Protein AF-0000000080180997 (afdb_homodimer)

Structure (mmCIF, N/CA/C/O backbone):
data_AF-0000000080180997-model_v1
#
loop_
_entity.id
_entity.type
_entity.pdbx_description
1 polymer 'Putative tRNA/rRNA methyltransferase'
#
loop_
_atom_site.group_PDB
_atom_site.id
_atom_site.type_symbol
_atom_site.label_atom_id
_atom_site.label_alt_id
_atom_site.label_comp_id
_atom_site.label_asym_id
_atom_site.label_entity_id
_atom_site.label_seq_id
_atom_site.pdbx_PDB_ins_code
_atom_site.Cartn_x
_atom_site.Cartn_y
_atom_site.Cartn_z
_atom_site.occupancy
_atom_site.B_iso_or_equiv
_atom_site.auth_seq_id
_atom_site.auth_comp_id
_atom_site.auth_asym_id
_atom_site.auth_atom_id
_atom_site.pdbx_PDB_model_num
ATOM 1 N N . MET A 1 1 ? -6.379 30.875 32.312 1 40.41 1 MET A N 1
ATOM 2 C CA . MET A 1 1 ? -7.312 30.453 31.266 1 40.41 1 MET A CA 1
ATOM 3 C C . MET A 1 1 ? -7.824 29.047 31.531 1 40.41 1 MET A C 1
ATOM 5 O O . MET A 1 1 ? -7.047 28.141 31.875 1 40.41 1 MET A O 1
ATOM 9 N N . SER A 1 2 ? -8.992 28.672 31.891 1 47.66 2 SER A N 1
ATOM 10 C CA . SER A 1 2 ? -9.461 27.469 32.562 1 47.66 2 SER A CA 1
ATOM 11 C C . SER A 1 2 ? -9.102 26.219 31.766 1 47.66 2 SER A C 1
ATOM 13 O O . SER A 1 2 ? -9.383 26.141 30.562 1 47.66 2 SER A O 1
ATOM 15 N N . ASP A 1 3 ? -8.078 25.422 32.094 1 59.69 3 ASP A N 1
ATOM 16 C CA . ASP A 1 3 ? -7.418 24.188 31.641 1 59.69 3 ASP A CA 1
ATOM 17 C C . ASP A 1 3 ? -8.438 23.078 31.375 1 59.69 3 ASP A C 1
ATOM 19 O O . ASP A 1 3 ? -8.062 21.953 31.047 1 59.69 3 ASP A O 1
ATOM 23 N N . ALA A 1 4 ? -9.797 23.438 31.531 1 75.19 4 ALA A N 1
ATOM 24 C CA . ALA A 1 4 ? -10.812 22.375 31.531 1 75.19 4 ALA A CA 1
ATOM 25 C C . ALA A 1 4 ? -11.305 22.078 30.125 1 75.19 4 ALA A C 1
ATOM 27 O O . ALA A 1 4 ? -11.586 23 29.359 1 75.19 4 ALA A O 1
ATOM 28 N N . LEU A 1 5 ? -11.352 20.922 29.703 1 88.81 5 LEU A N 1
ATOM 29 C CA . LEU A 1 5 ? -11.883 20.406 28.453 1 88.81 5 LEU A CA 1
ATOM 30 C C . LEU A 1 5 ? -13.367 20.703 28.328 1 88.81 5 LEU A C 1
ATOM 32 O O . LEU A 1 5 ? -14.109 20.594 29.297 1 88.81 5 LEU A O 1
ATOM 36 N N . ASP A 1 6 ? -13.875 21.312 27.234 1 95.5 6 ASP A N 1
ATOM 37 C CA . ASP A 1 6 ? -15.289 21.484 26.953 1 95.5 6 ASP A CA 1
ATOM 38 C C . ASP A 1 6 ? -15.922 20.172 26.469 1 95.5 6 ASP A C 1
ATOM 40 O O . ASP A 1 6 ? -15.945 19.906 25.266 1 95.5 6 ASP A O 1
ATOM 44 N N . ILE A 1 7 ? -16.422 19.484 27.453 1 97.12 7 ILE A N 1
ATOM 45 C CA . ILE A 1 7 ? -17.047 18.203 27.156 1 97.12 7 ILE A CA 1
ATOM 46 C C . ILE A 1 7 ? -18.562 18.359 27.172 1 97.12 7 ILE A C 1
ATOM 48 O O . ILE A 1 7 ? -19.141 18.828 28.156 1 97.12 7 ILE A O 1
ATOM 52 N N . GLN A 1 8 ? -19.203 17.984 26.062 1 98.19 8 GLN A N 1
ATOM 53 C CA . GLN A 1 8 ? -20.656 18.047 25.938 1 98.19 8 GLN A CA 1
ATOM 54 C C . GLN A 1 8 ? -21.25 16.688 25.578 1 98.19 8 GLN A C 1
ATOM 56 O O . GLN A 1 8 ? -20.953 16.141 24.5 1 98.19 8 GLN A O 1
ATOM 61 N N . ASP A 1 9 ? -22.125 16.219 26.406 1 98.19 9 ASP A N 1
ATOM 62 C CA . ASP A 1 9 ? -22.766 14.945 26.141 1 98.19 9 ASP A CA 1
ATOM 63 C C . ASP A 1 9 ? -23.875 15.109 25.094 1 98.19 9 ASP A C 1
ATOM 65 O O . ASP A 1 9 ? -24.703 16.016 25.188 1 98.19 9 ASP A O 1
ATOM 69 N N . VAL A 1 10 ? -23.797 14.281 24.125 1 98.06 10 VAL A N 1
ATOM 70 C CA . VAL A 1 10 ? -24.828 14.305 23.094 1 98.06 10 VAL A CA 1
ATOM 71 C C . VAL A 1 10 ? -25.391 12.898 22.906 1 98.06 10 VAL A C 1
ATOM 73 O O . VAL A 1 10 ? -24.656 11.945 22.672 1 98.06 10 VAL A O 1
ATOM 76 N N . THR A 1 11 ? -26.75 12.727 22.953 1 97.31 11 THR A N 1
ATOM 77 C CA . THR A 1 11 ? -27.359 11.414 22.828 1 97.31 11 THR A CA 1
ATOM 78 C C . THR A 1 11 ? -28.312 11.367 21.641 1 97.31 11 THR A C 1
ATOM 80 O O . THR A 1 11 ? -28.734 10.297 21.219 1 97.31 11 THR A O 1
ATOM 83 N N . ASP A 1 12 ? -28.625 12.539 21.062 1 97.44 12 ASP A N 1
ATOM 84 C CA . ASP A 1 12 ? -29.516 12.641 19.906 1 97.44 12 ASP A CA 1
ATOM 85 C C . ASP A 1 12 ? -28.719 12.688 18.609 1 97.44 12 ASP A C 1
ATOM 87 O O . ASP A 1 12 ? -27.984 13.648 18.359 1 97.44 12 ASP A O 1
ATOM 91 N N . PRO A 1 13 ? -28.922 11.688 17.766 1 96.69 13 PRO A N 1
ATOM 92 C CA . PRO A 1 13 ? -28.172 11.68 16.516 1 96.69 13 PRO A CA 1
ATOM 93 C C . PRO A 1 13 ? -28.547 12.844 15.594 1 96.69 13 PRO A C 1
ATOM 95 O O . PRO A 1 13 ? -27.797 13.188 14.68 1 96.69 13 PRO A O 1
ATOM 98 N N . ASP A 1 14 ? -29.641 13.438 15.844 1 96.38 14 ASP A N 1
ATOM 99 C CA . ASP A 1 14 ? -30.109 14.523 14.984 1 96.38 14 ASP A CA 1
ATOM 100 C C . ASP A 1 14 ? -29.656 15.875 15.523 1 96.38 14 ASP A C 1
ATOM 102 O O . ASP A 1 14 ? -29.984 16.922 14.961 1 96.38 14 ASP A O 1
ATOM 106 N N . ASP A 1 15 ? -28.953 15.844 16.625 1 97.38 15 ASP A N 1
ATOM 107 C CA . ASP A 1 15 ? -28.453 17.078 17.219 1 97.38 15 ASP A CA 1
ATOM 108 C C . ASP A 1 15 ? -27.641 17.891 16.188 1 97.38 15 ASP A C 1
ATOM 110 O O . ASP A 1 15 ? -26.688 17.375 15.617 1 97.38 15 ASP A O 1
ATOM 114 N N . PRO A 1 16 ? -27.969 19.156 15.984 1 95.62 16 PRO A N 1
ATOM 115 C CA . PRO A 1 16 ? -27.297 19.969 14.961 1 95.62 16 PRO A CA 1
ATOM 116 C C . PRO A 1 16 ? -25.828 20.203 15.258 1 95.62 16 PRO A C 1
ATOM 118 O O . PRO A 1 16 ? -25.047 20.516 14.344 1 95.62 16 PRO A O 1
ATOM 121 N N . ARG A 1 17 ? -25.375 20.047 16.484 1 95.69 17 ARG A N 1
ATOM 122 C CA . ARG A 1 17 ? -23.969 20.203 16.844 1 95.69 17 ARG A CA 1
ATOM 123 C C . ARG A 1 17 ? -23.109 19.156 16.141 1 95.69 17 ARG A C 1
ATOM 125 O O . ARG A 1 17 ? -21.906 19.328 16 1 95.69 17 ARG A O 1
ATOM 132 N N . LEU A 1 18 ? -23.781 18.062 15.688 1 96.38 18 LEU A N 1
ATOM 133 C CA . LEU A 1 18 ? -23.062 16.953 15.102 1 96.38 18 LEU A CA 1
ATOM 134 C C . LEU A 1 18 ? -23.047 17.031 13.578 1 96.38 18 LEU A C 1
ATOM 136 O O . LEU A 1 18 ? -22.594 16.109 12.898 1 96.38 18 LEU A O 1
ATOM 140 N N . ASP A 1 19 ? -23.438 18.156 13 1 93.12 19 ASP A N 1
ATOM 141 C CA . ASP A 1 19 ? -23.656 18.281 11.562 1 93.12 19 ASP A CA 1
ATOM 142 C C . ASP A 1 19 ? -22.344 18.094 10.797 1 93.12 19 ASP A C 1
ATOM 144 O O . ASP A 1 19 ? -22.344 17.547 9.695 1 93.12 19 ASP A O 1
ATOM 148 N N . ASP A 1 20 ? -21.266 18.5 11.32 1 92.25 20 ASP A N 1
ATOM 149 C CA . ASP A 1 20 ? -19.969 18.375 10.664 1 92.25 20 ASP A CA 1
ATOM 150 C C . ASP A 1 20 ? -19.578 16.922 10.484 1 92.25 20 ASP A C 1
ATOM 152 O O . ASP A 1 20 ? -18.734 16.594 9.641 1 92.25 20 ASP A O 1
ATOM 156 N N . PHE A 1 21 ? -20.188 16.047 11.242 1 93.88 21 PHE A N 1
ATOM 157 C CA . PHE A 1 21 ? -19.797 14.641 11.258 1 93.88 21 PHE A CA 1
ATOM 158 C C . PHE A 1 21 ? -20.828 13.773 10.57 1 93.88 21 PHE A C 1
ATOM 160 O O . PHE A 1 21 ? -20.688 12.547 10.523 1 93.88 21 PHE A O 1
ATOM 167 N N . ARG A 1 22 ? -21.812 14.375 9.992 1 91.94 22 ARG A N 1
ATOM 168 C CA . ARG A 1 22 ? -22.969 13.617 9.484 1 91.94 22 ARG A CA 1
ATOM 169 C C . ARG A 1 22 ? -22.672 13.078 8.086 1 91.94 22 ARG A C 1
ATOM 171 O O . ARG A 1 22 ? -22.125 13.781 7.238 1 91.94 22 ARG A O 1
ATOM 178 N N . ASP A 1 23 ? -22.984 11.867 7.859 1 87.94 23 ASP A N 1
ATOM 179 C CA . ASP A 1 23 ? -23 11.195 6.566 1 87.94 23 ASP A CA 1
ATOM 180 C C . ASP A 1 23 ? -21.641 11.266 5.891 1 87.94 23 ASP A C 1
ATOM 182 O O . ASP A 1 23 ? -21.531 11.68 4.734 1 87.94 23 ASP A O 1
ATOM 186 N N . LEU A 1 24 ? -20.688 10.852 6.551 1 86.06 24 LEU A N 1
ATOM 187 C CA . LEU A 1 24 ? -19.312 10.914 6.055 1 86.06 24 LEU A CA 1
ATOM 188 C C . LEU A 1 24 ? -19.078 9.859 4.973 1 86.06 24 LEU A C 1
ATOM 190 O O . LEU A 1 24 ? -18.047 9.883 4.293 1 86.06 24 LEU A O 1
ATOM 194 N N . ASN A 1 25 ? -19.953 8.922 4.805 1 75.06 25 ASN A N 1
ATOM 195 C CA . ASN A 1 25 ? -19.891 7.93 3.736 1 75.06 25 ASN A CA 1
ATOM 196 C C . ASN A 1 25 ? -20.281 8.523 2.391 1 75.06 25 ASN A C 1
ATOM 198 O O . ASN A 1 25 ? -20.062 7.914 1.344 1 75.06 25 ASN A O 1
ATOM 202 N N . SER A 1 26 ? -20.953 9.641 2.51 1 64.19 26 SER A N 1
ATOM 203 C CA . SER A 1 26 ? -21.453 10.242 1.279 1 64.19 26 SER A CA 1
ATOM 204 C C . SER A 1 26 ? -20.359 10.977 0.53 1 64.19 26 SER A C 1
ATOM 206 O O . SER A 1 26 ? -19.562 11.695 1.138 1 64.19 26 SER A O 1
ATOM 208 N N . ILE A 1 27 ? -20.188 10.594 -0.831 1 54.75 27 ILE A N 1
ATOM 209 C CA . ILE A 1 27 ? -19.219 11.18 -1.759 1 54.75 27 ILE A CA 1
ATOM 210 C C . ILE A 1 27 ? -19.312 12.703 -1.723 1 54.75 27 ILE A C 1
ATOM 212 O O . ILE A 1 27 ? -18.312 13.398 -1.906 1 54.75 27 ILE A O 1
ATOM 216 N N . ASP A 1 28 ? -20.547 13.078 -1.582 1 50.41 28 ASP A N 1
ATOM 217 C CA . ASP A 1 28 ? -20.828 14.508 -1.659 1 50.41 28 ASP A CA 1
ATOM 218 C C . ASP A 1 28 ? -20.062 15.273 -0.584 1 50.41 28 ASP A C 1
ATOM 220 O O . ASP A 1 28 ? -20.016 16.5 -0.608 1 50.41 28 ASP A O 1
ATOM 224 N N . ARG A 1 29 ? -19.562 14.531 0.385 1 50.72 29 ARG A N 1
ATOM 225 C CA . ARG A 1 29 ? -18.922 15.273 1.458 1 50.72 29 ARG A CA 1
ATOM 226 C C . ARG A 1 29 ? -17.422 15.469 1.17 1 50.72 29 ARG A C 1
ATOM 228 O O . ARG A 1 29 ? -16.656 15.844 2.059 1 50.72 29 ARG A O 1
ATOM 235 N N . ARG A 1 30 ? -17.156 15.289 -0.128 1 49.84 30 ARG A N 1
ATOM 236 C CA . ARG A 1 30 ? -15.781 15.547 -0.543 1 49.84 30 ARG A CA 1
ATOM 237 C C . ARG A 1 30 ? -15.414 17.016 -0.338 1 49.84 30 ARG A C 1
ATOM 239 O O . ARG A 1 30 ? -16.125 17.906 -0.811 1 49.84 30 ARG A O 1
ATOM 246 N N . PRO A 1 31 ? -14.406 17.281 0.541 1 44.47 31 PRO A N 1
ATOM 247 C CA . PRO A 1 31 ? -14.109 18.672 0.918 1 44.47 31 PRO A CA 1
ATOM 248 C C . PRO A 1 31 ? -13.867 19.578 -0.29 1 44.47 31 PRO A C 1
ATOM 250 O O . PRO A 1 31 ? -13.992 20.797 -0.188 1 44.47 31 PRO A O 1
ATOM 253 N N . ASP A 1 32 ? -13.289 18.938 -1.448 1 42.09 32 ASP A N 1
ATOM 254 C CA . ASP A 1 32 ? -12.859 19.766 -2.57 1 42.09 32 ASP A CA 1
ATOM 255 C C . ASP A 1 32 ? -14.047 20.188 -3.43 1 42.09 32 ASP A C 1
ATOM 257 O O . ASP A 1 32 ? -13.898 20.984 -4.355 1 42.09 32 ASP A O 1
ATOM 261 N N . LEU A 1 33 ? -15.086 19.516 -3.197 1 47.81 33 LEU A N 1
ATOM 262 C CA . LEU A 1 33 ? -16.219 19.922 -4.035 1 47.81 33 LEU A CA 1
ATOM 263 C C . LEU A 1 33 ? -16.922 21.125 -3.445 1 47.81 33 LEU A C 1
ATOM 265 O O . LEU A 1 33 ? -16.969 21.297 -2.225 1 47.81 33 LEU A O 1
ATOM 269 N N . PRO A 1 34 ? -17.188 22.094 -4.352 1 48.16 34 PRO A N 1
ATOM 270 C CA . PRO A 1 34 ? -17.969 23.25 -3.887 1 48.16 34 PRO A CA 1
ATOM 271 C C . PRO A 1 34 ? -19.062 22.844 -2.889 1 48.16 34 PRO A C 1
ATOM 273 O O . PRO A 1 34 ? -19.359 23.609 -1.973 1 48.16 34 PRO A O 1
ATOM 276 N N . THR A 1 35 ? -19.609 21.719 -3.205 1 46.66 35 THR A N 1
ATOM 277 C CA . THR A 1 35 ? -20.703 21.297 -2.338 1 46.66 35 THR A CA 1
ATOM 278 C C . THR A 1 35 ? -20.156 20.641 -1.069 1 46.66 35 THR A C 1
ATOM 280 O O . THR A 1 35 ? -20.922 20.359 -0.141 1 46.66 35 THR A O 1
ATOM 283 N N . GLY A 1 36 ? -18.891 20.344 -1.113 1 54 36 GLY A N 1
ATOM 284 C CA . GLY A 1 36 ? -18.297 19.797 0.095 1 54 36 GLY A CA 1
ATOM 285 C C . GLY A 1 36 ? -18.094 20.828 1.189 1 54 36 GLY A C 1
ATOM 286 O O . GLY A 1 36 ? -18.156 22.031 0.933 1 54 36 GLY A O 1
ATOM 287 N N . LYS A 1 37 ? -18.359 20.5 2.381 1 60.34 37 LYS A N 1
ATOM 288 C CA . LYS A 1 37 ? -18.281 21.391 3.527 1 60.34 37 LYS A CA 1
ATOM 289 C C . LYS A 1 37 ? -16.859 21.906 3.748 1 60.34 37 LYS A C 1
ATOM 291 O O . LYS A 1 37 ? -16.625 22.703 4.652 1 60.34 37 LYS A O 1
ATOM 296 N N . GLY A 1 38 ? -15.938 21.516 2.84 1 76.81 38 GLY A N 1
ATOM 297 C CA . GLY A 1 38 ? -14.578 22 2.992 1 76.81 38 GLY A CA 1
ATOM 298 C C . GLY A 1 38 ? -13.906 21.531 4.273 1 76.81 38 GLY A C 1
ATOM 299 O O . GLY A 1 38 ? -13.078 22.25 4.84 1 76.81 38 GLY A O 1
ATOM 300 N N . LEU A 1 39 ? -14.398 20.359 4.766 1 90 39 LEU A N 1
ATOM 301 C CA . LEU A 1 39 ? -13.883 19.953 6.066 1 90 39 LEU A CA 1
ATOM 302 C C . LEU A 1 39 ? -12.82 18.875 5.906 1 90 39 LEU A C 1
ATOM 304 O O . LEU A 1 39 ? -12.875 18.062 4.977 1 90 39 LEU A O 1
ATOM 308 N N . VAL A 1 40 ? -11.883 19 6.785 1 94.88 40 VAL A N 1
ATOM 309 C CA . VAL A 1 40 ? -10.875 17.969 6.984 1 94.88 40 VAL A CA 1
ATOM 310 C C . VAL A 1 40 ? -11.25 17.109 8.188 1 94.88 40 VAL A C 1
ATOM 312 O O . VAL A 1 40 ? -11.43 17.625 9.297 1 94.88 40 VAL A O 1
ATOM 315 N N . ILE A 1 41 ? -11.367 15.797 7.973 1 95.88 41 ILE A N 1
ATOM 316 C CA . ILE A 1 41 ? -11.805 14.898 9.031 1 95.88 41 ILE A CA 1
ATOM 317 C C . ILE A 1 41 ? -10.664 13.977 9.445 1 95.88 41 ILE A C 1
ATOM 319 O O . ILE A 1 41 ? -10.023 13.352 8.594 1 95.88 41 ILE A O 1
ATOM 323 N N . ALA A 1 42 ? -10.352 13.945 10.719 1 97.06 42 ALA A N 1
ATOM 324 C CA . ALA A 1 42 ? -9.414 12.992 11.305 1 97.06 42 ALA A CA 1
ATOM 325 C C . ALA A 1 42 ? -10.156 11.883 12.047 1 97.06 42 ALA A C 1
ATOM 327 O O . ALA A 1 42 ? -11.078 12.141 12.812 1 97.06 42 ALA A O 1
ATOM 328 N N . GLU A 1 43 ? -9.766 10.703 11.773 1 96.56 43 GLU A N 1
ATOM 329 C CA . GLU A 1 43 ? -10.406 9.531 12.352 1 96.56 43 GLU A CA 1
ATOM 330 C C . GLU A 1 43 ? -9.414 8.711 13.18 1 96.56 43 GLU A C 1
ATOM 332 O O . GLU A 1 43 ? -8.383 8.273 12.672 1 96.56 43 GLU A O 1
ATOM 337 N N . GLY A 1 44 ? -9.758 8.492 14.461 1 96.75 44 GLY A N 1
ATOM 338 C CA . GLY A 1 44 ? -8.914 7.711 15.352 1 96.75 44 GLY A CA 1
ATOM 339 C C . GLY A 1 44 ? -7.977 8.562 16.188 1 96.75 44 GLY A C 1
ATOM 340 O O . GLY A 1 44 ? -7.625 9.68 15.789 1 96.75 44 GLY A O 1
ATOM 341 N N . VAL A 1 45 ? -7.559 8.031 17.281 1 96.94 45 VAL A N 1
ATOM 342 C CA . VAL A 1 45 ? -6.809 8.766 18.297 1 96.94 45 VAL A CA 1
ATOM 343 C C . VAL A 1 45 ? -5.512 9.297 17.688 1 96.94 45 VAL A C 1
ATOM 345 O O . VAL A 1 45 ? -5.211 10.492 17.797 1 96.94 45 VAL A O 1
ATOM 348 N N . LEU A 1 46 ? -4.816 8.484 17 1 94.5 46 LEU A N 1
ATOM 349 C CA . LEU A 1 46 ? -3.52 8.875 16.453 1 94.5 46 LEU A CA 1
ATOM 350 C C . LEU A 1 46 ? -3.68 9.977 15.414 1 94.5 46 LEU A C 1
ATOM 352 O O . LEU A 1 46 ? -2.912 10.945 15.398 1 94.5 46 LEU A O 1
ATOM 356 N N . VAL A 1 47 ? -4.652 9.852 14.594 1 96.81 47 VAL A N 1
ATOM 357 C CA . VAL A 1 47 ? -4.871 10.836 13.531 1 96.81 47 VAL A CA 1
ATOM 358 C C . VAL A 1 47 ? -5.336 12.156 14.141 1 96.81 47 VAL A C 1
ATOM 360 O O . VAL A 1 47 ? -4.922 13.227 13.695 1 96.81 47 VAL A O 1
ATOM 363 N N . VAL A 1 48 ? -6.133 12.102 15.156 1 97.94 48 VAL A N 1
ATOM 364 C CA . VAL A 1 48 ? -6.582 13.312 15.844 1 97.94 48 VAL A CA 1
ATOM 365 C C . VAL A 1 48 ? -5.391 14 16.5 1 97.94 48 VAL A C 1
ATOM 367 O O . VAL A 1 48 ? -5.254 15.219 16.438 1 97.94 48 VAL A O 1
ATOM 370 N N . GLN A 1 49 ? -4.527 13.219 17.109 1 97 49 GLN A N 1
ATOM 371 C CA . GLN A 1 49 ? -3.318 13.781 17.703 1 97 49 GLN A CA 1
ATOM 372 C C . GLN A 1 49 ? -2.48 14.516 16.672 1 97 49 GLN A C 1
ATOM 374 O O . GLN A 1 49 ? -1.996 15.617 16.922 1 97 49 GLN A O 1
ATOM 379 N N . ARG A 1 50 ? -2.381 13.922 15.523 1 96.38 50 ARG A N 1
ATOM 380 C CA . ARG A 1 50 ? -1.587 14.539 14.461 1 96.38 50 ARG A CA 1
ATOM 381 C C . ARG A 1 50 ? -2.277 15.781 13.914 1 96.38 50 ARG A C 1
ATOM 383 O O . ARG A 1 50 ? -1.614 16.75 13.539 1 96.38 50 ARG A O 1
ATOM 390 N N . MET A 1 51 ? -3.602 15.75 13.914 1 97.31 51 MET A N 1
ATOM 391 C CA . MET A 1 51 ? -4.328 16.953 13.523 1 97.31 51 MET A CA 1
ATOM 392 C C . MET A 1 51 ? -4.059 18.094 14.5 1 97.31 51 MET A C 1
ATOM 394 O O . MET A 1 51 ? -3.783 19.219 14.086 1 97.31 51 MET A O 1
ATOM 398 N N . LEU A 1 52 ? -4.062 17.781 15.773 1 96.88 52 LEU A N 1
ATOM 399 C CA . LEU A 1 52 ? -3.838 18.781 16.812 1 96.88 52 LEU A CA 1
ATOM 400 C C . LEU A 1 52 ? -2.438 19.375 16.703 1 96.88 52 LEU A C 1
ATOM 402 O O . LEU A 1 52 ? -2.213 20.531 17.094 1 96.88 52 LEU A O 1
ATOM 406 N N . ALA A 1 53 ? -1.545 18.625 16.109 1 94.81 53 ALA A N 1
ATOM 407 C CA . ALA A 1 53 ? -0.158 19.062 15.969 1 94.81 53 ALA A CA 1
ATOM 408 C C . ALA A 1 53 ? 0.065 19.734 14.617 1 94.81 53 ALA A C 1
ATOM 410 O O . ALA A 1 53 ? 1.167 20.203 14.328 1 94.81 53 ALA A O 1
ATOM 411 N N . SER A 1 54 ? -0.924 19.75 13.75 1 95.5 54 SER A N 1
ATOM 412 C CA . SER A 1 54 ? -0.806 20.25 12.391 1 95.5 54 SER A CA 1
ATOM 413 C C . SER A 1 54 ? -1.345 21.672 12.281 1 95.5 54 SER A C 1
ATOM 415 O O . SER A 1 54 ? -1.708 22.281 13.289 1 95.5 54 SER A O 1
ATOM 417 N N . ARG A 1 55 ? -1.382 22.219 11.055 1 94.31 55 ARG A N 1
ATOM 418 C CA . ARG A 1 55 ? -1.908 23.562 10.789 1 94.31 55 ARG A CA 1
ATOM 419 C C . ARG A 1 55 ? -3.432 23.547 10.742 1 94.31 55 ARG A C 1
ATOM 421 O O . ARG A 1 55 ? -4.062 24.594 10.641 1 94.31 55 ARG A O 1
ATOM 428 N N . PHE A 1 56 ? -4.004 22.344 10.812 1 95.38 56 PHE A N 1
ATOM 429 C CA . PHE A 1 56 ? -5.457 22.219 10.789 1 95.38 56 PHE A CA 1
ATOM 430 C C . PHE A 1 56 ? -6.012 22.141 12.211 1 95.38 56 PHE A C 1
ATOM 432 O O . PHE A 1 56 ? -6.066 21.078 12.805 1 95.38 56 PHE A O 1
ATOM 439 N N . SER A 1 57 ? -6.531 23.234 12.68 1 95.31 57 SER A N 1
ATOM 440 C CA . SER A 1 57 ? -7.074 23.281 14.039 1 95.31 57 SER A CA 1
ATOM 441 C C . SER A 1 57 ? -8.508 22.766 14.07 1 95.31 57 SER A C 1
ATOM 443 O O . SER A 1 57 ? -9.398 23.328 13.43 1 95.31 57 SER A O 1
ATOM 445 N N . PRO A 1 58 ? -8.695 21.75 14.852 1 97.12 58 PRO A N 1
ATOM 446 C CA . PRO A 1 58 ? -10.078 21.25 14.898 1 97.12 58 PRO A CA 1
ATOM 447 C C . PRO A 1 58 ? -11.023 22.219 15.609 1 97.12 58 PRO A C 1
ATOM 449 O O . PRO A 1 58 ? -10.633 22.859 16.594 1 97.12 58 PRO A O 1
ATOM 452 N N . HIS A 1 59 ? -12.258 22.344 15.094 1 96.5 59 HIS A N 1
ATOM 453 C CA . HIS A 1 59 ? -13.258 23.172 15.75 1 96.5 59 HIS A CA 1
ATOM 454 C C . HIS A 1 59 ? -14.312 22.328 16.453 1 96.5 59 HIS A C 1
ATOM 456 O O . HIS A 1 59 ? -15.141 22.859 17.203 1 96.5 59 HIS A O 1
ATOM 462 N N . ALA A 1 60 ? -14.234 21 16.266 1 97.44 60 ALA A N 1
ATOM 463 C CA . ALA A 1 60 ? -15.141 20.078 16.953 1 97.44 60 ALA A CA 1
ATOM 464 C C . ALA A 1 60 ? -14.578 18.656 16.969 1 97.44 60 ALA A C 1
ATOM 466 O O . ALA A 1 60 ? -13.898 18.25 16.016 1 97.44 60 ALA A O 1
ATOM 467 N N . LEU A 1 61 ? -14.828 17.953 18.047 1 98.25 61 LEU A N 1
ATOM 468 C CA . LEU A 1 61 ? -14.531 16.531 18.156 1 98.25 61 LEU A CA 1
ATOM 469 C C . LEU A 1 61 ? -15.773 15.734 18.531 1 98.25 61 LEU A C 1
ATOM 471 O O . LEU A 1 61 ? -16.672 16.266 19.188 1 98.25 61 LEU A O 1
ATOM 475 N N . LEU A 1 62 ? -15.844 14.547 18.031 1 98.19 62 LEU A N 1
ATOM 476 C CA . LEU A 1 62 ? -16.922 13.609 18.344 1 98.19 62 LEU A CA 1
ATOM 477 C C . LEU A 1 62 ? -16.359 12.234 18.688 1 98.19 62 LEU A C 1
ATOM 479 O O . LEU A 1 62 ? -15.586 11.664 17.906 1 98.19 62 LEU A O 1
ATOM 483 N N . GLY A 1 63 ? -16.688 11.734 19.891 1 98.19 63 GLY A N 1
ATOM 484 C CA . GLY A 1 63 ? -16.156 10.422 20.203 1 98.19 63 GLY A CA 1
ATOM 485 C C . GLY A 1 63 ? -16.719 9.836 21.484 1 98.19 63 GLY A C 1
ATOM 486 O O . GLY A 1 63 ? -17.594 10.438 22.109 1 98.19 63 GLY A O 1
ATOM 487 N N . THR A 1 64 ? -16.312 8.688 21.797 1 98.06 64 THR A N 1
ATOM 488 C CA . THR A 1 64 ? -16.75 7.961 22.984 1 98.06 64 THR A CA 1
ATOM 489 C C . THR A 1 64 ? -15.922 8.367 24.203 1 98.06 64 THR A C 1
ATOM 491 O O . THR A 1 64 ? -14.867 9 24.062 1 98.06 64 THR A O 1
ATOM 494 N N . GLU A 1 65 ? -16.438 7.906 25.328 1 97.62 65 GLU A N 1
ATOM 495 C CA . GLU A 1 65 ? -15.758 8.172 26.594 1 97.62 65 GLU A CA 1
ATOM 496 C C . GLU A 1 65 ? -14.344 7.594 26.594 1 97.62 65 GLU A C 1
ATOM 498 O O . GLU A 1 65 ? -13.398 8.25 27.031 1 97.62 65 GLU A O 1
ATOM 503 N N . ARG A 1 66 ? -14.242 6.453 26.141 1 97.12 66 ARG A N 1
ATOM 504 C CA . ARG A 1 66 ? -12.953 5.773 26.109 1 97.12 66 ARG A CA 1
ATOM 505 C C . ARG A 1 66 ? -11.93 6.574 25.312 1 97.12 66 ARG A C 1
ATOM 507 O O . ARG A 1 66 ? -10.789 6.738 25.75 1 97.12 66 ARG A O 1
ATOM 514 N N . ARG A 1 67 ? -12.344 7.082 24.25 1 97.81 67 ARG A N 1
ATOM 515 C CA . ARG A 1 67 ? -11.438 7.828 23.391 1 97.81 67 ARG A CA 1
ATOM 516 C C . ARG A 1 67 ? -11.117 9.195 23.969 1 97.81 67 ARG A C 1
ATOM 518 O O . ARG A 1 67 ? -10.008 9.711 23.812 1 97.81 67 ARG A O 1
ATOM 525 N N . LEU A 1 68 ? -12.125 9.766 24.562 1 97.62 68 LEU A N 1
ATOM 526 C CA . LEU A 1 68 ? -11.883 11.008 25.297 1 97.62 68 LEU A CA 1
ATOM 527 C C . LEU A 1 68 ? -10.781 10.828 26.328 1 97.62 68 LEU A C 1
ATOM 529 O O . LEU A 1 68 ? -9.875 11.656 26.438 1 97.62 68 LEU A O 1
ATOM 533 N N . ASP A 1 69 ? -10.859 9.75 26.984 1 97.31 69 ASP A N 1
ATOM 534 C CA . ASP A 1 69 ? -9.867 9.469 28.016 1 97.31 69 ASP A CA 1
ATOM 535 C C . ASP A 1 69 ? -8.469 9.344 27.406 1 97.31 69 ASP A C 1
ATOM 537 O O . ASP A 1 69 ? -7.496 9.836 27.984 1 97.31 69 ASP A O 1
ATOM 541 N N . GLU A 1 70 ? -8.391 8.734 26.297 1 97.25 70 GLU A N 1
ATOM 542 C CA . GLU A 1 70 ? -7.113 8.539 25.625 1 97.25 70 GLU A CA 1
ATOM 543 C C . GLU A 1 70 ? -6.547 9.859 25.125 1 97.25 70 GLU A C 1
ATOM 545 O O . GLU A 1 70 ? -5.328 10.023 25.031 1 97.25 70 GLU A O 1
ATOM 550 N N . LEU A 1 71 ? -7.422 10.836 24.859 1 97.62 71 LEU A N 1
ATOM 551 C CA . LEU A 1 71 ? -7.008 12.078 24.219 1 97.62 71 LEU A CA 1
ATOM 552 C C . LEU A 1 71 ? -6.934 13.211 25.234 1 97.62 71 LEU A C 1
ATOM 554 O O . LEU A 1 71 ? -6.609 14.344 24.891 1 97.62 71 LEU A O 1
ATOM 558 N N . ARG A 1 72 ? -7.219 12.969 26.469 1 96.31 72 ARG A N 1
ATOM 559 C CA . ARG A 1 72 ? -7.402 14 27.484 1 96.31 72 ARG A CA 1
ATOM 560 C C . ARG A 1 72 ? -6.195 14.93 27.547 1 96.31 72 ARG A C 1
ATOM 562 O O . ARG A 1 72 ? -6.34 16.156 27.531 1 96.31 72 ARG A O 1
ATOM 569 N N . ASN A 1 73 ? -5.016 14.344 27.578 1 95.88 73 ASN A N 1
ATOM 570 C CA . ASN A 1 73 ? -3.801 15.148 27.656 1 95.88 73 ASN A CA 1
ATOM 571 C C . ASN A 1 73 ? -3.566 15.945 26.391 1 95.88 73 ASN A C 1
ATOM 573 O O . ASN A 1 73 ? -3.111 17.094 26.438 1 95.88 73 ASN A O 1
ATOM 577 N N . ASP A 1 74 ? -3.879 15.375 25.25 1 96.38 74 ASP A N 1
ATOM 578 C CA . ASP A 1 74 ? -3.693 16.031 23.953 1 96.38 74 ASP A CA 1
ATOM 579 C C . ASP A 1 74 ? -4.648 17.219 23.797 1 96.38 74 ASP A C 1
ATOM 581 O O . ASP A 1 74 ? -4.34 18.188 23.094 1 96.38 74 ASP A O 1
ATOM 585 N N . LEU A 1 75 ? -5.789 17.109 24.469 1 96.12 75 LEU A N 1
ATOM 586 C CA . LEU A 1 75 ? -6.848 18.094 24.281 1 96.12 75 LEU A CA 1
ATOM 587 C C . LEU A 1 75 ? -6.711 19.234 25.297 1 96.12 75 LEU A C 1
ATOM 589 O O . LEU A 1 75 ? -7.418 20.234 25.188 1 96.12 75 LEU A O 1
ATOM 593 N N . ALA A 1 76 ? -5.797 19 26.125 1 91.25 76 ALA A N 1
ATOM 594 C CA . ALA A 1 76 ? -5.59 20.062 27.125 1 91.25 76 ALA A CA 1
ATOM 595 C C . ALA A 1 76 ? -5.219 21.375 26.453 1 91.25 76 ALA A C 1
ATOM 597 O O . ALA A 1 76 ? -4.309 21.422 25.625 1 91.25 76 ALA A O 1
ATOM 598 N N . GLY A 1 77 ? -5.922 22.406 26.672 1 87.62 77 GLY A N 1
ATOM 599 C CA . GLY A 1 77 ? -5.617 23.719 26.125 1 87.62 77 GLY A CA 1
ATOM 600 C C . GLY A 1 77 ? -6.359 24.016 24.828 1 87.62 77 GLY A C 1
ATOM 601 O O . GLY A 1 77 ? -6.273 25.109 24.297 1 87.62 77 GLY A O 1
ATOM 602 N N . HIS A 1 78 ? -6.973 22.984 24.312 1 90.69 78 HIS A N 1
ATOM 603 C CA . HIS A 1 78 ? -7.77 23.188 23.109 1 90.69 78 HIS A CA 1
ATOM 604 C C . HIS A 1 78 ? -9.203 23.578 23.453 1 90.69 78 HIS A C 1
ATOM 606 O O . HIS A 1 78 ? -9.773 23.062 24.422 1 90.69 78 HIS A O 1
ATOM 612 N N . GLN A 1 79 ? -9.719 24.453 22.656 1 91 79 GLN A N 1
ATOM 613 C CA . GLN A 1 79 ? -11.008 25.047 23 1 91 79 GLN A CA 1
ATOM 614 C C . GLN A 1 79 ? -12.148 24.344 22.266 1 91 79 GLN A C 1
ATOM 616 O O . GLN A 1 79 ? -13.32 24.516 22.625 1 91 79 GLN A O 1
ATOM 621 N N . ALA A 1 80 ? -11.852 23.578 21.312 1 95.81 80 ALA A N 1
ATOM 622 C CA . ALA A 1 80 ? -12.906 22.922 20.547 1 95.81 80 ALA A CA 1
ATOM 623 C C . ALA A 1 80 ? -13.719 21.969 21.438 1 95.81 80 ALA A C 1
ATOM 625 O O . ALA A 1 80 ? -13.164 21.281 22.281 1 95.81 80 ALA A O 1
ATOM 626 N N . PRO A 1 81 ? -15.039 22 21.312 1 97.69 81 PRO A N 1
ATOM 627 C CA . PRO A 1 81 ? -15.859 21.078 22.094 1 97.69 81 PRO A CA 1
ATOM 628 C C . PRO A 1 81 ? -15.625 19.625 21.719 1 97.69 81 PRO A C 1
ATOM 630 O O . PRO A 1 81 ? -15.391 19.312 20.547 1 97.69 81 PRO A O 1
ATOM 633 N N . PHE A 1 82 ? -15.664 18.828 22.734 1 98.38 82 PHE A N 1
ATOM 634 C CA . PHE A 1 82 ? -15.727 17.391 22.547 1 98.38 82 PHE A CA 1
ATOM 635 C C . PHE A 1 82 ? -17.141 16.875 22.781 1 98.38 82 PHE A C 1
ATOM 637 O O . PHE A 1 82 ? -17.625 16.844 23.922 1 98.38 82 PHE A O 1
ATOM 644 N N . TYR A 1 83 ? -17.797 16.516 21.719 1 98.56 83 TYR A N 1
ATOM 645 C CA . TYR A 1 83 ? -19.109 15.898 21.828 1 98.56 83 TYR A CA 1
ATOM 646 C C . TYR A 1 83 ? -19 14.422 22.188 1 98.56 83 TYR A C 1
ATOM 648 O O . TYR A 1 83 ? -18.656 13.602 21.328 1 98.56 83 TYR A O 1
ATOM 656 N N . ARG A 1 84 ? -19.266 14.141 23.438 1 98.44 84 ARG A N 1
ATOM 657 C CA . ARG A 1 84 ? -19.188 12.773 23.922 1 98.44 84 ARG A CA 1
ATOM 658 C C . ARG A 1 84 ? -20.484 12.023 23.688 1 98.44 84 ARG A C 1
ATOM 660 O O . ARG A 1 84 ? -21.562 12.516 24.031 1 98.44 84 ARG A O 1
ATOM 667 N N . THR A 1 85 ? -20.391 10.898 23.016 1 98 85 THR A N 1
ATOM 668 C CA . THR A 1 85 ? -21.578 10.141 22.672 1 98 85 THR A CA 1
ATOM 669 C C . THR A 1 85 ? -21.297 8.641 22.703 1 98 85 THR A C 1
ATOM 671 O O . THR A 1 85 ? -20.188 8.219 23.031 1 98 85 THR A O 1
ATOM 674 N N . SER A 1 86 ? -22.359 7.812 22.469 1 97 86 SER A N 1
ATOM 675 C CA . SER A 1 86 ? -22.203 6.363 22.391 1 97 86 SER A CA 1
ATOM 676 C C . SER A 1 86 ? -21.781 5.934 20.984 1 97 86 SER A C 1
ATOM 678 O O . SER A 1 86 ? -21.938 6.684 20.016 1 97 86 SER A O 1
ATOM 680 N N . ALA A 1 87 ? -21.234 4.742 20.922 1 95.75 87 ALA A N 1
ATOM 681 C CA . ALA A 1 87 ? -20.859 4.18 19.641 1 95.75 87 ALA A CA 1
ATOM 682 C C . ALA A 1 87 ? -22.062 4.098 18.688 1 95.75 87 ALA A C 1
ATOM 684 O O . ALA A 1 87 ? -21.922 4.316 17.484 1 95.75 87 ALA A O 1
ATOM 685 N N . ASP A 1 88 ? -23.156 3.82 19.266 1 95.44 88 ASP A N 1
ATOM 686 C CA . ASP A 1 88 ? -24.375 3.686 18.484 1 95.44 88 ASP A CA 1
ATOM 687 C C . ASP A 1 88 ? -24.797 5.027 17.875 1 95.44 88 ASP A C 1
ATOM 689 O O . ASP A 1 88 ? -25.109 5.113 16.688 1 95.44 88 ASP A O 1
ATOM 693 N N . VAL A 1 89 ? -24.844 6.004 18.688 1 95.94 89 VAL A N 1
ATOM 694 C CA . VAL A 1 89 ? -25.188 7.332 18.203 1 95.94 89 VAL A CA 1
ATOM 695 C C . VAL A 1 89 ? -24.172 7.793 17.156 1 95.94 89 VAL A C 1
ATOM 697 O O . VAL A 1 89 ? -24.547 8.344 16.125 1 95.94 89 VAL A O 1
ATOM 700 N N . MET A 1 90 ? -23 7.582 17.453 1 95.81 90 MET A N 1
ATOM 701 C CA . MET A 1 90 ? -21.938 7.965 16.531 1 95.81 90 MET A CA 1
ATOM 702 C C . MET A 1 90 ? -22.156 7.309 15.164 1 95.81 90 MET A C 1
ATOM 704 O O . MET A 1 90 ? -22.031 7.969 14.125 1 95.81 90 MET A O 1
ATOM 708 N N . ALA A 1 91 ? -22.438 6.02 15.156 1 94.62 91 ALA A N 1
ATOM 709 C CA . ALA A 1 91 ? -22.641 5.277 13.914 1 94.62 91 ALA A CA 1
ATOM 710 C C . ALA A 1 91 ? -23.812 5.852 13.125 1 94.62 91 ALA A C 1
ATOM 712 O O . ALA A 1 91 ? -23.75 5.957 11.898 1 94.62 91 ALA A O 1
ATOM 713 N N . ARG A 1 92 ? -24.797 6.223 13.797 1 94.31 92 ARG A N 1
ATOM 714 C CA . ARG A 1 92 ? -25.969 6.797 13.148 1 94.31 92 ARG A CA 1
ATOM 715 C C . ARG A 1 92 ? -25.656 8.156 12.531 1 94.31 92 ARG A C 1
ATOM 717 O O . ARG A 1 92 ? -26.109 8.461 11.422 1 94.31 92 ARG A O 1
ATOM 724 N N . VAL A 1 93 ? -24.906 8.914 13.219 1 94.06 93 VAL A N 1
ATOM 725 C CA . VAL A 1 93 ? -24.531 10.242 12.742 1 94.06 93 VAL A CA 1
ATOM 726 C C . VAL A 1 93 ? -23.625 10.117 11.516 1 94.06 93 VAL A C 1
ATOM 728 O O . VAL A 1 93 ? -23.875 10.734 10.477 1 94.06 93 VAL A O 1
ATOM 731 N N . VAL A 1 94 ? -22.641 9.344 11.625 1 92.44 94 VAL A N 1
ATOM 732 C CA . VAL A 1 94 ? -21.578 9.219 10.625 1 92.44 94 VAL A CA 1
ATOM 733 C C . VAL A 1 94 ? -22.109 8.477 9.398 1 92.44 94 VAL A C 1
ATOM 735 O O . VAL A 1 94 ? -21.719 8.781 8.266 1 92.44 94 VAL A O 1
ATOM 738 N N . GLY A 1 95 ? -22.953 7.496 9.633 1 89.31 95 GLY A N 1
ATOM 739 C CA . GLY A 1 95 ? -23.516 6.715 8.547 1 89.31 95 GLY A CA 1
ATOM 740 C C . GLY A 1 95 ? -22.891 5.34 8.406 1 89.31 95 GLY A C 1
ATOM 741 O O . GLY A 1 95 ? -23.219 4.59 7.488 1 89.31 95 GLY A O 1
ATOM 742 N N . PHE A 1 96 ? -21.922 5.023 9.18 1 86.25 96 PHE A N 1
ATOM 743 C CA . PHE A 1 96 ? -21.312 3.701 9.227 1 86.25 96 PHE A CA 1
ATOM 744 C C . PHE A 1 96 ? -20.656 3.461 10.578 1 86.25 96 PHE A C 1
ATOM 746 O O . PHE A 1 96 ? -20.438 4.398 11.352 1 86.25 96 PHE A O 1
ATOM 753 N N . HIS A 1 97 ? -20.406 2.244 10.766 1 84.75 97 HIS A N 1
ATOM 754 C CA . HIS A 1 97 ? -19.734 1.895 12.016 1 84.75 97 HIS A CA 1
ATOM 755 C C . HIS A 1 97 ? -18.281 2.332 12 1 84.75 97 HIS A C 1
ATOM 757 O O . HIS A 1 97 ? -17.516 1.931 11.117 1 84.75 97 HIS A O 1
ATOM 763 N N . LEU A 1 98 ? -18 3.143 12.922 1 82.25 98 LEU A N 1
ATOM 764 C CA . LEU A 1 98 ? -16.641 3.637 13.055 1 82.25 98 LEU A CA 1
ATOM 765 C C . LEU A 1 98 ? -15.898 2.904 14.172 1 82.25 98 LEU A C 1
ATOM 767 O O . LEU A 1 98 ? -16.141 3.15 15.352 1 82.25 98 LEU A O 1
ATOM 771 N N . ASN A 1 99 ? -14.969 2.137 13.883 1 78.5 99 ASN A N 1
ATOM 772 C CA . ASN A 1 99 ? -14.227 1.334 14.844 1 78.5 99 ASN A CA 1
ATOM 773 C C . ASN A 1 99 ? -13.234 2.186 15.641 1 78.5 99 ASN A C 1
ATOM 775 O O . ASN A 1 99 ? -12.906 1.857 16.781 1 78.5 99 ASN A O 1
ATOM 779 N N . ARG A 1 100 ? -12.938 3.27 15.148 1 84.19 100 ARG A N 1
ATOM 780 C CA . ARG A 1 100 ? -11.859 4.051 15.742 1 84.19 100 ARG A CA 1
ATOM 781 C C . ARG A 1 100 ? -12.383 4.918 16.891 1 84.19 100 ARG A C 1
ATOM 783 O O . ARG A 1 100 ? -11.602 5.367 17.734 1 84.19 100 ARG A O 1
ATOM 790 N N . GLY A 1 101 ? -13.633 5.34 16.906 1 93.62 101 GLY A N 1
ATOM 791 C CA . GLY A 1 101 ? -14.352 5.805 18.078 1 93.62 101 GLY A CA 1
ATOM 792 C C . GLY A 1 101 ? -14.188 7.293 18.328 1 93.62 101 GLY A C 1
ATOM 793 O O . GLY A 1 101 ? -14.688 7.816 19.328 1 93.62 101 GLY A O 1
ATOM 794 N N . VAL A 1 102 ? -13.398 7.969 17.5 1 97.81 102 VAL A N 1
ATOM 795 C CA . VAL A 1 102 ? -13.273 9.414 17.672 1 97.81 102 VAL A CA 1
ATOM 796 C C . VAL A 1 102 ? -13 10.07 16.312 1 97.81 102 VAL A C 1
ATOM 798 O O . VAL A 1 102 ? -12.289 9.508 15.477 1 97.81 102 VAL A O 1
ATOM 801 N N . LEU A 1 103 ? -13.594 11.273 16.156 1 97.44 103 LEU A N 1
ATOM 802 C CA . LEU A 1 103 ? -13.406 12.117 14.977 1 97.44 103 LEU A CA 1
ATOM 803 C C . LEU A 1 103 ? -13.062 13.547 15.383 1 97.44 103 LEU A C 1
ATOM 805 O O . LEU A 1 103 ? -13.484 14.008 16.453 1 97.44 103 LEU A O 1
ATOM 809 N N . ALA A 1 104 ? -12.336 14.164 14.562 1 97.69 104 ALA A N 1
ATOM 810 C CA . ALA A 1 104 ? -12.117 15.602 14.656 1 97.69 104 ALA A CA 1
ATOM 811 C C . ALA A 1 104 ? -12.367 16.297 13.32 1 97.69 104 ALA A C 1
ATOM 813 O O . ALA A 1 104 ? -12.023 15.75 12.266 1 97.69 104 ALA A O 1
ATOM 814 N N . ALA A 1 105 ? -12.984 17.438 13.375 1 96.44 105 ALA A N 1
ATOM 815 C CA . ALA A 1 105 ? -13.273 18.234 12.18 1 96.44 105 ALA A CA 1
ATOM 816 C C . ALA A 1 105 ? -12.547 19.578 12.219 1 96.44 105 ALA A C 1
ATOM 818 O O . ALA A 1 105 ? -12.602 20.281 13.219 1 96.44 105 ALA A O 1
ATOM 819 N N . ALA A 1 106 ? -11.891 19.844 11.117 1 96.19 106 ALA A N 1
ATOM 820 C CA . ALA A 1 106 ? -11.219 21.125 10.945 1 96.19 106 ALA A CA 1
ATOM 821 C C . ALA A 1 106 ? -11.539 21.734 9.578 1 96.19 106 ALA A C 1
ATOM 823 O O . ALA A 1 106 ? -11.992 21.031 8.672 1 96.19 106 ALA A O 1
ATOM 824 N N . ARG A 1 107 ? -11.336 23 9.469 1 92.62 107 ARG A N 1
ATOM 825 C CA . ARG A 1 107 ? -11.477 23.672 8.18 1 92.62 107 ARG A CA 1
ATOM 826 C C . ARG A 1 107 ? -10.188 23.594 7.375 1 92.62 107 ARG A C 1
ATOM 828 O O . ARG A 1 107 ? -9.094 23.578 7.945 1 92.62 107 ARG A O 1
ATOM 835 N N . ARG A 1 108 ? -10.398 23.5 6.102 1 92 108 ARG A N 1
ATOM 836 C CA . ARG A 1 108 ? -9.234 23.547 5.223 1 92 108 ARG A CA 1
ATOM 837 C C . ARG A 1 108 ? -8.516 24.891 5.34 1 92 108 ARG A C 1
ATOM 839 O O . ARG A 1 108 ? -9.141 25.922 5.602 1 92 108 ARG A O 1
ATOM 846 N N . VAL A 1 109 ? -7.219 24.828 5.164 1 89.56 109 VAL A N 1
ATOM 847 C CA . VAL A 1 109 ? -6.398 26.047 5.148 1 89.56 109 VAL A CA 1
ATOM 848 C C . VAL A 1 109 ? -5.773 26.219 3.77 1 89.56 109 VAL A C 1
ATOM 850 O O . VAL A 1 109 ? -5.52 25.25 3.061 1 89.56 109 VAL A O 1
ATOM 853 N N . PRO A 1 110 ? -5.566 27.438 3.383 1 84.12 110 PRO A N 1
ATOM 854 C CA . PRO A 1 110 ? -4.984 27.703 2.062 1 84.12 110 PRO A CA 1
ATOM 855 C C . PRO A 1 110 ? -3.607 27.062 1.889 1 84.12 110 PRO A C 1
ATOM 857 O O . PRO A 1 110 ? -2.857 26.938 2.859 1 84.12 110 PRO A O 1
ATOM 860 N N . ASP A 1 111 ? -3.402 26.703 0.653 1 80.56 111 ASP A N 1
ATOM 861 C CA . ASP A 1 111 ? -2.09 26.188 0.283 1 80.56 111 ASP A CA 1
ATOM 862 C C . ASP A 1 111 ? -1.032 27.281 0.319 1 80.56 111 ASP A C 1
ATOM 864 O O . ASP A 1 111 ? -1.326 28.453 0.024 1 80.56 111 ASP A O 1
ATOM 868 N N . THR A 1 112 ? 0.184 27.031 0.831 1 81.81 112 THR A N 1
ATOM 869 C CA . THR A 1 112 ? 1.24 28.031 0.929 1 81.81 112 THR A CA 1
ATOM 870 C C . THR A 1 112 ? 1.853 28.297 -0.441 1 81.81 112 THR A C 1
ATOM 872 O O . THR A 1 112 ? 2.516 29.328 -0.637 1 81.81 112 THR A O 1
ATOM 875 N N . GLY A 1 113 ? 1.686 27.422 -1.371 1 92.56 113 GLY A N 1
ATOM 876 C CA . GLY A 1 113 ? 2.262 27.562 -2.699 1 92.56 113 GLY A CA 1
ATOM 877 C C . GLY A 1 113 ? 3.535 26.75 -2.885 1 92.56 113 GLY A C 1
ATOM 878 O O . GLY A 1 113 ? 4.242 26.469 -1.917 1 92.56 113 GLY A O 1
ATOM 879 N N . VAL A 1 114 ? 3.861 26.5 -4.105 1 96.19 114 VAL A N 1
ATOM 880 C CA . VAL A 1 114 ? 5.004 25.656 -4.441 1 96.19 114 VAL A CA 1
ATOM 881 C C . VAL A 1 114 ? 6.301 26.359 -4.051 1 96.19 114 VAL A C 1
ATOM 883 O O . VAL A 1 114 ? 7.215 25.734 -3.508 1 96.19 114 VAL A O 1
ATOM 886 N N . ALA A 1 115 ? 6.379 27.641 -4.25 1 94.38 115 ALA A N 1
ATOM 887 C CA . ALA A 1 115 ? 7.594 28.391 -3.965 1 94.38 115 ALA A CA 1
ATOM 888 C C . ALA A 1 115 ? 7.977 28.281 -2.49 1 94.38 115 ALA A C 1
ATOM 890 O O . ALA A 1 115 ? 9.148 28.109 -2.158 1 94.38 115 ALA A O 1
ATOM 891 N N . ALA A 1 116 ? 7.027 28.375 -1.648 1 94.06 116 ALA A N 1
ATOM 892 C CA . ALA A 1 116 ? 7.273 28.281 -0.211 1 94.06 116 ALA A CA 1
ATOM 893 C C . ALA A 1 116 ? 7.777 26.891 0.171 1 94.06 116 ALA A C 1
ATOM 895 O O . ALA A 1 116 ? 8.586 26.75 1.09 1 94.06 116 ALA A O 1
ATOM 896 N N . LEU A 1 117 ? 7.348 25.922 -0.53 1 94.69 117 LEU A N 1
ATOM 897 C CA . LEU A 1 117 ? 7.715 24.531 -0.279 1 94.69 117 LEU A CA 1
ATOM 898 C C . LEU A 1 117 ? 9.18 24.297 -0.618 1 94.69 117 LEU A C 1
ATOM 900 O O . LEU A 1 117 ? 9.82 23.422 -0.028 1 94.69 117 LEU A O 1
ATOM 904 N N . LEU A 1 118 ? 9.664 25.078 -1.5 1 96.31 118 LEU A N 1
ATOM 905 C CA . LEU A 1 118 ? 11.008 24.844 -2.014 1 96.31 118 LEU A CA 1
ATOM 906 C C . LEU A 1 118 ? 12.062 25.328 -1.019 1 96.31 118 LEU A C 1
ATOM 908 O O . LEU A 1 118 ? 13.188 24.828 -1.004 1 96.31 118 LEU A O 1
ATOM 912 N N . ASP A 1 119 ? 11.617 26.266 -0.216 1 92.81 119 ASP A N 1
ATOM 913 C CA . ASP A 1 119 ? 12.57 26.844 0.72 1 92.81 119 ASP A CA 1
ATOM 914 C C . ASP A 1 119 ? 13.023 25.828 1.755 1 92.81 119 ASP A C 1
ATOM 916 O O . ASP A 1 119 ? 12.203 25.266 2.486 1 92.81 119 ASP A O 1
ATOM 920 N N . GLY A 1 120 ? 14.305 25.438 1.687 1 92.31 120 GLY A N 1
ATOM 921 C CA . GLY A 1 120 ? 14.914 24.547 2.656 1 92.31 120 GLY A CA 1
ATOM 922 C C . GLY A 1 120 ? 14.703 23.078 2.334 1 92.31 120 GLY A C 1
ATOM 923 O O . GLY A 1 120 ? 15.258 22.203 3 1 92.31 120 GLY A O 1
ATOM 924 N N . ALA A 1 121 ? 13.93 22.797 1.341 1 97.12 121 ALA A N 1
ATOM 925 C CA . ALA A 1 121 ? 13.641 21.406 0.989 1 97.12 121 ALA A CA 1
ATOM 926 C C . ALA A 1 121 ? 14.828 20.781 0.272 1 97.12 121 ALA A C 1
ATOM 928 O O . ALA A 1 121 ? 15.523 21.438 -0.498 1 97.12 121 ALA A O 1
ATOM 929 N N . ARG A 1 122 ? 15.031 19.547 0.559 1 97.5 122 ARG A N 1
ATOM 930 C CA . ARG A 1 122 ? 16.078 18.797 -0.12 1 97.5 122 ARG A CA 1
ATOM 931 C C . ARG A 1 122 ? 15.5 17.672 -0.953 1 97.5 122 ARG A C 1
ATOM 933 O O . ARG A 1 122 ? 16.062 17.297 -1.983 1 97.5 122 ARG A O 1
ATOM 940 N N . THR A 1 123 ? 14.43 17.109 -0.489 1 98.12 123 THR A N 1
ATOM 941 C CA . THR A 1 123 ? 13.758 16.016 -1.176 1 98.12 123 THR A CA 1
ATOM 942 C C . THR A 1 123 ? 12.258 16.297 -1.304 1 98.12 123 THR A C 1
ATOM 944 O O . THR A 1 123 ? 11.578 16.5 -0.302 1 98.12 123 THR A O 1
ATOM 947 N N . LEU A 1 124 ? 11.781 16.297 -2.514 1 98.69 124 LEU A N 1
ATOM 948 C CA . LEU A 1 124 ? 10.359 16.531 -2.779 1 98.69 124 LEU A CA 1
ATOM 949 C C . LEU A 1 124 ? 9.766 15.344 -3.541 1 98.69 124 LEU A C 1
ATOM 951 O O . LEU A 1 124 ? 10.461 14.68 -4.312 1 98.69 124 LEU A O 1
ATOM 955 N N . ALA A 1 125 ? 8.531 15.086 -3.303 1 98.88 125 ALA A N 1
ATOM 956 C CA . ALA A 1 125 ? 7.711 14.242 -4.168 1 98.88 125 ALA A CA 1
ATOM 957 C C . ALA A 1 125 ? 6.832 15.086 -5.086 1 98.88 125 ALA A C 1
ATOM 959 O O . ALA A 1 125 ? 6.238 16.078 -4.652 1 98.88 125 ALA A O 1
ATOM 960 N N . VAL A 1 126 ? 6.773 14.734 -6.328 1 98.94 126 VAL A N 1
ATOM 961 C CA . VAL A 1 126 ? 5.93 15.422 -7.301 1 98.94 126 VAL A CA 1
ATOM 962 C C . VAL A 1 126 ? 4.969 14.422 -7.941 1 98.94 126 VAL A C 1
ATOM 964 O O . VAL A 1 126 ? 5.398 13.406 -8.5 1 98.94 126 VAL A O 1
ATOM 967 N N . LEU A 1 127 ? 3.678 14.742 -7.863 1 98.81 127 LEU A N 1
ATOM 968 C CA . LEU A 1 127 ? 2.66 13.812 -8.336 1 98.81 127 LEU A CA 1
ATOM 969 C C . LEU A 1 127 ? 1.951 14.367 -9.57 1 98.81 127 LEU A C 1
ATOM 971 O O . LEU A 1 127 ? 1.602 15.547 -9.609 1 98.81 127 LEU A O 1
ATOM 975 N N . GLU A 1 128 ? 1.752 13.531 -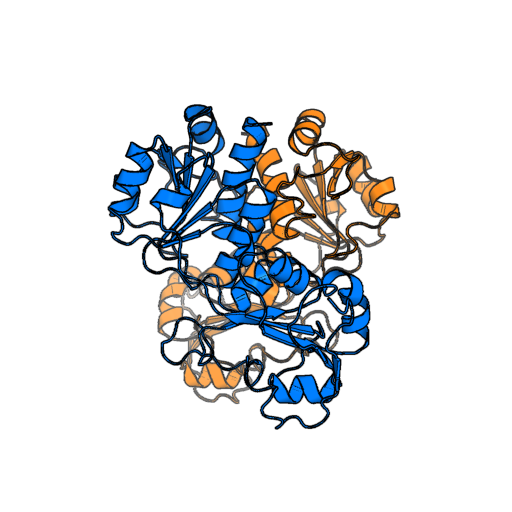10.531 1 98.69 128 GLU A N 1
ATOM 976 C CA . GLU A 1 128 ? 0.948 13.844 -11.711 1 98.69 128 GLU A CA 1
ATOM 977 C C . GLU A 1 128 ? -0.101 12.766 -11.961 1 98.69 128 GLU A C 1
ATOM 979 O O . GLU A 1 128 ? 0.24 11.609 -12.234 1 98.69 128 GLU A O 1
ATOM 984 N N . GLY A 1 129 ? -1.333 13.156 -11.836 1 97.94 129 GLY A N 1
ATOM 985 C CA . GLY A 1 129 ? -2.412 12.258 -12.211 1 97.94 129 GLY A CA 1
ATOM 986 C C . GLY A 1 129 ? -2.68 11.18 -11.18 1 97.94 129 GLY A C 1
ATOM 987 O O . GLY A 1 129 ? -3.404 10.219 -11.453 1 97.94 129 GLY A O 1
ATOM 988 N N . VAL A 1 130 ? -2.088 11.219 -9.977 1 97.88 130 VAL A N 1
ATOM 989 C CA . VAL A 1 130 ? -2.381 10.258 -8.922 1 97.88 130 VAL A CA 1
ATOM 990 C C . VAL A 1 130 ? -3.748 10.562 -8.312 1 97.88 130 VAL A C 1
ATOM 992 O O . VAL A 1 130 ? -3.865 11.414 -7.43 1 97.88 130 VAL A O 1
ATOM 995 N N . ASN A 1 131 ? -4.738 9.852 -8.742 1 95.75 131 ASN A N 1
ATOM 996 C CA . ASN A 1 131 ? -6.105 10.234 -8.414 1 95.75 131 ASN A CA 1
ATOM 997 C C . ASN A 1 131 ? -6.75 9.258 -7.441 1 95.75 131 ASN A C 1
ATOM 999 O O . ASN A 1 131 ? -7.906 9.43 -7.055 1 95.75 131 ASN A O 1
ATOM 1003 N N . ASP A 1 132 ? -6.047 8.258 -7.035 1 95 132 ASP A N 1
ATOM 1004 C CA . ASP A 1 132 ? -6.508 7.297 -6.035 1 95 132 ASP A CA 1
ATOM 1005 C C . ASP A 1 132 ? -6.121 7.746 -4.625 1 95 132 ASP A C 1
ATOM 1007 O O . ASP A 1 132 ? -4.938 7.926 -4.328 1 95 132 ASP A O 1
ATOM 1011 N N . HIS A 1 133 ? -7.055 7.812 -3.715 1 94.81 133 HIS A N 1
ATOM 1012 C CA . HIS A 1 133 ? -6.812 8.328 -2.373 1 94.81 133 HIS A CA 1
ATOM 1013 C C . HIS A 1 133 ? -5.992 7.348 -1.544 1 94.81 133 HIS A C 1
ATOM 1015 O O . HIS A 1 133 ? -5.262 7.754 -0.636 1 94.81 133 HIS A O 1
ATOM 1021 N N . GLU A 1 134 ? -6.121 6.082 -1.839 1 95.25 134 GLU A N 1
ATOM 1022 C CA . GLU A 1 134 ? -5.316 5.086 -1.135 1 95.25 134 GLU A CA 1
ATOM 1023 C C . GLU A 1 134 ? -3.832 5.254 -1.451 1 95.25 134 GLU A C 1
ATOM 1025 O O . GLU A 1 134 ? -2.996 5.262 -0.545 1 95.25 134 GLU A O 1
ATOM 1030 N N . ASN A 1 135 ? -3.615 5.473 -2.727 1 97.19 135 ASN A N 1
ATOM 1031 C CA . ASN A 1 135 ? -2.236 5.707 -3.139 1 97.19 135 ASN A CA 1
ATOM 1032 C C . ASN A 1 135 ? -1.699 7.02 -2.58 1 97.19 135 ASN A C 1
ATOM 1034 O O . ASN A 1 135 ? -0.568 7.078 -2.094 1 97.19 135 ASN A O 1
ATOM 1038 N N . LEU A 1 136 ? -2.52 7.984 -2.674 1 97.5 136 LEU A N 1
ATOM 1039 C CA . LEU A 1 136 ? -2.109 9.297 -2.186 1 97.5 136 LEU A CA 1
ATOM 1040 C C . LEU A 1 136 ? -1.786 9.242 -0.696 1 97.5 136 LEU A C 1
ATOM 1042 O O . LEU A 1 136 ? -0.733 9.719 -0.268 1 97.5 136 LEU A O 1
ATOM 1046 N N . GLY A 1 137 ? -2.688 8.672 0.109 1 97.62 137 GLY A N 1
ATOM 1047 C CA . GLY A 1 137 ? -2.426 8.516 1.531 1 97.62 137 GLY A CA 1
ATOM 1048 C C . GLY A 1 137 ? -1.148 7.754 1.823 1 97.62 137 GLY A C 1
ATOM 1049 O O . GLY A 1 137 ? -0.356 8.164 2.676 1 97.62 137 GLY A O 1
ATOM 1050 N N . SER A 1 138 ? -0.929 6.719 1.084 1 98.12 138 SER A N 1
ATOM 1051 C CA . SER A 1 138 ? 0.264 5.895 1.263 1 98.12 138 SER A CA 1
ATOM 1052 C C . SER A 1 138 ? 1.528 6.68 0.926 1 98.12 138 SER A C 1
ATOM 1054 O O . SER A 1 138 ? 2.543 6.555 1.616 1 98.12 138 SER A O 1
ATOM 1056 N N . ILE A 1 139 ? 1.458 7.469 -0.1 1 98.69 139 ILE A N 1
ATOM 1057 C CA . ILE A 1 139 ? 2.611 8.266 -0.495 1 98.69 139 ILE A CA 1
ATOM 1058 C C . ILE A 1 139 ? 2.965 9.25 0.621 1 98.69 139 ILE A C 1
ATOM 1060 O O . ILE A 1 139 ? 4.141 9.422 0.952 1 98.69 139 ILE A O 1
ATOM 1064 N N . PHE A 1 140 ? 1.969 9.844 1.225 1 98.25 140 PHE A N 1
ATOM 1065 C CA . PHE A 1 140 ? 2.213 10.773 2.32 1 98.25 140 PHE A CA 1
ATOM 1066 C C . PHE A 1 140 ? 2.816 10.047 3.52 1 98.25 140 PHE A C 1
ATOM 1068 O O . PHE A 1 140 ? 3.725 10.57 4.172 1 98.25 140 PHE A O 1
ATOM 1075 N N . ARG A 1 141 ? 2.27 8.891 3.809 1 97.69 141 ARG A N 1
ATOM 1076 C CA . ARG A 1 141 ? 2.812 8.109 4.914 1 97.69 141 ARG A CA 1
ATOM 1077 C C . ARG A 1 141 ? 4.27 7.738 4.656 1 97.69 141 ARG A C 1
ATOM 1079 O O . ARG A 1 141 ? 5.117 7.887 5.539 1 97.69 141 ARG A O 1
ATOM 1086 N N . ASN A 1 142 ? 4.562 7.312 3.461 1 98.44 142 ASN A N 1
ATOM 1087 C CA . ASN A 1 142 ? 5.926 6.98 3.068 1 98.44 142 ASN A CA 1
ATOM 1088 C C . ASN A 1 142 ? 6.832 8.211 3.111 1 98.44 142 ASN A C 1
ATOM 1090 O O . ASN A 1 142 ? 7.969 8.133 3.582 1 98.44 142 ASN A O 1
ATOM 1094 N N . ALA A 1 143 ? 6.285 9.328 2.631 1 98.31 143 ALA A N 1
ATOM 1095 C CA . ALA A 1 143 ? 7.047 10.57 2.609 1 98.31 143 ALA A CA 1
ATOM 1096 C C . ALA A 1 143 ? 7.457 10.992 4.02 1 98.31 143 ALA A C 1
ATOM 1098 O O . ALA A 1 143 ? 8.617 11.32 4.266 1 98.31 143 ALA A O 1
ATOM 1099 N N . ALA A 1 144 ? 6.527 10.93 4.906 1 97.38 144 ALA A N 1
ATOM 1100 C CA . ALA A 1 144 ? 6.797 11.289 6.297 1 97.38 144 ALA A CA 1
ATOM 1101 C C . ALA A 1 144 ? 7.863 10.375 6.898 1 97.38 144 ALA A C 1
ATOM 1103 O O . ALA A 1 144 ? 8.844 10.852 7.48 1 97.38 144 ALA A O 1
ATOM 1104 N N . GLY A 1 145 ? 7.703 9.094 6.688 1 97.06 145 GLY A N 1
ATOM 1105 C CA . GLY A 1 145 ? 8.594 8.109 7.293 1 97.06 145 GLY A CA 1
ATOM 1106 C C . GLY A 1 145 ? 9.984 8.109 6.688 1 97.06 145 GLY A C 1
ATOM 1107 O O . GLY A 1 145 ? 10.953 7.723 7.344 1 97.06 145 GLY A O 1
ATOM 1108 N N . LEU A 1 146 ? 10.086 8.57 5.434 1 97.81 146 LEU A N 1
ATOM 1109 C CA . LEU A 1 146 ? 11.359 8.43 4.73 1 97.81 146 LEU A CA 1
ATOM 1110 C C . LEU A 1 146 ? 11.969 9.789 4.426 1 97.81 146 LEU A C 1
ATOM 1112 O O . LEU A 1 146 ? 12.805 9.914 3.529 1 97.81 146 LEU A O 1
ATOM 1116 N N . GLY A 1 147 ? 11.508 10.828 5.047 1 96.06 147 GLY A N 1
ATOM 1117 C CA . GLY A 1 147 ? 12.219 12.094 5.125 1 96.06 147 GLY A CA 1
ATOM 1118 C C . GLY A 1 147 ? 11.969 12.992 3.932 1 96.06 147 GLY A C 1
ATOM 1119 O O . GLY A 1 147 ? 12.836 13.773 3.537 1 96.06 147 GLY A O 1
ATOM 1120 N N . VAL A 1 148 ? 10.836 12.898 3.303 1 97.94 148 VAL A N 1
ATOM 1121 C CA . VAL A 1 148 ? 10.438 13.805 2.229 1 97.94 148 VAL A CA 1
ATOM 1122 C C . VAL A 1 148 ? 9.961 15.133 2.82 1 97.94 148 VAL A C 1
ATOM 1124 O O . VAL A 1 148 ? 9.18 15.148 3.775 1 97.94 148 VAL A O 1
ATOM 1127 N N . ASP A 1 149 ? 10.398 16.219 2.238 1 97.5 149 ASP A N 1
ATOM 1128 C CA . ASP A 1 149 ? 10.188 17.516 2.846 1 97.5 149 ASP A CA 1
ATOM 1129 C C . ASP A 1 149 ? 8.852 18.109 2.424 1 97.5 149 ASP A C 1
ATOM 1131 O O . ASP A 1 149 ? 8.328 19.016 3.084 1 97.5 149 ASP A O 1
ATOM 1135 N N . GLY A 1 150 ? 8.336 17.641 1.329 1 97.38 150 GLY A N 1
ATOM 1136 C CA . GLY A 1 150 ? 7.066 18.156 0.84 1 97.38 150 GLY A CA 1
ATOM 1137 C C . GLY A 1 150 ? 6.57 17.453 -0.406 1 97.38 150 GLY A C 1
ATOM 1138 O O . GLY A 1 150 ? 7.309 16.672 -1.02 1 97.38 150 GLY A O 1
ATOM 1139 N N . VAL A 1 151 ? 5.309 17.734 -0.742 1 98.25 151 VAL A N 1
ATOM 1140 C CA . VAL A 1 151 ? 4.676 17.125 -1.902 1 98.25 151 VAL A CA 1
ATOM 1141 C C . VAL A 1 151 ? 4.102 18.203 -2.816 1 98.25 151 VAL A C 1
ATOM 1143 O O . VAL A 1 151 ? 3.365 19.078 -2.363 1 98.25 151 VAL A O 1
ATOM 1146 N N . VAL A 1 152 ? 4.469 18.141 -4.074 1 98.5 152 VAL A N 1
ATOM 1147 C CA . VAL A 1 152 ? 3.908 19.031 -5.082 1 98.5 152 VAL A CA 1
ATOM 1148 C C . VAL A 1 152 ? 2.891 18.266 -5.934 1 98.5 152 VAL A C 1
ATOM 1150 O O . VAL A 1 152 ? 3.186 17.188 -6.445 1 98.5 152 VAL A O 1
ATOM 1153 N N . PHE A 1 153 ? 1.724 18.891 -6.059 1 97.88 153 PHE A N 1
ATOM 1154 C CA . PHE A 1 153 ? 0.665 18.297 -6.863 1 97.88 153 PHE A CA 1
ATOM 1155 C C . PHE A 1 153 ? 0.6 18.953 -8.242 1 97.88 153 PHE A C 1
ATOM 1157 O O . PHE A 1 153 ? 0.326 20.141 -8.352 1 97.88 153 PHE A O 1
ATOM 1164 N N . GLY A 1 154 ? 0.839 18.078 -9.227 1 97.81 154 GLY A N 1
ATOM 1165 C CA . GLY A 1 154 ? 0.519 18.5 -10.586 1 97.81 154 GLY A CA 1
ATOM 1166 C C . GLY A 1 154 ? -0.94 18.297 -10.945 1 97.81 154 GLY A C 1
ATOM 1167 O O . GLY A 1 154 ? -1.806 18.281 -10.07 1 97.81 154 GLY A O 1
ATOM 1168 N N . SER A 1 155 ? -1.235 18.141 -12.188 1 96.44 155 SER A N 1
ATOM 1169 C CA . SER A 1 155 ? -2.613 18.031 -12.656 1 96.44 155 SER A CA 1
ATOM 1170 C C . SER A 1 155 ? -3.18 16.641 -12.398 1 96.44 155 SER A C 1
ATOM 1172 O O . SER A 1 155 ? -2.441 15.656 -12.398 1 96.44 155 SER A O 1
ATOM 1174 N N . GLY A 1 156 ? -4.449 16.641 -12.109 1 95.94 156 GLY A N 1
ATOM 1175 C CA . GLY A 1 156 ? -5.184 15.383 -12.133 1 95.94 156 GLY A CA 1
ATOM 1176 C C . GLY A 1 156 ? -5.016 14.57 -10.859 1 95.94 156 GLY A C 1
ATOM 1177 O O . GLY A 1 156 ? -5.262 13.367 -10.852 1 95.94 156 GLY A O 1
ATOM 1178 N N . CYS A 1 157 ? -4.562 15.172 -9.781 1 96.5 157 CYS A N 1
ATOM 1179 C CA . CYS A 1 157 ? -4.363 14.445 -8.531 1 96.5 157 CYS A CA 1
ATOM 1180 C C . CYS A 1 157 ? -5.578 14.586 -7.621 1 96.5 157 CYS A C 1
ATOM 1182 O O . CYS A 1 157 ? -6.301 15.578 -7.688 1 96.5 157 CYS A O 1
ATOM 1184 N N . ALA A 1 158 ? -5.812 13.625 -6.855 1 94.94 158 ALA A N 1
ATOM 1185 C CA . ALA A 1 158 ? -6.879 13.641 -5.855 1 94.94 158 ALA A CA 1
ATOM 1186 C C . ALA A 1 158 ? -6.555 14.617 -4.73 1 94.94 158 ALA A C 1
ATOM 1188 O O . ALA A 1 158 ? -5.457 15.18 -4.684 1 94.94 158 ALA A O 1
ATOM 1189 N N . ASP A 1 159 ? -7.562 14.828 -3.902 1 93.19 159 ASP A N 1
ATOM 1190 C CA . ASP A 1 159 ? -7.41 15.75 -2.775 1 93.19 159 ASP A CA 1
ATOM 1191 C C . ASP A 1 159 ? -6.758 15.047 -1.585 1 93.19 159 ASP A C 1
ATOM 1193 O O . ASP A 1 159 ? -7.309 14.086 -1.043 1 93.19 159 ASP A O 1
ATOM 1197 N N . PRO A 1 160 ? -5.633 15.555 -1.114 1 94.19 160 PRO A N 1
ATOM 1198 C CA . PRO A 1 160 ? -4.949 14.906 0.008 1 94.19 160 PRO A CA 1
ATOM 1199 C C . PRO A 1 160 ? -5.703 15.062 1.326 1 94.19 160 PRO A C 1
ATOM 1201 O O . PRO A 1 160 ? -5.402 14.367 2.301 1 94.19 160 PRO A O 1
ATOM 1204 N N . LEU A 1 161 ? -6.727 15.93 1.32 1 94.5 161 LEU A N 1
ATOM 1205 C CA . LEU A 1 161 ? -7.426 16.219 2.564 1 94.5 161 LEU A CA 1
ATOM 1206 C C . LEU A 1 161 ? -8.758 15.477 2.627 1 94.5 161 LEU A C 1
ATOM 1208 O O . LEU A 1 161 ? -9.516 15.633 3.584 1 94.5 161 LEU A O 1
ATOM 1212 N N . TYR A 1 162 ? -8.992 14.719 1.604 1 93.06 162 TYR A N 1
ATOM 1213 C CA . TYR A 1 162 ? -10.148 13.828 1.68 1 93.06 162 TYR A CA 1
ATOM 1214 C C . TYR A 1 162 ? -9.992 12.828 2.816 1 93.06 162 TYR A C 1
ATOM 1216 O O . TYR A 1 162 ? -8.891 12.328 3.066 1 93.06 162 TYR A O 1
ATOM 1224 N N . ARG A 1 163 ? -11.055 12.508 3.43 1 92.12 163 ARG A N 1
ATOM 1225 C CA . ARG A 1 163 ? -11.102 11.695 4.637 1 92.12 163 ARG A CA 1
ATOM 1226 C C . ARG A 1 163 ? -10.32 10.398 4.449 1 92.12 163 ARG A C 1
ATOM 1228 O O . ARG A 1 163 ? -9.539 10 5.32 1 92.12 163 ARG A O 1
ATOM 1235 N N . ARG A 1 164 ? -10.492 9.766 3.35 1 92.44 164 ARG A N 1
ATOM 1236 C CA . ARG A 1 164 ? -9.836 8.492 3.092 1 92.44 164 ARG A CA 1
ATOM 1237 C C . ARG A 1 164 ? -8.32 8.656 3.006 1 92.44 164 ARG A C 1
ATOM 1239 O O . ARG A 1 164 ? -7.566 7.828 3.52 1 92.44 164 ARG A O 1
ATOM 1246 N N . ALA A 1 165 ? -7.891 9.711 2.342 1 95.31 165 ALA A N 1
ATOM 1247 C CA . ALA A 1 165 ? -6.457 9.977 2.236 1 95.31 165 ALA A CA 1
ATOM 1248 C C . ALA A 1 165 ? -5.852 10.273 3.605 1 95.31 165 ALA A C 1
ATOM 1250 O O . ALA A 1 165 ? -4.766 9.781 3.928 1 95.31 165 ALA A O 1
ATOM 1251 N N . VAL A 1 166 ? -6.555 11.008 4.395 1 96.25 166 VAL A N 1
ATOM 1252 C CA . VAL A 1 166 ? -6.094 11.336 5.738 1 96.25 166 VAL A CA 1
ATOM 1253 C C . VAL A 1 166 ? -5.992 10.062 6.574 1 96.25 166 VAL A C 1
ATOM 1255 O O . VAL A 1 166 ? -5.004 9.852 7.281 1 96.25 166 VAL A O 1
ATOM 1258 N N . ARG A 1 167 ? -6.91 9.219 6.398 1 94.31 167 ARG A N 1
ATOM 1259 C CA . ARG A 1 167 ? -6.93 7.965 7.148 1 94.31 167 ARG A CA 1
ATOM 1260 C C . ARG A 1 167 ? -5.793 7.047 6.707 1 94.31 167 ARG A C 1
ATOM 1262 O O . ARG A 1 167 ? -5.027 6.559 7.543 1 94.31 167 ARG A O 1
ATOM 1269 N N . VAL A 1 168 ? -5.684 6.848 5.422 1 94.69 168 VAL A N 1
ATOM 1270 C CA . VAL A 1 168 ? -4.695 5.926 4.871 1 94.69 168 VAL A CA 1
ATOM 1271 C C . VAL A 1 168 ? -3.287 6.422 5.191 1 94.69 168 VAL A C 1
ATOM 1273 O O . VAL A 1 168 ? -2.385 5.621 5.449 1 94.69 168 VAL A O 1
ATOM 1276 N N . SER A 1 169 ? -3.121 7.695 5.254 1 96.75 169 SER A N 1
ATOM 1277 C CA . SER A 1 169 ? -1.814 8.258 5.578 1 96.75 169 SER A CA 1
ATOM 1278 C C . SER A 1 169 ? -1.543 8.195 7.078 1 96.75 169 SER A C 1
ATOM 1280 O O . SER A 1 169 ? -0.461 8.57 7.535 1 96.75 169 SER A O 1
ATOM 1282 N N . MET A 1 170 ? -2.547 7.793 7.832 1 95 170 MET A N 1
ATOM 1283 C CA . MET A 1 170 ? -2.488 7.816 9.289 1 95 170 MET A CA 1
ATOM 1284 C C . MET A 1 170 ? -2.27 9.234 9.805 1 95 170 MET A C 1
ATOM 1286 O O . MET A 1 170 ? -1.551 9.445 10.781 1 95 170 MET A O 1
ATOM 1290 N N . GLY A 1 171 ? -2.742 10.203 9.078 1 96.62 171 GLY A N 1
ATOM 1291 C CA . GLY A 1 171 ? -2.691 11.594 9.492 1 96.62 171 GLY A CA 1
ATOM 1292 C C . GLY A 1 171 ? -1.482 12.328 8.953 1 96.62 171 GLY A C 1
ATOM 1293 O O . GLY A 1 171 ? -1.377 13.555 9.094 1 96.62 171 GLY A O 1
ATOM 1294 N N . HIS A 1 172 ? -0.642 11.664 8.242 1 97.19 172 HIS A N 1
ATOM 1295 C CA . HIS A 1 172 ? 0.577 12.312 7.77 1 97.19 172 HIS A CA 1
ATOM 1296 C C . HIS A 1 172 ? 0.278 13.289 6.641 1 97.19 172 HIS A C 1
ATOM 1298 O O . HIS A 1 172 ? 1.079 14.188 6.359 1 97.19 172 HIS A O 1
ATOM 1304 N N . ALA A 1 173 ? -0.866 13.133 5.988 1 96.31 173 ALA A N 1
ATOM 1305 C CA . ALA A 1 173 ? -1.311 14.102 4.996 1 96.31 173 ALA A CA 1
ATOM 1306 C C . ALA A 1 173 ? -1.514 15.477 5.629 1 96.31 173 ALA A C 1
ATOM 1308 O O . ALA A 1 173 ? -1.495 16.5 4.934 1 96.31 173 ALA A O 1
ATOM 1309 N N . LEU A 1 174 ? -1.675 15.531 6.969 1 96.12 174 LEU A N 1
ATOM 1310 C CA . LEU A 1 174 ? -1.903 16.781 7.684 1 96.12 174 LEU A CA 1
ATOM 1311 C C . LEU A 1 174 ? -0.584 17.391 8.141 1 96.12 174 LEU A C 1
ATOM 1313 O O . LEU A 1 174 ? -0.542 18.562 8.531 1 96.12 174 LEU A O 1
ATOM 1317 N N . LEU A 1 175 ? 0.478 16.609 8.078 1 95.56 175 LEU A N 1
ATOM 1318 C CA . LEU A 1 175 ? 1.74 17.047 8.664 1 95.56 175 LEU A CA 1
ATOM 1319 C C . LEU A 1 175 ? 2.762 17.359 7.578 1 95.56 175 LEU A C 1
ATOM 1321 O O . LEU A 1 175 ? 3.506 18.344 7.688 1 95.56 175 LEU A O 1
ATOM 1325 N N . VAL A 1 176 ? 2.844 16.562 6.527 1 95.94 176 VAL A N 1
ATOM 1326 C CA . VAL A 1 176 ? 3.781 16.797 5.43 1 95.94 176 VAL A CA 1
ATOM 1327 C C . VAL A 1 176 ? 3.309 17.969 4.586 1 95.94 176 VAL A C 1
ATOM 1329 O O . VAL A 1 176 ? 2.188 17.969 4.07 1 95.94 176 VAL A O 1
ATOM 1332 N N . PRO A 1 177 ? 4.148 19 4.414 1 96.25 177 PRO A N 1
ATOM 1333 C CA . PRO A 1 177 ? 3.75 20.141 3.59 1 96.25 177 PRO A CA 1
ATOM 1334 C C . PRO A 1 177 ? 3.457 19.75 2.143 1 96.25 177 PRO A C 1
ATOM 1336 O O . PRO A 1 177 ? 4.121 18.875 1.591 1 96.25 177 PRO A O 1
ATOM 1339 N N . PHE A 1 178 ? 2.406 20.438 1.585 1 97.12 178 PHE A N 1
ATOM 1340 C CA . PHE A 1 178 ? 2.115 20.203 0.177 1 97.12 178 PHE A CA 1
ATOM 1341 C C . PHE A 1 178 ? 1.587 21.469 -0.49 1 97.12 178 PHE A C 1
ATOM 1343 O O . PHE A 1 178 ? 1.159 22.391 0.19 1 97.12 178 PHE A O 1
ATOM 1350 N N . ALA A 1 179 ? 1.671 21.469 -1.796 1 96.75 179 ALA A N 1
ATOM 1351 C CA . ALA A 1 179 ? 1.154 22.562 -2.602 1 96.75 179 ALA A CA 1
ATOM 1352 C C . ALA A 1 179 ? 0.739 22.078 -3.988 1 96.75 179 ALA A C 1
ATOM 1354 O O . ALA A 1 179 ? 1.337 21.156 -4.535 1 96.75 179 ALA A O 1
ATOM 1355 N N . ARG A 1 180 ? -0.221 22.766 -4.523 1 96.31 180 ARG A N 1
ATOM 1356 C CA . ARG A 1 180 ? -0.67 22.484 -5.879 1 96.31 180 ARG A CA 1
ATOM 1357 C C . ARG A 1 180 ? -0.01 23.406 -6.887 1 96.31 180 ARG A C 1
ATOM 1359 O O . ARG A 1 180 ? 0.039 24.625 -6.676 1 96.31 180 ARG A O 1
ATOM 1366 N N . ALA A 1 181 ? 0.403 22.766 -7.938 1 96.81 181 ALA A N 1
ATOM 1367 C CA . ALA A 1 181 ? 0.961 23.578 -9.023 1 96.81 181 ALA A CA 1
ATOM 1368 C C . ALA A 1 181 ? -0.118 24.422 -9.688 1 96.81 181 ALA A C 1
ATOM 1370 O O . ALA A 1 181 ? -1.244 23.953 -9.891 1 96.81 181 ALA A O 1
ATOM 1371 N N . ARG A 1 182 ? 0.235 25.609 -10.047 1 93.81 182 ARG A N 1
ATOM 1372 C CA . ARG A 1 182 ? -0.692 26.531 -10.711 1 93.81 182 ARG A CA 1
ATOM 1373 C C . ARG A 1 182 ? -0.54 26.453 -12.227 1 93.81 182 ARG A C 1
ATOM 1375 O O . ARG A 1 182 ? -1.499 26.688 -12.969 1 93.81 182 ARG A O 1
ATOM 1382 N N . ASP A 1 183 ? 0.655 26.203 -12.664 1 95.38 183 ASP A N 1
ATOM 1383 C CA . ASP A 1 183 ? 0.984 26.062 -14.086 1 95.38 183 ASP A CA 1
ATOM 1384 C C . ASP A 1 183 ? 1.719 24.75 -14.352 1 95.38 183 ASP A C 1
ATOM 1386 O O . ASP A 1 183 ? 2.951 24.719 -14.375 1 95.38 183 ASP A O 1
ATOM 1390 N N . TRP A 1 184 ? 0.975 23.688 -14.688 1 96.12 184 TRP A N 1
ATOM 1391 C CA . TRP A 1 184 ? 1.574 22.375 -14.883 1 96.12 184 TRP A CA 1
ATOM 1392 C C . TRP A 1 184 ? 1.706 22.047 -16.359 1 96.12 184 TRP A C 1
ATOM 1394 O O . TRP A 1 184 ? 0.774 22.266 -17.141 1 96.12 184 TRP A O 1
ATOM 1404 N N . PRO A 1 185 ? 2.76 21.578 -16.812 1 95.94 185 PRO A N 1
ATOM 1405 C CA . PRO A 1 185 ? 3.941 21.156 -16.047 1 95.94 185 PRO A CA 1
ATOM 1406 C C . PRO A 1 185 ? 4.992 22.266 -15.945 1 95.94 185 PRO A C 1
ATOM 1408 O O . PRO A 1 185 ? 6.145 22 -15.594 1 95.94 185 PRO A O 1
ATOM 1411 N N . GLY A 1 186 ? 4.656 23.516 -16.219 1 94.56 186 GLY A N 1
ATOM 1412 C CA . GLY A 1 186 ? 5.574 24.641 -16.203 1 94.56 186 GLY A CA 1
ATOM 1413 C C . GLY A 1 186 ? 6.258 24.844 -14.859 1 94.56 186 GLY A C 1
ATOM 1414 O O . GLY A 1 186 ? 7.41 25.266 -14.805 1 94.56 186 GLY A O 1
ATOM 1415 N N . ASP A 1 187 ? 5.684 24.484 -13.781 1 96.31 187 ASP A N 1
ATOM 1416 C CA . ASP A 1 187 ? 6.211 24.656 -12.438 1 96.31 187 ASP A CA 1
ATOM 1417 C C . ASP A 1 187 ? 7.43 23.766 -12.203 1 96.31 187 ASP A C 1
ATOM 1419 O O . ASP A 1 187 ? 8.18 23.969 -11.242 1 96.31 187 ASP A O 1
ATOM 1423 N N . LEU A 1 188 ? 7.59 22.781 -13.031 1 98.06 188 LEU A N 1
ATOM 1424 C CA . LEU A 1 188 ? 8.797 21.969 -12.922 1 98.06 188 LEU A CA 1
ATOM 1425 C C . LEU A 1 188 ? 10.047 22.812 -13.18 1 98.06 188 LEU A C 1
ATOM 1427 O O . LEU A 1 188 ? 11.094 22.547 -12.594 1 98.06 188 LEU A O 1
ATOM 1431 N N . GLU A 1 189 ? 9.898 23.75 -14.047 1 96.81 189 GLU A N 1
ATOM 1432 C CA . GLU A 1 189 ? 11.023 24.656 -14.305 1 96.81 189 GLU A CA 1
ATOM 1433 C C . GLU A 1 189 ? 11.391 25.453 -13.062 1 96.81 189 GLU A C 1
ATOM 1435 O O . GLU A 1 189 ? 12.57 25.703 -12.805 1 96.81 189 GLU A O 1
ATOM 1440 N N . MET A 1 190 ? 10.414 25.797 -12.359 1 96.38 190 MET A N 1
ATOM 1441 C CA . MET A 1 190 ? 10.648 26.5 -11.102 1 96.38 190 MET A CA 1
ATOM 1442 C C . MET A 1 190 ? 11.477 25.641 -10.156 1 96.38 190 MET A C 1
ATOM 1444 O O . MET A 1 190 ? 12.391 26.125 -9.484 1 96.38 190 MET A O 1
ATOM 1448 N N . LEU A 1 191 ? 11.172 24.344 -10.047 1 98.12 191 LEU A N 1
ATOM 1449 C CA . LEU A 1 191 ? 11.945 23.438 -9.203 1 98.12 191 LEU A CA 1
ATOM 1450 C C . LEU A 1 191 ? 13.398 23.375 -9.672 1 98.12 191 LEU A C 1
ATOM 1452 O O . LEU A 1 191 ? 14.32 23.453 -8.852 1 98.12 191 LEU A O 1
ATOM 1456 N N . ARG A 1 192 ? 13.562 23.312 -10.938 1 97.5 192 ARG A N 1
ATOM 1457 C CA . ARG A 1 192 ? 14.906 23.25 -11.508 1 97.5 192 ARG A CA 1
ATOM 1458 C C . ARG A 1 192 ? 15.695 24.516 -11.203 1 97.5 192 ARG A C 1
ATOM 1460 O O . ARG A 1 192 ? 16.859 24.453 -10.836 1 97.5 192 ARG A O 1
ATOM 1467 N N . GLU A 1 193 ? 15.023 25.594 -11.336 1 96.56 193 GLU A N 1
ATOM 1468 C CA . GLU A 1 193 ? 15.656 26.891 -11.07 1 96.56 193 GLU A CA 1
ATOM 1469 C C . GLU A 1 193 ? 16.062 27.016 -9.609 1 96.56 193 GLU A C 1
ATOM 1471 O O . GLU A 1 193 ? 16.984 27.781 -9.281 1 96.56 193 GLU A O 1
ATOM 1476 N N . HIS A 1 194 ? 15.445 26.281 -8.805 1 96.94 194 HIS A N 1
ATOM 1477 C CA . HIS A 1 194 ? 15.766 26.312 -7.383 1 96.94 194 HIS A CA 1
ATOM 1478 C C . HIS A 1 194 ? 16.719 25.188 -7.008 1 96.94 194 HIS A C 1
ATOM 1480 O O . HIS A 1 194 ? 16.844 24.828 -5.832 1 96.94 194 HIS A O 1
ATOM 1486 N N . GLY A 1 195 ? 17.25 24.484 -7.973 1 97.19 195 GLY A N 1
ATOM 1487 C CA . GLY A 1 195 ? 18.359 23.578 -7.738 1 97.19 195 GLY A CA 1
ATOM 1488 C C . GLY A 1 195 ? 17.938 22.125 -7.621 1 97.19 195 GLY A C 1
ATOM 1489 O O . GLY A 1 195 ? 18.75 21.266 -7.281 1 97.19 195 GLY A O 1
ATOM 1490 N N . PHE A 1 196 ? 16.734 21.812 -7.953 1 98.62 196 PHE A N 1
ATOM 1491 C CA . PHE A 1 196 ? 16.281 20.422 -7.855 1 98.62 196 PHE A CA 1
ATOM 1492 C C . PHE A 1 196 ? 16.625 19.656 -9.125 1 98.62 196 PHE A C 1
ATOM 1494 O O . PHE A 1 196 ? 16.438 20.172 -10.234 1 98.62 196 PHE A O 1
ATOM 1501 N N . ARG A 1 197 ? 17.125 18.5 -8.961 1 98.69 197 ARG A N 1
ATOM 1502 C CA . ARG A 1 197 ? 17.156 17.531 -10.047 1 98.69 197 ARG A CA 1
ATOM 1503 C C . ARG A 1 197 ? 15.859 16.734 -10.109 1 98.69 197 ARG A C 1
ATOM 1505 O O . ARG A 1 197 ? 15.414 16.188 -9.102 1 98.69 197 ARG A O 1
ATOM 1512 N N . LEU A 1 198 ? 15.273 16.734 -11.289 1 98.81 198 LEU A N 1
ATOM 1513 C CA . LEU A 1 198 ? 13.992 16.078 -11.484 1 98.81 198 LEU A CA 1
ATOM 1514 C C . LEU A 1 198 ? 14.188 14.617 -11.906 1 98.81 198 LEU A C 1
ATOM 1516 O O . LEU A 1 198 ? 14.711 14.352 -12.992 1 98.81 198 LEU A O 1
ATOM 1520 N N . LEU A 1 199 ? 13.766 13.672 -11.047 1 98.88 199 LEU A N 1
ATOM 1521 C CA . LEU A 1 199 ? 13.836 12.242 -11.297 1 98.88 199 LEU A CA 1
ATOM 1522 C C . LEU A 1 199 ? 12.461 11.68 -11.633 1 98.88 199 LEU A C 1
ATOM 1524 O O . LEU A 1 199 ? 11.602 11.555 -10.758 1 98.88 199 LEU A O 1
ATOM 1528 N N . ALA A 1 200 ? 12.273 11.328 -12.891 1 98.81 200 ALA A N 1
ATOM 1529 C CA . ALA A 1 200 ? 10.984 10.82 -13.344 1 98.81 200 ALA A CA 1
ATOM 1530 C C . ALA A 1 200 ? 10.945 9.297 -13.273 1 98.81 200 ALA A C 1
ATOM 1532 O O . ALA A 1 200 ? 11.633 8.609 -14.031 1 98.81 200 ALA A O 1
ATOM 1533 N N . MET A 1 201 ? 10.109 8.797 -12.43 1 98.56 201 MET A N 1
ATOM 1534 C CA . MET A 1 201 ? 9.938 7.348 -12.328 1 98.56 201 MET A CA 1
ATOM 1535 C C . MET A 1 201 ? 9.148 6.809 -13.516 1 98.56 201 MET A C 1
ATOM 1537 O O . MET A 1 201 ? 8.086 7.332 -13.844 1 98.56 201 MET A O 1
ATOM 1541 N N . THR A 1 202 ? 9.648 5.789 -14.156 1 97.5 202 THR A N 1
ATOM 1542 C CA . THR A 1 202 ? 9.008 5.184 -15.32 1 97.5 202 THR A CA 1
ATOM 1543 C C . THR A 1 202 ? 9.453 3.732 -15.484 1 97.5 202 THR A C 1
ATOM 1545 O O . THR A 1 202 ? 10.602 3.389 -15.18 1 97.5 202 THR A O 1
ATOM 1548 N N . PRO A 1 203 ? 8.547 2.887 -15.977 1 94 203 PRO A N 1
ATOM 1549 C CA . PRO A 1 203 ? 8.945 1.492 -16.188 1 94 203 PRO A CA 1
ATOM 1550 C C . PRO A 1 203 ? 9.719 1.293 -17.5 1 94 203 PRO A C 1
ATOM 1552 O O . PRO A 1 203 ? 10.141 0.176 -17.797 1 94 203 PRO A O 1
ATOM 1555 N N . ARG A 1 204 ? 9.977 2.316 -18.172 1 91.5 204 ARG A N 1
ATOM 1556 C CA . ARG A 1 204 ? 10.648 2.201 -19.469 1 91.5 204 ARG A CA 1
ATOM 1557 C C . ARG A 1 204 ? 12.016 1.549 -19.312 1 91.5 204 ARG A C 1
ATOM 1559 O O . ARG A 1 204 ? 12.766 1.881 -18.391 1 91.5 204 ARG A O 1
ATOM 1566 N N . GLY A 1 205 ? 12.336 0.717 -20.266 1 90.31 205 GLY A N 1
ATOM 1567 C CA . GLY A 1 205 ? 13.562 -0.071 -20.203 1 90.31 205 GLY A CA 1
ATOM 1568 C C . GLY A 1 205 ? 14.812 0.755 -20.422 1 90.31 205 GLY A C 1
ATOM 1569 O O . GLY A 1 205 ? 15.898 0.371 -19.969 1 90.31 205 GLY A O 1
ATOM 1570 N N . ASP A 1 206 ? 14.641 1.889 -21.016 1 93.12 206 ASP A N 1
ATOM 1571 C CA . ASP A 1 206 ? 15.82 2.691 -21.328 1 93.12 206 ASP A CA 1
ATOM 1572 C C . ASP A 1 206 ? 16.109 3.705 -20.234 1 93.12 206 ASP A C 1
ATOM 1574 O O . ASP A 1 206 ? 17.047 4.492 -20.328 1 93.12 206 ASP A O 1
ATOM 1578 N N . ALA A 1 207 ? 15.383 3.656 -19.172 1 96.75 207 ALA A N 1
ATOM 1579 C CA . ALA A 1 207 ? 15.602 4.547 -18.031 1 96.75 207 ALA A CA 1
ATOM 1580 C C . ALA A 1 207 ? 16.75 4.051 -17.172 1 96.75 207 ALA A C 1
ATOM 1582 O O . ALA A 1 207 ? 17.125 2.877 -17.234 1 96.75 207 ALA A O 1
ATOM 1583 N N . HIS A 1 208 ? 17.359 4.961 -16.359 1 97.5 208 HIS A N 1
ATOM 1584 C CA . HIS A 1 208 ? 18.422 4.605 -15.422 1 97.5 208 HIS A CA 1
ATOM 1585 C C . HIS A 1 208 ? 17.875 3.781 -14.266 1 97.5 208 HIS A C 1
ATOM 1587 O O . HIS A 1 208 ? 16.797 4.059 -13.758 1 97.5 208 HIS A O 1
ATOM 1593 N N . ALA A 1 209 ? 18.688 2.785 -13.914 1 97.06 209 ALA A N 1
ATOM 1594 C CA . ALA A 1 209 ? 18.328 2.082 -12.688 1 97.06 209 ALA A CA 1
ATOM 1595 C C . ALA A 1 209 ? 18.344 3.023 -11.484 1 97.06 209 ALA A C 1
ATOM 1597 O O . ALA A 1 209 ? 19.234 3.871 -11.375 1 97.06 209 ALA A O 1
ATOM 1598 N N . LEU A 1 210 ? 17.453 2.896 -10.602 1 97.75 210 LEU A N 1
ATOM 1599 C CA . LEU A 1 210 ? 17.234 3.785 -9.461 1 97.75 210 LEU A CA 1
ATOM 1600 C C . LEU A 1 210 ? 18.516 3.961 -8.664 1 97.75 210 LEU A C 1
ATOM 1602 O O . LEU A 1 210 ? 18.922 5.09 -8.367 1 97.75 210 LEU A O 1
ATOM 1606 N N . PRO A 1 211 ? 19.297 2.887 -8.336 1 95.94 211 PRO A N 1
ATOM 1607 C CA . PRO A 1 211 ? 20.516 3.105 -7.57 1 95.94 211 PRO A CA 1
ATOM 1608 C C . PRO A 1 211 ? 21.547 3.947 -8.336 1 95.94 211 PRO A C 1
ATOM 1610 O O . PRO A 1 211 ? 22.219 4.797 -7.742 1 95.94 211 PRO A O 1
ATOM 1613 N N . GLU A 1 212 ? 21.578 3.756 -9.586 1 96.06 212 GLU A N 1
ATOM 1614 C CA . GLU A 1 212 ? 22.5 4.5 -10.422 1 96.06 212 GLU A CA 1
ATOM 1615 C C . GLU A 1 212 ? 22.109 5.969 -10.523 1 96.06 212 GLU A C 1
ATOM 1617 O O . GLU A 1 212 ? 22.953 6.855 -10.43 1 96.06 212 GLU A O 1
ATOM 1622 N N . ALA A 1 213 ? 20.859 6.148 -10.695 1 97.38 213 ALA A N 1
ATOM 1623 C CA . ALA A 1 213 ? 20.359 7.512 -10.812 1 97.38 213 ALA A CA 1
ATOM 1624 C C . ALA A 1 213 ? 20.594 8.297 -9.523 1 97.38 213 ALA A C 1
ATOM 1626 O O . ALA A 1 213 ? 21.016 9.453 -9.562 1 97.38 213 ALA A O 1
ATOM 1627 N N . MET A 1 214 ? 20.391 7.668 -8.438 1 96.75 214 MET A N 1
ATOM 1628 C CA . MET A 1 214 ? 20.531 8.336 -7.148 1 96.75 214 MET A CA 1
ATOM 1629 C C . MET A 1 214 ? 22 8.625 -6.855 1 96.75 214 MET A C 1
ATOM 1631 O O . MET A 1 214 ? 22.344 9.688 -6.324 1 96.75 214 MET A O 1
ATOM 1635 N N . ALA A 1 215 ? 22.797 7.672 -7.211 1 94.38 215 ALA A N 1
ATOM 1636 C CA . ALA A 1 215 ? 24.219 7.914 -7.07 1 94.38 215 ALA A CA 1
ATOM 1637 C C . ALA A 1 215 ? 24.672 9.094 -7.93 1 94.38 215 ALA A C 1
ATOM 1639 O O . ALA A 1 215 ? 25.484 9.906 -7.5 1 94.38 215 ALA A O 1
ATOM 1640 N N . ALA A 1 216 ? 24.109 9.227 -9.055 1 95.44 216 ALA A N 1
ATOM 1641 C CA . ALA A 1 216 ? 24.484 10.258 -10.016 1 95.44 216 ALA A CA 1
ATOM 1642 C C . ALA A 1 216 ? 24.094 11.641 -9.516 1 95.44 216 ALA A C 1
ATOM 1644 O O . ALA A 1 216 ? 24.828 12.617 -9.742 1 95.44 216 ALA A O 1
ATOM 1645 N N . VAL A 1 217 ? 23 11.742 -8.805 1 95.44 217 VAL A N 1
ATOM 1646 C CA . VAL A 1 217 ? 22.547 13.062 -8.367 1 95.44 217 VAL A CA 1
ATOM 1647 C C . VAL A 1 217 ? 23.266 13.453 -7.086 1 95.44 217 VAL A C 1
ATOM 1649 O O . VAL A 1 217 ? 23.328 14.633 -6.73 1 95.44 217 VAL A O 1
ATOM 1652 N N . GLY A 1 218 ? 23.781 12.523 -6.387 1 92.44 218 GLY A N 1
ATOM 1653 C CA . GLY A 1 218 ? 24.594 12.812 -5.207 1 92.44 218 GLY A CA 1
ATOM 1654 C C . GLY A 1 218 ? 23.844 13.625 -4.16 1 92.44 218 GLY A C 1
ATOM 1655 O O . GLY A 1 218 ? 22.719 13.266 -3.777 1 92.44 218 GLY A O 1
ATOM 1656 N N . ASP A 1 219 ? 24.406 14.789 -3.807 1 92.88 219 ASP A N 1
ATOM 1657 C CA . ASP A 1 219 ? 23.859 15.57 -2.703 1 92.88 219 ASP A CA 1
ATOM 1658 C C . ASP A 1 219 ? 22.922 16.672 -3.217 1 92.88 219 ASP A C 1
ATOM 1660 O O . ASP A 1 219 ? 22.484 17.516 -2.447 1 92.88 219 ASP A O 1
ATOM 1664 N N . HIS A 1 220 ? 22.609 16.625 -4.473 1 96.31 220 HIS A N 1
ATOM 1665 C CA . HIS A 1 220 ? 21.688 17.609 -5.023 1 96.31 220 HIS A CA 1
ATOM 1666 C C . HIS A 1 220 ? 20.312 17.484 -4.41 1 96.31 220 HIS A C 1
ATOM 1668 O O . HIS A 1 220 ? 19.938 16.422 -3.926 1 96.31 220 HIS A O 1
ATOM 1674 N N . ARG A 1 221 ? 19.625 18.609 -4.395 1 98.06 221 ARG A N 1
ATOM 1675 C CA . ARG A 1 221 ? 18.203 18.531 -4.121 1 98.06 221 ARG A CA 1
ATOM 1676 C C . ARG A 1 221 ? 17.469 17.75 -5.207 1 98.06 221 ARG A C 1
ATOM 1678 O O . ARG A 1 221 ? 17.797 17.875 -6.391 1 98.06 221 ARG A O 1
ATOM 1685 N N . ILE A 1 222 ? 16.531 16.938 -4.77 1 98.62 222 ILE A N 1
ATOM 1686 C CA . ILE A 1 222 ? 15.875 16.125 -5.789 1 98.62 222 ILE A CA 1
ATOM 1687 C C . ILE A 1 222 ? 14.359 16.234 -5.645 1 98.62 222 ILE A C 1
ATOM 1689 O O . ILE A 1 222 ? 13.852 16.531 -4.562 1 98.62 222 ILE A O 1
ATOM 1693 N N . ALA A 1 223 ? 13.719 16.078 -6.738 1 98.88 223 ALA A N 1
ATOM 1694 C CA . ALA A 1 223 ? 12.273 15.859 -6.824 1 98.88 223 ALA A CA 1
ATOM 1695 C C . ALA A 1 223 ? 11.961 14.539 -7.523 1 98.88 223 ALA A C 1
ATOM 1697 O O . ALA A 1 223 ? 12.359 14.328 -8.672 1 98.88 223 ALA A O 1
ATOM 1698 N N . VAL A 1 224 ? 11.336 13.672 -6.801 1 98.88 224 VAL A N 1
ATOM 1699 C CA . VAL A 1 224 ? 10.922 12.391 -7.363 1 98.88 224 VAL A CA 1
ATOM 1700 C C . VAL A 1 224 ? 9.523 12.523 -7.965 1 98.88 224 VAL A C 1
ATOM 1702 O O . VAL A 1 224 ? 8.555 12.773 -7.25 1 98.88 224 VAL A O 1
ATOM 1705 N N . LEU A 1 225 ? 9.438 12.336 -9.258 1 98.94 225 LEU A N 1
ATOM 1706 C CA . LEU A 1 225 ? 8.164 12.469 -9.961 1 98.94 225 LEU A CA 1
ATOM 1707 C C . LEU A 1 225 ? 7.531 11.102 -10.188 1 98.94 225 LEU A C 1
ATOM 1709 O O . LEU A 1 225 ? 8.18 10.188 -10.719 1 98.94 225 LEU A O 1
ATOM 1713 N N . VAL A 1 226 ? 6.289 10.953 -9.766 1 98.69 226 VAL A N 1
ATOM 1714 C CA . VAL A 1 226 ? 5.543 9.727 -10.031 1 98.69 226 VAL A CA 1
ATOM 1715 C C . VAL A 1 226 ? 4.215 10.07 -10.703 1 98.69 226 VAL A C 1
ATOM 1717 O O . VAL A 1 226 ? 3.67 11.156 -10.508 1 98.69 226 VAL A O 1
ATOM 1720 N N . GLY A 1 227 ? 3.719 9.164 -11.523 1 97.88 227 GLY A N 1
ATOM 1721 C CA . GLY A 1 227 ? 2.559 9.445 -12.359 1 97.88 227 GLY A CA 1
ATOM 1722 C C . GLY A 1 227 ? 1.379 8.539 -12.062 1 97.88 227 GLY A C 1
ATOM 1723 O O . GLY A 1 227 ? 1.393 7.797 -11.07 1 97.88 227 GLY A O 1
ATOM 1724 N N . ALA A 1 228 ? 0.363 8.656 -12.891 1 96.31 228 ALA A N 1
ATOM 1725 C CA . ALA A 1 228 ? -0.908 7.949 -12.766 1 96.31 228 ALA A CA 1
ATOM 1726 C C . ALA A 1 228 ? -0.713 6.445 -12.914 1 96.31 228 ALA A C 1
ATOM 1728 O O . ALA A 1 228 ? 0.191 5.992 -13.617 1 96.31 228 ALA A O 1
ATOM 1729 N N . GLU A 1 229 ? -1.625 5.715 -12.234 1 90.81 229 GLU A N 1
ATOM 1730 C CA . GLU A 1 229 ? -1.667 4.273 -12.461 1 90.81 229 GLU A CA 1
ATOM 1731 C C . GLU A 1 229 ? -2.016 3.951 -13.914 1 90.81 229 GLU A C 1
ATOM 1733 O O . GLU A 1 229 ? -2.984 4.484 -14.461 1 90.81 229 GLU A O 1
ATOM 1738 N N . GLY A 1 230 ? -1.279 3.154 -14.531 1 89.31 230 GLY A N 1
ATOM 1739 C CA . GLY A 1 230 ? -1.482 2.834 -15.93 1 89.31 230 GLY A CA 1
ATOM 1740 C C . GLY A 1 230 ? -0.624 3.668 -16.859 1 89.31 230 GLY A C 1
ATOM 1741 O O . GLY A 1 230 ? 0.506 3.291 -17.172 1 89.31 230 GLY A O 1
ATOM 1742 N N . PRO A 1 231 ? -1.051 4.895 -17.094 1 91.31 231 PRO A N 1
ATOM 1743 C CA . PRO A 1 231 ? -0.344 5.707 -18.094 1 91.31 231 PRO A CA 1
ATOM 1744 C C . PRO A 1 231 ? 0.99 6.242 -17.578 1 91.31 231 PRO A C 1
ATOM 1746 O O . PRO A 1 231 ? 1.876 6.566 -18.359 1 91.31 231 PRO A O 1
ATOM 1749 N N . GLY A 1 232 ? 1.128 6.344 -16.312 1 96.25 232 GLY A N 1
ATOM 1750 C CA . GLY A 1 232 ? 2.338 6.934 -15.766 1 96.25 232 GLY A CA 1
ATOM 1751 C C . GLY A 1 232 ? 2.43 8.43 -16 1 96.25 232 GLY A C 1
ATOM 1752 O O . GLY A 1 232 ? 1.415 9.133 -15.984 1 96.25 232 GLY A O 1
ATOM 1753 N N . LEU A 1 233 ? 3.633 8.914 -16.078 1 98.12 233 LEU A N 1
ATOM 1754 C CA . LEU A 1 233 ? 3.893 10.328 -16.328 1 98.12 233 LEU A CA 1
ATOM 1755 C C . LEU A 1 233 ? 3.66 10.672 -17.797 1 98.12 233 LEU A C 1
ATOM 1757 O O . LEU A 1 233 ? 3.912 9.844 -18.672 1 98.12 233 LEU A O 1
ATOM 1761 N N . THR A 1 234 ? 3.225 11.852 -18.031 1 97.69 234 THR A N 1
ATOM 1762 C CA . THR A 1 234 ? 3.004 12.289 -19.406 1 97.69 234 THR A CA 1
ATOM 1763 C C . THR A 1 234 ? 4.332 12.492 -20.141 1 97.69 234 THR A C 1
ATOM 1765 O O . THR A 1 234 ? 5.371 12.664 -19.5 1 97.69 234 THR A O 1
ATOM 1768 N N . ALA A 1 235 ? 4.227 12.539 -21.438 1 97.06 235 ALA A N 1
ATOM 1769 C CA . ALA A 1 235 ? 5.41 12.773 -22.25 1 97.06 235 ALA A CA 1
ATOM 1770 C C . ALA A 1 235 ? 6.027 14.133 -21.953 1 97.06 235 ALA A C 1
ATOM 1772 O O . ALA A 1 235 ? 7.25 14.281 -21.953 1 97.06 235 ALA A O 1
ATOM 1773 N N . ALA A 1 236 ? 5.234 15.117 -21.734 1 97.56 236 ALA A N 1
ATOM 1774 C CA . ALA A 1 236 ? 5.711 16.469 -21.422 1 97.56 236 ALA A CA 1
ATOM 1775 C C . ALA A 1 236 ? 6.52 16.484 -20.141 1 97.56 236 ALA A C 1
ATOM 1777 O O . ALA A 1 236 ? 7.605 17.078 -20.078 1 97.56 236 ALA A O 1
ATOM 1778 N N . THR A 1 237 ? 6.047 15.797 -19.125 1 98.19 237 THR A N 1
ATOM 1779 C CA . THR A 1 237 ? 6.73 15.719 -17.828 1 98.19 237 THR A CA 1
ATOM 1780 C C . THR A 1 237 ? 8.047 14.961 -17.969 1 98.19 237 THR A C 1
ATOM 1782 O O . THR A 1 237 ? 9.062 15.375 -17.406 1 98.19 237 THR A O 1
ATOM 1785 N N . LEU A 1 238 ? 7.98 13.898 -18.75 1 97.75 238 LEU A N 1
ATOM 1786 C CA . LEU A 1 238 ? 9.188 13.109 -18.969 1 97.75 238 LEU A CA 1
ATOM 1787 C C . LEU A 1 238 ? 10.25 13.938 -19.688 1 97.75 238 LEU A C 1
ATOM 1789 O O . LEU A 1 238 ? 11.43 13.867 -19.344 1 97.75 238 LEU A O 1
ATOM 1793 N N . ARG A 1 239 ? 9.836 14.758 -20.562 1 96.88 239 ARG A N 1
ATOM 1794 C CA . ARG A 1 239 ? 10.758 15.586 -21.344 1 96.88 239 ARG A CA 1
ATOM 1795 C C . ARG A 1 239 ? 11.398 16.656 -20.469 1 96.88 239 ARG A C 1
ATOM 1797 O O . ARG A 1 239 ? 12.562 17.016 -20.672 1 96.88 239 ARG A O 1
ATOM 1804 N N . LEU A 1 240 ? 10.719 17.125 -19.516 1 97.75 240 LEU A N 1
ATOM 1805 C CA . LEU A 1 240 ? 11.195 18.219 -18.672 1 97.75 240 LEU A CA 1
ATOM 1806 C C . LEU A 1 240 ? 12.07 17.703 -17.547 1 97.75 240 LEU A C 1
ATOM 1808 O O . LEU A 1 240 ? 12.75 18.469 -16.875 1 97.75 240 LEU A O 1
ATOM 1812 N N . SER A 1 241 ? 12.102 16.391 -17.375 1 98.06 241 SER A N 1
ATOM 1813 C CA . SER A 1 241 ? 12.852 15.805 -16.266 1 98.06 241 SER A CA 1
ATOM 1814 C C . SER A 1 241 ? 14.32 15.633 -16.609 1 98.06 241 SER A C 1
ATOM 1816 O O . SER A 1 241 ? 14.672 15.492 -17.781 1 98.06 241 SER A O 1
ATOM 1818 N N . ASP A 1 242 ? 15.141 15.633 -15.594 1 98.12 242 ASP A N 1
ATOM 1819 C CA . ASP A 1 242 ? 16.578 15.5 -15.797 1 98.12 242 ASP A CA 1
ATOM 1820 C C . ASP A 1 242 ? 16.969 14.047 -16.031 1 98.12 242 ASP A C 1
ATOM 1822 O O . ASP A 1 242 ? 17.844 13.758 -16.844 1 98.12 242 ASP A O 1
ATOM 1826 N N . LEU A 1 243 ? 16.328 13.117 -15.305 1 98.25 243 LEU A N 1
ATOM 1827 C CA . LEU A 1 243 ? 16.609 11.688 -15.422 1 98.25 243 LEU A CA 1
ATOM 1828 C C . LEU A 1 243 ? 15.305 10.883 -15.422 1 98.25 243 LEU A C 1
ATOM 1830 O O . LEU A 1 243 ? 14.391 11.18 -14.656 1 98.25 243 LEU A O 1
ATOM 1834 N N . ARG A 1 244 ? 15.266 9.984 -16.344 1 98.38 244 ARG A N 1
ATOM 1835 C CA . ARG A 1 244 ? 14.281 8.906 -16.234 1 98.38 244 ARG A CA 1
ATOM 1836 C C . ARG A 1 244 ? 14.836 7.75 -15.406 1 98.38 244 ARG A C 1
ATOM 1838 O O . ARG A 1 244 ? 15.977 7.336 -15.594 1 98.38 244 ARG A O 1
ATOM 1845 N N . VAL A 1 245 ? 14.039 7.309 -14.453 1 98.5 245 VAL A N 1
ATOM 1846 C CA . VAL A 1 245 ? 14.539 6.359 -13.461 1 98.5 245 VAL A CA 1
ATOM 1847 C C . VAL A 1 245 ? 13.609 5.152 -13.391 1 98.5 245 VAL A C 1
ATOM 1849 O O . VAL A 1 245 ? 12.391 5.301 -13.336 1 98.5 245 VAL A O 1
ATOM 1852 N N . ARG A 1 246 ? 14.141 3.957 -13.391 1 97.44 246 ARG A N 1
ATOM 1853 C CA . ARG A 1 246 ? 13.352 2.738 -13.273 1 97.44 246 ARG A CA 1
ATOM 1854 C C . ARG A 1 246 ? 13.789 1.913 -12.07 1 97.44 246 ARG A C 1
ATOM 1856 O O . ARG A 1 246 ? 14.938 2.016 -11.625 1 97.44 246 ARG A O 1
ATOM 1863 N N . ILE A 1 247 ? 12.867 1.211 -11.516 1 97.12 247 ILE A N 1
ATOM 1864 C CA . ILE A 1 247 ? 13.18 0.155 -10.562 1 97.12 247 ILE A CA 1
ATOM 1865 C C . ILE A 1 247 ? 13.359 -1.171 -11.297 1 97.12 247 ILE A C 1
ATOM 1867 O O . ILE A 1 247 ? 12.445 -1.648 -11.961 1 97.12 247 ILE A O 1
ATOM 1871 N N . PRO A 1 248 ? 14.469 -1.7 -11.258 1 93.12 248 PRO A N 1
ATOM 1872 C CA . PRO A 1 248 ? 14.617 -2.998 -11.922 1 93.12 248 PRO A CA 1
ATOM 1873 C C . PRO A 1 248 ? 13.617 -4.035 -11.414 1 93.12 248 PRO A C 1
ATOM 1875 O O . PRO A 1 248 ? 13.469 -4.215 -10.203 1 93.12 248 PRO A O 1
ATOM 1878 N N . MET A 1 249 ? 12.953 -4.676 -12.312 1 93.5 249 MET A N 1
ATOM 1879 C CA . MET A 1 249 ? 11.898 -5.629 -11.977 1 93.5 249 MET A CA 1
ATOM 1880 C C . MET A 1 249 ? 12.352 -7.059 -12.258 1 93.5 249 MET A C 1
ATOM 1882 O O . MET A 1 249 ? 13.289 -7.281 -13.023 1 93.5 249 MET A O 1
ATOM 1886 N N . SER A 1 250 ? 11.688 -7.906 -11.609 1 89.38 250 SER A N 1
ATOM 1887 C CA . SER A 1 250 ? 11.891 -9.336 -11.828 1 89.38 250 SER A CA 1
ATOM 1888 C C . SER A 1 250 ? 10.617 -10.008 -12.32 1 89.38 250 SER A C 1
ATOM 1890 O O . SER A 1 250 ? 9.562 -9.375 -12.383 1 89.38 250 SER A O 1
ATOM 1892 N N . ARG A 1 251 ? 10.711 -11.234 -12.836 1 77.94 251 ARG A N 1
ATOM 1893 C CA . ARG A 1 251 ? 9.633 -12.164 -13.164 1 77.94 251 ARG A CA 1
ATOM 1894 C C . ARG A 1 251 ? 8.672 -11.547 -14.18 1 77.94 251 ARG A C 1
ATOM 1896 O O . ARG A 1 251 ? 7.457 -11.734 -14.086 1 77.94 251 ARG A O 1
ATOM 1903 N N . GLY A 1 252 ? 9.211 -10.688 -14.977 1 79.56 252 GLY A N 1
ATOM 1904 C CA . GLY A 1 252 ? 8.367 -10.156 -16.031 1 79.56 252 GLY A CA 1
ATOM 1905 C C . GLY A 1 252 ? 7.309 -9.195 -15.531 1 79.56 252 GLY A C 1
ATOM 1906 O O . GLY A 1 252 ? 6.312 -8.953 -16.219 1 79.56 252 GLY A O 1
ATOM 1907 N N . THR A 1 253 ? 7.5 -8.797 -14.297 1 85.44 253 THR A N 1
ATOM 1908 C CA . THR A 1 253 ? 6.582 -7.793 -13.766 1 85.44 253 THR A CA 1
ATOM 1909 C C . THR A 1 253 ? 6.832 -6.43 -14.406 1 85.44 253 THR A C 1
ATOM 1911 O O . THR A 1 253 ? 7.98 -6.07 -14.68 1 85.44 253 THR A O 1
ATOM 1914 N N . ASP A 1 254 ? 5.734 -5.746 -14.594 1 83.31 254 ASP A N 1
ATOM 1915 C CA . ASP A 1 254 ? 5.852 -4.469 -15.289 1 83.31 254 ASP A CA 1
ATOM 1916 C C . ASP A 1 254 ? 6.18 -3.34 -14.32 1 83.31 254 ASP A C 1
ATOM 1918 O O . ASP A 1 254 ? 7.012 -2.479 -14.617 1 83.31 254 ASP A O 1
ATOM 1922 N N . SER A 1 255 ? 5.41 -3.326 -13.281 1 92.06 255 SER A N 1
ATOM 1923 C CA . SER A 1 255 ? 5.641 -2.217 -12.359 1 92.06 255 SER A CA 1
ATOM 1924 C C . SER A 1 255 ? 5.102 -2.535 -10.969 1 92.06 255 SER A C 1
ATOM 1926 O O . SER A 1 255 ? 4.395 -3.527 -10.781 1 92.06 255 SER A O 1
ATOM 1928 N N . LEU A 1 256 ? 5.543 -1.761 -10.031 1 96 256 LEU A N 1
ATOM 1929 C CA . LEU A 1 256 ? 5.008 -1.786 -8.672 1 96 256 LEU A CA 1
ATOM 1930 C C . LEU A 1 256 ? 3.889 -0.764 -8.508 1 96 256 LEU A C 1
ATOM 1932 O O . LEU A 1 256 ? 3.645 0.042 -9.414 1 96 256 LEU A O 1
ATOM 1936 N N . ASN A 1 257 ? 3.15 -0.898 -7.43 1 96.44 257 ASN A N 1
ATOM 1937 C CA . ASN A 1 257 ? 2.23 0.166 -7.043 1 96.44 257 ASN A CA 1
ATOM 1938 C C . ASN A 1 257 ? 2.941 1.511 -6.93 1 96.44 257 ASN A C 1
ATOM 1940 O O . ASN A 1 257 ? 4.07 1.581 -6.441 1 96.44 257 ASN A O 1
ATOM 1944 N N . VAL A 1 258 ? 2.283 2.547 -7.32 1 97.94 258 VAL A N 1
ATOM 1945 C CA . VAL A 1 258 ? 2.916 3.857 -7.426 1 97.94 258 VAL A CA 1
ATOM 1946 C C . VAL A 1 258 ? 3.434 4.297 -6.059 1 97.94 258 VAL A C 1
ATOM 1948 O O . VAL A 1 258 ? 4.504 4.898 -5.957 1 97.94 258 VAL A O 1
ATOM 1951 N N . ALA A 1 259 ? 2.678 4.039 -4.977 1 98.44 259 ALA A N 1
ATOM 1952 C CA . ALA A 1 259 ? 3.119 4.43 -3.643 1 98.44 259 ALA A CA 1
ATOM 1953 C C . ALA A 1 259 ? 4.352 3.633 -3.219 1 98.44 259 ALA A C 1
ATOM 1955 O O . ALA A 1 259 ? 5.254 4.172 -2.574 1 98.44 259 ALA A O 1
ATOM 1956 N N . THR A 1 260 ? 4.375 2.363 -3.607 1 98.38 260 THR A N 1
ATOM 1957 C CA . THR A 1 260 ? 5.535 1.53 -3.311 1 98.38 260 THR A CA 1
ATOM 1958 C C . THR A 1 260 ? 6.758 2.002 -4.094 1 98.38 260 THR A C 1
ATOM 1960 O O . THR A 1 260 ? 7.852 2.107 -3.543 1 98.38 260 THR A O 1
ATOM 1963 N N . ALA A 1 261 ? 6.551 2.283 -5.383 1 98.38 261 ALA A N 1
ATOM 1964 C CA . ALA A 1 261 ? 7.645 2.785 -6.211 1 98.38 261 ALA A CA 1
ATOM 1965 C C . ALA A 1 261 ? 8.227 4.074 -5.637 1 98.38 261 ALA A C 1
ATOM 1967 O O . ALA A 1 261 ? 9.445 4.227 -5.551 1 98.38 261 ALA A O 1
ATOM 1968 N N . ALA A 1 262 ? 7.352 4.973 -5.242 1 98.69 262 ALA A N 1
ATOM 1969 C CA . ALA A 1 262 ? 7.797 6.219 -4.621 1 98.69 262 ALA A CA 1
ATOM 1970 C C . ALA A 1 262 ? 8.602 5.941 -3.354 1 98.69 262 ALA A C 1
ATOM 1972 O O . ALA A 1 262 ? 9.656 6.547 -3.135 1 98.69 262 ALA A O 1
ATOM 1973 N N . ALA A 1 263 ? 8.141 5.02 -2.545 1 98.75 263 ALA A N 1
ATOM 1974 C CA . ALA A 1 263 ? 8.812 4.684 -1.288 1 98.75 263 ALA A CA 1
ATOM 1975 C C . ALA A 1 263 ? 10.227 4.188 -1.537 1 98.75 263 ALA A C 1
ATOM 1977 O O . ALA A 1 263 ? 11.148 4.523 -0.789 1 98.75 263 ALA A O 1
ATOM 1978 N N . LEU A 1 264 ? 10.398 3.375 -2.598 1 98.56 264 LEU A N 1
ATOM 1979 C CA . LEU A 1 264 ? 11.727 2.863 -2.916 1 98.56 264 LEU A CA 1
ATOM 1980 C C . LEU A 1 264 ? 12.672 4.004 -3.277 1 98.56 264 LEU A C 1
ATOM 1982 O O . LEU A 1 264 ? 13.836 3.998 -2.875 1 98.56 264 LEU A O 1
ATOM 1986 N N . ALA A 1 265 ? 12.172 4.953 -3.996 1 98.56 265 ALA A N 1
ATOM 1987 C CA . ALA A 1 265 ? 12.992 6.105 -4.359 1 98.56 265 ALA A CA 1
ATOM 1988 C C . ALA A 1 265 ? 13.336 6.941 -3.131 1 98.56 265 ALA A C 1
ATOM 1990 O O . ALA A 1 265 ? 14.484 7.363 -2.959 1 98.56 265 ALA A O 1
ATOM 1991 N N . PHE A 1 266 ? 12.344 7.195 -2.246 1 98.44 266 PHE A N 1
ATOM 1992 C CA . PHE A 1 266 ? 12.594 7.926 -1.01 1 98.44 266 PHE A CA 1
ATOM 1993 C C . PHE A 1 266 ? 13.641 7.219 -0.163 1 98.44 266 PHE A C 1
ATOM 1995 O O . PHE A 1 266 ? 14.555 7.859 0.366 1 98.44 266 PHE A O 1
ATOM 2002 N N . TYR A 1 267 ? 13.547 5.914 -0.089 1 98.19 267 TYR A N 1
ATOM 2003 C CA . TYR A 1 267 ? 14.453 5.094 0.709 1 98.19 267 TYR A CA 1
ATOM 2004 C C . TYR A 1 267 ? 15.883 5.191 0.186 1 98.19 267 TYR A C 1
ATOM 2006 O O . TYR A 1 267 ? 16.828 5.363 0.964 1 98.19 267 TYR A O 1
ATOM 2014 N N . GLU A 1 268 ? 15.953 5.043 -1.138 1 97.19 268 GLU A N 1
ATOM 2015 C CA . GLU A 1 268 ? 17.281 5.129 -1.751 1 97.19 268 GLU A CA 1
ATOM 2016 C C . GLU A 1 268 ? 17.953 6.465 -1.438 1 97.19 268 GLU A C 1
ATOM 2018 O O . GLU A 1 268 ? 19.141 6.512 -1.139 1 97.19 268 GLU A O 1
ATOM 2023 N N . ARG A 1 269 ? 17.172 7.52 -1.455 1 96.94 269 ARG A N 1
ATOM 2024 C CA . ARG A 1 269 ? 17.688 8.844 -1.128 1 96.94 269 ARG A CA 1
ATOM 2025 C C . ARG A 1 269 ? 18.078 8.93 0.343 1 96.94 269 ARG A C 1
ATOM 2027 O O . ARG A 1 269 ? 19.172 9.422 0.673 1 96.94 269 ARG A O 1
ATOM 2034 N N . ALA A 1 270 ? 17.25 8.422 1.228 1 94.31 270 ALA A N 1
ATOM 2035 C CA . ALA A 1 270 ? 17.484 8.492 2.668 1 94.31 270 ALA A CA 1
ATOM 2036 C C . ALA A 1 270 ? 18.719 7.691 3.059 1 94.31 270 ALA A C 1
ATOM 2038 O O . ALA A 1 270 ? 19.484 8.102 3.941 1 94.31 270 ALA A O 1
ATOM 2039 N N . ARG A 1 271 ? 18.906 6.605 2.432 1 91.25 271 ARG A N 1
ATOM 2040 C CA . ARG A 1 271 ? 20.016 5.711 2.758 1 91.25 271 ARG A CA 1
ATOM 2041 C C . ARG A 1 271 ? 21.344 6.348 2.395 1 91.25 271 ARG A C 1
ATOM 2043 O O . ARG A 1 271 ? 22.359 6.125 3.076 1 91.25 271 ARG A O 1
ATOM 2050 N N . LEU A 1 272 ? 21.344 7.184 1.369 1 87.88 272 LEU A N 1
ATOM 2051 C CA . LEU A 1 272 ? 22.578 7.824 0.925 1 87.88 272 LEU A CA 1
ATOM 2052 C C . LEU A 1 272 ? 22.875 9.062 1.76 1 87.88 272 LEU A C 1
ATOM 2054 O O . LEU A 1 272 ? 24.031 9.508 1.832 1 87.88 272 LEU A O 1
ATOM 2058 N N . GLY A 1 273 ? 21.859 9.703 2.275 1 74.44 273 GLY A N 1
ATOM 2059 C CA . GLY A 1 273 ? 22.062 10.883 3.105 1 74.44 273 GLY A CA 1
ATOM 2060 C C . GLY A 1 273 ? 22.422 10.539 4.539 1 74.44 273 GLY A C 1
ATOM 2061 O O . GLY A 1 273 ? 22.812 11.422 5.312 1 74.44 273 GLY A O 1
ATOM 2062 N N . SER A 1 274 ? 22.266 9.305 4.977 1 59.62 274 SER A N 1
ATOM 2063 C CA . SER A 1 274 ? 22.625 8.891 6.324 1 59.62 274 SER A CA 1
ATOM 2064 C C . SER A 1 274 ? 24.062 8.383 6.375 1 59.62 274 SER A C 1
ATOM 2066 O O . SER A 1 274 ? 24.594 7.898 5.371 1 59.62 274 SER A O 1
ATOM 2068 N N . MET B 1 1 ? -6.438 -31.891 -32.156 1 41.06 1 MET B N 1
ATOM 2069 C CA . MET B 1 1 ? -7.309 -31.547 -31.031 1 41.06 1 MET B CA 1
ATOM 2070 C C . MET B 1 1 ? -7.977 -30.203 -31.25 1 41.06 1 MET B C 1
ATOM 2072 O O . MET B 1 1 ? -7.32 -29.234 -31.641 1 41.06 1 MET B O 1
ATOM 2076 N N . SER B 1 2 ? -9.203 -29.938 -31.484 1 47.94 2 SER B N 1
ATOM 2077 C CA . SER B 1 2 ? -9.844 -28.781 -32.094 1 47.94 2 SER B CA 1
ATOM 2078 C C . SER B 1 2 ? -9.547 -27.5 -31.328 1 47.94 2 SER B C 1
ATOM 2080 O O . SER B 1 2 ? -9.711 -27.453 -30.109 1 47.94 2 SER B O 1
ATOM 2082 N N . ASP B 1 3 ? -8.656 -26.609 -31.75 1 59.84 3 ASP B N 1
ATOM 2083 C CA . ASP B 1 3 ? -8.094 -25.312 -31.375 1 59.84 3 ASP B CA 1
ATOM 2084 C C . ASP B 1 3 ? -9.203 -24.328 -31 1 59.84 3 ASP B C 1
ATOM 2086 O O . ASP B 1 3 ? -8.93 -23.156 -30.703 1 59.84 3 ASP B O 1
ATOM 2090 N N . ALA B 1 4 ? -10.523 -24.812 -31 1 75.38 4 ALA B N 1
ATOM 2091 C CA . ALA B 1 4 ? -11.641 -23.891 -30.891 1 75.38 4 ALA B CA 1
ATOM 2092 C C . ALA B 1 4 ? -12.008 -23.641 -29.438 1 75.38 4 ALA B C 1
ATOM 2094 O O . ALA B 1 4 ? -12.094 -24.578 -28.641 1 75.38 4 ALA B O 1
ATOM 2095 N N . LEU B 1 5 ? -12.148 -22.469 -29.031 1 88.94 5 LEU B N 1
ATOM 2096 C CA . LEU B 1 5 ? -12.594 -22.016 -27.719 1 88.94 5 LEU B CA 1
ATOM 2097 C C . LEU B 1 5 ? -14.023 -22.469 -27.438 1 88.94 5 LEU B C 1
ATOM 2099 O O . LEU B 1 5 ? -14.875 -22.453 -28.328 1 88.94 5 LEU B O 1
ATOM 2103 N N . ASP B 1 6 ? -14.336 -23.094 -26.297 1 95.5 6 ASP B N 1
ATOM 2104 C CA . ASP B 1 6 ? -15.695 -23.406 -25.859 1 95.5 6 ASP B CA 1
ATOM 2105 C C . ASP B 1 6 ? -16.406 -22.172 -25.312 1 95.5 6 ASP B C 1
ATOM 2107 O O . ASP B 1 6 ? -16.328 -21.891 -24.125 1 95.5 6 ASP B O 1
ATOM 2111 N N . ILE B 1 7 ? -17.078 -21.562 -26.25 1 97.12 7 ILE B N 1
ATOM 2112 C CA . ILE B 1 7 ? -17.797 -20.344 -25.891 1 97.12 7 ILE B CA 1
ATOM 2113 C C . ILE B 1 7 ? -19.281 -20.656 -25.75 1 97.12 7 ILE B C 1
ATOM 2115 O O . ILE B 1 7 ? -19.906 -21.203 -26.672 1 97.12 7 ILE B O 1
ATOM 2119 N N . GLN B 1 8 ? -19.844 -20.344 -24.578 1 98.19 8 GLN B N 1
ATOM 2120 C CA . GLN B 1 8 ? -21.266 -20.562 -24.297 1 98.19 8 GLN B CA 1
ATOM 2121 C C . GLN B 1 8 ? -21.953 -19.266 -23.859 1 98.19 8 GLN B C 1
ATOM 2123 O O . GLN B 1 8 ? -21.594 -18.672 -22.828 1 98.19 8 GLN B O 1
ATOM 2128 N N . ASP B 1 9 ? -22.938 -18.891 -24.609 1 98.19 9 ASP B N 1
ATOM 2129 C CA . ASP B 1 9 ? -23.688 -17.688 -24.25 1 98.19 9 ASP B CA 1
ATOM 2130 C C . ASP B 1 9 ? -24.672 -17.969 -23.109 1 98.19 9 ASP B C 1
ATOM 2132 O O . ASP B 1 9 ? -25.391 -18.953 -23.125 1 98.19 9 ASP B O 1
ATOM 2136 N N . VAL B 1 10 ? -24.562 -17.125 -22.141 1 98.06 10 VAL B N 1
ATOM 2137 C CA . VAL B 1 10 ? -25.469 -17.234 -21.016 1 98.06 10 VAL B CA 1
ATOM 2138 C C . VAL B 1 10 ? -26.156 -15.898 -20.766 1 98.06 10 VAL B C 1
ATOM 2140 O O . VAL B 1 10 ? -25.484 -14.875 -20.594 1 98.06 10 VAL B O 1
ATOM 2143 N N . THR B 1 11 ? -27.516 -15.898 -20.672 1 97.31 11 THR B N 1
ATOM 2144 C CA . THR B 1 11 ? -28.25 -14.648 -20.469 1 97.31 11 THR B CA 1
ATOM 2145 C C . THR B 1 11 ? -29.062 -14.703 -19.188 1 97.31 11 THR B C 1
ATOM 2147 O O . THR B 1 11 ? -29.562 -13.672 -18.719 1 97.31 11 THR B O 1
ATOM 2150 N N . ASP B 1 12 ? -29.203 -15.891 -18.594 1 97.44 12 ASP B N 1
ATOM 2151 C CA . ASP B 1 12 ? -29.953 -16.062 -17.359 1 97.44 12 ASP B CA 1
ATOM 2152 C C . ASP B 1 12 ? -29.016 -16.031 -16.141 1 97.44 12 ASP B C 1
ATOM 2154 O O . ASP B 1 12 ? -28.188 -16.922 -15.977 1 97.44 12 ASP B O 1
ATOM 2158 N N . PRO B 1 13 ? -29.25 -15.07 -15.281 1 96.75 13 PRO B N 1
ATOM 2159 C CA . PRO B 1 13 ? -28.375 -14.984 -14.109 1 96.75 13 PRO B CA 1
ATOM 2160 C C . PRO B 1 13 ? -28.531 -16.172 -13.172 1 96.75 13 PRO B C 1
ATOM 2162 O O . PRO B 1 13 ? -27.656 -16.438 -12.344 1 96.75 13 PRO B O 1
ATOM 2165 N N . ASP B 1 14 ? -29.578 -16.859 -13.32 1 96.38 14 ASP B N 1
ATOM 2166 C CA . ASP B 1 14 ? -29.828 -17.984 -12.422 1 96.38 14 ASP B CA 1
ATOM 2167 C C . ASP B 1 14 ? -29.297 -19.297 -13.016 1 96.38 14 ASP B C 1
ATOM 2169 O O . ASP B 1 14 ? -29.453 -20.359 -12.422 1 96.38 14 ASP B O 1
ATOM 2173 N N . ASP B 1 15 ? -28.719 -19.203 -14.172 1 97.38 15 ASP B N 1
ATOM 2174 C CA . ASP B 1 15 ? -28.156 -20.375 -14.812 1 97.38 15 ASP B CA 1
ATOM 2175 C C . ASP B 1 15 ? -27.172 -21.078 -13.883 1 97.38 15 ASP B C 1
ATOM 2177 O O . ASP B 1 15 ? -26.203 -20.469 -13.414 1 97.38 15 ASP B O 1
ATOM 2181 N N . PRO B 1 16 ? -27.328 -22.375 -13.656 1 95.56 16 PRO B N 1
ATOM 2182 C CA . PRO B 1 16 ? -26.484 -23.094 -12.703 1 95.56 16 PRO B CA 1
ATOM 2183 C C . PRO B 1 16 ? -25.016 -23.172 -13.148 1 95.56 16 PRO B C 1
ATOM 2185 O O . PRO B 1 16 ? -24.125 -23.406 -12.32 1 95.56 16 PRO B O 1
ATOM 2188 N N . ARG B 1 17 ? -24.719 -22.969 -14.414 1 95.69 17 ARG B N 1
ATOM 2189 C CA . ARG B 1 17 ? -23.359 -22.984 -14.914 1 95.69 17 ARG B CA 1
ATOM 2190 C C . ARG B 1 17 ? -22.531 -21.844 -14.305 1 95.69 17 ARG B C 1
ATOM 2192 O O . ARG B 1 17 ? -21.312 -21.891 -14.305 1 95.69 17 ARG B O 1
ATOM 2199 N N . LEU B 1 18 ? -23.281 -20.844 -13.773 1 96.38 18 LEU B N 1
ATOM 2200 C CA . LEU B 1 18 ? -22.609 -19.641 -13.266 1 96.38 18 LEU B CA 1
ATOM 2201 C C . LEU B 1 18 ? -22.438 -19.719 -11.758 1 96.38 18 LEU B C 1
ATOM 2203 O O . LEU B 1 18 ? -22.016 -18.75 -11.125 1 96.38 18 LEU B O 1
ATOM 2207 N N . ASP B 1 19 ? -22.641 -20.875 -11.141 1 93.06 19 ASP B N 1
ATOM 2208 C CA . ASP B 1 19 ? -22.703 -21 -9.688 1 93.06 19 ASP B CA 1
ATOM 2209 C C . ASP B 1 19 ? -21.344 -20.672 -9.055 1 93.06 19 ASP B C 1
ATOM 2211 O O . ASP B 1 19 ? -21.297 -20.109 -7.957 1 93.06 19 ASP B O 1
ATOM 2215 N N . ASP B 1 20 ? -20.297 -20.969 -9.703 1 92.12 20 ASP B N 1
ATOM 2216 C CA . ASP B 1 20 ? -18.953 -20.703 -9.172 1 92.12 20 ASP B CA 1
ATOM 2217 C C . ASP B 1 20 ? -18.703 -19.203 -9.031 1 92.12 20 ASP B C 1
ATOM 2219 O O . ASP B 1 20 ? -17.812 -18.781 -8.289 1 92.12 20 ASP B O 1
ATOM 2223 N N . PHE B 1 21 ? -19.484 -18.406 -9.719 1 93.81 21 PHE B N 1
ATOM 2224 C CA . PHE B 1 21 ? -19.234 -16.969 -9.781 1 93.81 21 PHE B CA 1
ATOM 2225 C C . PHE B 1 21 ? -20.297 -16.203 -8.984 1 93.81 21 PHE B C 1
ATOM 2227 O O . PHE B 1 21 ? -20.281 -14.977 -8.945 1 93.81 21 PHE B O 1
ATOM 2234 N N . ARG B 1 22 ? -21.141 -16.906 -8.305 1 92 22 ARG B N 1
ATOM 2235 C CA . ARG B 1 22 ? -22.297 -16.281 -7.68 1 92 22 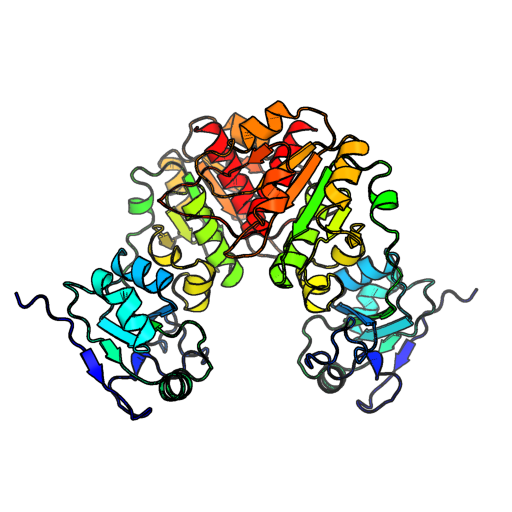ARG B CA 1
ATOM 2236 C C . ARG B 1 22 ? -21.938 -15.695 -6.316 1 92 22 ARG B C 1
ATOM 2238 O O . ARG B 1 22 ? -21.234 -16.328 -5.531 1 92 22 ARG B O 1
ATOM 2245 N N . ASP B 1 23 ? -22.344 -14.516 -6.059 1 88 23 ASP B N 1
ATOM 2246 C CA . ASP B 1 23 ? -22.297 -13.836 -4.766 1 88 23 ASP B CA 1
ATOM 2247 C C . ASP B 1 23 ? -20.859 -13.766 -4.234 1 88 23 ASP B C 1
ATOM 2249 O O . ASP B 1 23 ? -20.594 -14.156 -3.098 1 88 23 ASP B O 1
ATOM 2253 N N . LEU B 1 24 ? -20.031 -13.258 -4.977 1 86.12 24 LEU B N 1
ATOM 2254 C CA . LEU B 1 24 ? -18.609 -13.18 -4.625 1 86.12 24 LEU B CA 1
ATOM 2255 C C . LEU B 1 24 ? -18.375 -12.109 -3.566 1 86.12 24 LEU B C 1
ATOM 2257 O O . LEU B 1 24 ? -17.297 -12.016 -2.996 1 86.12 24 LEU B O 1
ATOM 2261 N N . ASN B 1 25 ? -19.328 -11.25 -3.297 1 74.38 25 ASN B N 1
ATOM 2262 C CA . ASN B 1 25 ? -19.25 -10.25 -2.234 1 74.38 25 ASN B CA 1
ATOM 2263 C C . ASN B 1 25 ? -19.453 -10.883 -0.858 1 74.38 25 ASN B C 1
ATOM 2265 O O . ASN B 1 25 ? -19.188 -10.25 0.163 1 74.38 25 ASN B O 1
ATOM 2269 N N . SER B 1 26 ? -20.047 -12.039 -0.9 1 63.69 26 SER B N 1
ATOM 2270 C CA . SER B 1 26 ? -20.359 -12.672 0.374 1 63.69 26 SER B CA 1
ATOM 2271 C C . SER B 1 26 ? -19.125 -13.312 0.991 1 63.69 26 SER B C 1
ATOM 2273 O O . SER B 1 26 ? -18.328 -13.945 0.291 1 63.69 26 SER B O 1
ATOM 2275 N N . ILE B 1 27 ? -18.828 -12.898 2.301 1 53.66 27 ILE B N 1
ATOM 2276 C CA . ILE B 1 27 ? -17.719 -13.375 3.115 1 53.66 27 ILE B CA 1
ATOM 2277 C C . ILE B 1 27 ? -17.672 -14.898 3.078 1 53.66 27 ILE B C 1
ATOM 2279 O O . ILE B 1 27 ? -16.578 -15.492 3.127 1 53.66 27 ILE B O 1
ATOM 2283 N N . ASP B 1 28 ? -18.828 -15.391 3.135 1 49.91 28 ASP B N 1
ATOM 2284 C CA . ASP B 1 28 ? -18.953 -16.844 3.244 1 49.91 28 ASP B CA 1
ATOM 2285 C C . ASP B 1 28 ? -18.25 -17.547 2.086 1 49.91 28 ASP B C 1
ATOM 2287 O O . ASP B 1 28 ? -18.094 -18.766 2.092 1 49.91 28 ASP B O 1
ATOM 2291 N N . ARG B 1 29 ? -17.953 -16.766 1.055 1 50.06 29 ARG B N 1
ATOM 2292 C CA . ARG B 1 29 ? -17.359 -17.484 -0.074 1 50.06 29 ARG B CA 1
ATOM 2293 C C . ARG B 1 29 ? -15.836 -17.516 0.043 1 50.06 29 ARG B C 1
ATOM 2295 O O . ARG B 1 29 ? -15.141 -17.781 -0.94 1 50.06 29 ARG B O 1
ATOM 2302 N N . ARG B 1 30 ? -15.414 -17.312 1.28 1 48.56 30 ARG B N 1
ATOM 2303 C CA . ARG B 1 30 ? -13.984 -17.453 1.559 1 48.56 30 ARG B CA 1
ATOM 2304 C C . ARG B 1 30 ? -13.508 -18.875 1.266 1 48.56 30 ARG B C 1
ATOM 2306 O O . ARG B 1 30 ? -14.078 -19.844 1.776 1 48.56 30 ARG B O 1
ATOM 2313 N N . PRO B 1 31 ? -12.625 -19.047 0.332 1 44.59 31 PRO B N 1
ATOM 2314 C CA . PRO B 1 31 ? -12.234 -20.391 -0.101 1 44.59 31 PRO B CA 1
ATOM 2315 C C . PRO B 1 31 ? -11.789 -21.281 1.06 1 44.59 31 PRO B C 1
ATOM 2317 O O . PRO B 1 31 ? -11.766 -22.516 0.929 1 44.59 31 PRO B O 1
ATOM 2320 N N . ASP B 1 32 ? -11.164 -20.625 2.148 1 41.97 32 ASP B N 1
ATOM 2321 C CA . ASP B 1 32 ? -10.547 -21.422 3.209 1 41.97 32 ASP B CA 1
ATOM 2322 C C . ASP B 1 32 ? -11.602 -22 4.148 1 41.97 32 ASP B C 1
ATOM 2324 O O . ASP B 1 32 ? -11.289 -22.781 5.043 1 41.97 32 ASP B O 1
ATOM 2328 N N . LEU B 1 33 ? -12.703 -21.406 4.078 1 47.19 33 LEU B N 1
ATOM 2329 C CA . LEU B 1 33 ? -13.688 -21.969 5.004 1 47.19 33 LEU B CA 1
ATOM 2330 C C . LEU B 1 33 ? -14.289 -23.25 4.445 1 47.19 33 LEU B C 1
ATOM 2332 O O . LEU B 1 33 ? -14.422 -23.406 3.23 1 47.19 33 LEU B O 1
ATOM 2336 N N . PRO B 1 34 ? -14.336 -24.25 5.332 1 47.62 34 PRO B N 1
ATOM 2337 C CA . PRO B 1 34 ? -15.023 -25.484 4.918 1 47.62 34 PRO B CA 1
ATOM 2338 C C . PRO B 1 34 ? -16.25 -25.203 4.043 1 47.62 34 PRO B C 1
ATOM 2340 O O . PRO B 1 34 ? -16.547 -25.984 3.143 1 47.62 34 PRO B O 1
ATOM 2343 N N . THR B 1 35 ? -16.891 -24.172 4.43 1 46.78 35 THR B N 1
ATOM 2344 C CA . THR B 1 35 ? -18.094 -23.859 3.678 1 46.78 35 THR B CA 1
ATOM 2345 C C . THR B 1 35 ? -17.766 -23.078 2.41 1 46.78 35 THR B C 1
ATOM 2347 O O . THR B 1 35 ? -18.656 -22.844 1.577 1 46.78 35 THR B O 1
ATOM 2350 N N . GLY B 1 36 ? -16.562 -22.594 2.348 1 53.44 36 GLY B N 1
ATOM 2351 C CA . GLY B 1 36 ? -16.156 -21.953 1.11 1 53.44 36 GLY B CA 1
ATOM 2352 C C . GLY B 1 36 ? -15.914 -22.922 -0.026 1 53.44 36 GLY B C 1
ATOM 2353 O O . GLY B 1 36 ? -15.797 -24.141 0.201 1 53.44 36 GLY B O 1
ATOM 2354 N N . LYS B 1 37 ? -16.312 -22.625 -1.157 1 60.28 37 LYS B N 1
ATOM 2355 C CA . LYS B 1 37 ? -16.281 -23.5 -2.322 1 60.28 37 LYS B CA 1
ATOM 2356 C C . LYS B 1 37 ? -14.836 -23.859 -2.686 1 60.28 37 LYS B C 1
ATOM 2358 O O . LYS B 1 37 ? -14.602 -24.641 -3.611 1 60.28 37 LYS B O 1
ATOM 2363 N N . GLY B 1 38 ? -13.844 -23.375 -1.867 1 77.06 38 GLY B N 1
ATOM 2364 C CA . GLY B 1 38 ? -12.461 -23.719 -2.164 1 77.06 38 GLY B CA 1
ATOM 2365 C C . GLY B 1 38 ? -11.984 -23.188 -3.504 1 77.06 38 GLY B C 1
ATOM 2366 O O . GLY B 1 38 ? -11.156 -23.812 -4.164 1 77.06 38 GLY B O 1
ATOM 2367 N N . LEU B 1 39 ? -12.625 -22.078 -3.92 1 90 39 LEU B N 1
ATOM 2368 C CA . LEU B 1 39 ? -12.297 -21.609 -5.266 1 90 39 LEU B CA 1
ATOM 2369 C C . LEU B 1 39 ? -11.336 -20.438 -5.211 1 90 39 LEU B C 1
ATOM 2371 O O . LEU B 1 39 ? -11.367 -19.641 -4.266 1 90 39 LEU B O 1
ATOM 2375 N N . VAL B 1 40 ? -10.484 -20.469 -6.18 1 94.94 40 VAL B N 1
ATOM 2376 C CA . VAL B 1 40 ? -9.617 -19.328 -6.477 1 94.94 40 VAL B CA 1
ATOM 2377 C C . VAL B 1 40 ? -10.203 -18.516 -7.633 1 94.94 40 VAL B C 1
ATOM 2379 O O . VAL B 1 40 ? -10.438 -19.062 -8.719 1 94.94 40 VAL B O 1
ATOM 2382 N N . ILE B 1 41 ? -10.438 -17.234 -7.395 1 95.88 41 ILE B N 1
ATOM 2383 C CA . ILE B 1 41 ? -11.078 -16.391 -8.398 1 95.88 41 ILE B CA 1
ATOM 2384 C C . ILE B 1 41 ? -10.086 -15.352 -8.914 1 95.88 41 ILE B C 1
ATOM 2386 O O . ILE B 1 41 ? -9.438 -14.656 -8.133 1 95.88 41 ILE B O 1
ATOM 2390 N N . ALA B 1 42 ? -9.922 -15.297 -10.219 1 97.12 42 ALA B N 1
ATOM 2391 C CA . ALA B 1 42 ? -9.156 -14.258 -10.898 1 97.12 42 ALA B CA 1
ATOM 2392 C C . ALA B 1 42 ? -10.078 -13.234 -11.547 1 97.12 42 ALA B C 1
ATOM 2394 O O . ALA B 1 42 ? -11.047 -13.594 -12.219 1 97.12 42 ALA B O 1
ATOM 2395 N N . GLU B 1 43 ? -9.773 -12.016 -11.312 1 96.5 43 GLU B N 1
ATOM 2396 C CA . GLU B 1 43 ? -10.594 -10.922 -11.82 1 96.5 43 GLU B CA 1
ATOM 2397 C C . GLU B 1 43 ? -9.789 -10.016 -12.742 1 96.5 43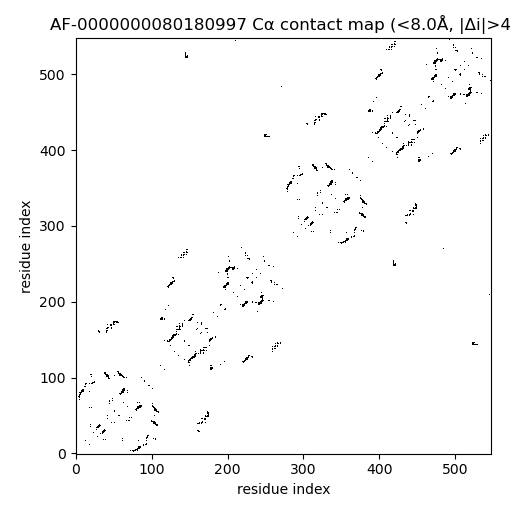 GLU B C 1
ATOM 2399 O O . GLU B 1 43 ? -8.766 -9.461 -12.344 1 96.5 43 GLU B O 1
ATOM 2404 N N . GLY B 1 44 ? -10.289 -9.844 -13.977 1 96.81 44 GLY B N 1
ATOM 2405 C CA . GLY B 1 44 ? -9.633 -8.977 -14.953 1 96.81 44 GLY B CA 1
ATOM 2406 C C . GLY B 1 44 ? -8.695 -9.734 -15.875 1 96.81 44 GLY B C 1
ATOM 2407 O O . GLY B 1 44 ? -8.188 -10.797 -15.523 1 96.81 44 GLY B O 1
ATOM 2408 N N . VAL B 1 45 ? -8.453 -9.164 -17 1 96.94 45 VAL B N 1
ATOM 2409 C CA . VAL B 1 45 ? -7.738 -9.82 -18.094 1 96.94 45 VAL B CA 1
ATOM 2410 C C . VAL B 1 45 ? -6.336 -10.211 -17.641 1 96.94 45 VAL B C 1
ATOM 2412 O O . VAL B 1 45 ? -5.93 -11.367 -17.781 1 96.94 45 VAL B O 1
ATOM 2415 N N . LEU B 1 46 ? -5.668 -9.32 -17.016 1 94.56 46 LEU B N 1
ATOM 2416 C CA . LEU B 1 46 ? -4.289 -9.578 -16.609 1 94.56 46 LEU B CA 1
ATOM 2417 C C . LEU B 1 46 ? -4.223 -10.68 -15.562 1 94.56 46 LEU B C 1
ATOM 2419 O O . LEU B 1 46 ? -3.363 -11.562 -15.641 1 94.56 46 LEU B O 1
ATOM 2423 N N . VAL B 1 47 ? -5.117 -10.656 -14.648 1 96.88 47 VAL B N 1
ATOM 2424 C CA . VAL B 1 47 ? -5.117 -11.641 -13.578 1 96.88 47 VAL B CA 1
ATOM 2425 C C . VAL B 1 47 ? -5.5 -13.016 -14.133 1 96.88 47 VAL B C 1
ATOM 2427 O O . VAL B 1 47 ? -4.93 -14.031 -13.742 1 96.88 47 VAL B O 1
ATOM 2430 N N . VAL B 1 48 ? -6.395 -13.047 -15.062 1 97.88 48 VAL B N 1
ATOM 2431 C CA . VAL B 1 48 ? -6.781 -14.297 -15.703 1 97.88 48 VAL B CA 1
ATOM 2432 C C . VAL B 1 48 ? -5.602 -14.859 -16.5 1 97.88 48 VAL B C 1
ATOM 2434 O O . VAL B 1 48 ? -5.332 -16.062 -16.438 1 97.88 48 VAL B O 1
ATOM 2437 N N . GLN B 1 49 ? -4.895 -14.008 -17.172 1 97 49 GLN B N 1
ATOM 2438 C CA . GLN B 1 49 ? -3.701 -14.438 -17.906 1 97 49 GLN B CA 1
ATOM 2439 C C . GLN B 1 49 ? -2.686 -15.078 -16.953 1 97 49 GLN B C 1
ATOM 2441 O O . GLN B 1 49 ? -2.113 -16.125 -17.266 1 97 49 GLN B O 1
ATOM 2446 N N . ARG B 1 50 ? -2.533 -14.469 -15.82 1 96.44 50 ARG B N 1
ATOM 2447 C CA . ARG B 1 50 ? -1.574 -14.992 -14.859 1 96.44 50 ARG B CA 1
ATOM 2448 C C . ARG B 1 50 ? -2.07 -16.297 -14.242 1 96.44 50 ARG B C 1
ATOM 2450 O O . ARG B 1 50 ? -1.274 -17.188 -13.945 1 96.44 50 ARG B O 1
ATOM 2457 N N . MET B 1 51 ? -3.383 -16.406 -14.109 1 97.38 51 MET B N 1
ATOM 2458 C CA . MET B 1 51 ? -3.932 -17.688 -13.648 1 97.38 51 MET B CA 1
ATOM 2459 C C . MET B 1 51 ? -3.65 -18.797 -14.656 1 97.38 51 MET B C 1
ATOM 2461 O O . MET B 1 51 ? -3.219 -19.891 -14.273 1 97.38 51 MET B O 1
ATOM 2465 N N . LEU B 1 52 ? -3.82 -18.484 -15.914 1 96.88 52 LEU B N 1
ATOM 2466 C CA . LEU B 1 52 ? -3.604 -19.453 -16.969 1 96.88 52 LEU B CA 1
ATOM 2467 C C . LEU B 1 52 ? -2.143 -19.906 -17.016 1 96.88 52 LEU B C 1
ATOM 2469 O O . LEU B 1 52 ? -1.842 -21.031 -17.422 1 96.88 52 LEU B O 1
ATOM 2473 N N . ALA B 1 53 ? -1.279 -19.062 -16.516 1 94.81 53 ALA B N 1
ATOM 2474 C CA . ALA B 1 53 ? 0.152 -19.344 -16.516 1 94.81 53 ALA B CA 1
ATOM 2475 C C . ALA B 1 53 ? 0.582 -19.984 -15.203 1 94.81 53 ALA B C 1
ATOM 2477 O O . ALA B 1 53 ? 1.75 -20.344 -15.023 1 94.81 53 ALA B O 1
ATOM 2478 N N . SER B 1 54 ? -0.306 -20.094 -14.242 1 95.5 54 SER B N 1
ATOM 2479 C CA . SER B 1 54 ? 0.004 -20.578 -12.898 1 95.5 54 SER B CA 1
ATOM 2480 C C . SER B 1 54 ? -0.371 -22.047 -12.734 1 95.5 54 SER B C 1
ATOM 2482 O O . SER B 1 54 ? -0.771 -22.703 -13.703 1 95.5 54 SER B O 1
ATOM 2484 N N . ARG B 1 55 ? -0.223 -22.594 -11.523 1 94.31 55 ARG B N 1
ATOM 2485 C CA . ARG B 1 55 ? -0.576 -23.969 -11.219 1 94.31 55 ARG B CA 1
ATOM 2486 C C . ARG B 1 55 ? -2.078 -24.125 -11.008 1 94.31 55 ARG B C 1
ATOM 2488 O O . ARG B 1 55 ? -2.582 -25.234 -10.844 1 94.31 55 ARG B O 1
ATOM 2495 N N . PHE B 1 56 ? -2.771 -23 -11.023 1 95.44 56 PHE B N 1
ATOM 2496 C CA . PHE B 1 56 ? -4.219 -23.016 -10.844 1 95.44 56 PHE B CA 1
ATOM 2497 C C . PHE B 1 56 ? -4.93 -23.016 -12.195 1 95.44 56 PHE B C 1
ATOM 2499 O O . PHE B 1 56 ? -5.16 -21.953 -12.781 1 95.44 56 PHE B O 1
ATOM 2506 N N . SER B 1 57 ? -5.375 -24.156 -12.609 1 95.25 57 SER B N 1
ATOM 2507 C CA . SER B 1 57 ? -6.051 -24.266 -13.898 1 95.25 57 SE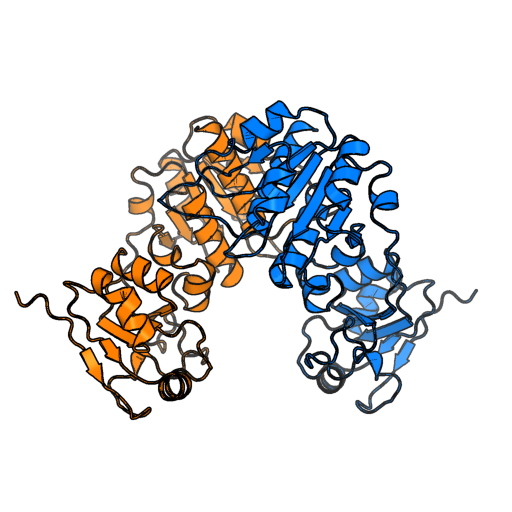R B CA 1
ATOM 2508 C C . SER B 1 57 ? -7.527 -23.891 -13.781 1 95.25 57 SER B C 1
ATOM 2510 O O . SER B 1 57 ? -8.281 -24.531 -13.047 1 95.25 57 SER B O 1
ATOM 2512 N N . PRO B 1 58 ? -7.891 -22.922 -14.539 1 97.06 58 PRO B N 1
ATOM 2513 C CA . PRO B 1 58 ? -9.312 -22.562 -14.445 1 97.06 58 PRO B CA 1
ATOM 2514 C C . PRO B 1 58 ? -10.227 -23.625 -15.055 1 97.06 58 PRO B C 1
ATOM 2516 O O . PRO B 1 58 ? -9.875 -24.234 -16.062 1 97.06 58 PRO B O 1
ATOM 2519 N N . HIS B 1 59 ? -11.375 -23.859 -14.414 1 96.44 59 HIS B N 1
ATOM 2520 C CA . HIS B 1 59 ? -12.344 -24.812 -14.961 1 96.44 59 HIS B CA 1
ATOM 2521 C C . HIS B 1 59 ? -13.547 -24.094 -15.555 1 96.44 59 HIS B C 1
ATOM 2523 O O . HIS B 1 59 ? -14.383 -24.703 -16.219 1 96.44 59 HIS B O 1
ATOM 2529 N N . ALA B 1 60 ? -13.594 -22.75 -15.367 1 97.38 60 ALA B N 1
ATOM 2530 C CA . ALA B 1 60 ? -14.648 -21.938 -15.953 1 97.38 60 ALA B CA 1
ATOM 2531 C C . ALA B 1 60 ? -14.242 -20.469 -16.016 1 97.38 60 ALA B C 1
ATOM 2533 O O . ALA B 1 60 ? -13.516 -19.984 -15.148 1 97.38 60 ALA B O 1
ATOM 2534 N N . LEU B 1 61 ? -14.68 -19.797 -17.062 1 98.25 61 LEU B N 1
ATOM 2535 C CA . LEU B 1 61 ? -14.547 -18.344 -17.188 1 98.25 61 LEU B CA 1
ATOM 2536 C C . LEU B 1 61 ? -15.898 -17.688 -17.438 1 98.25 61 LEU B C 1
ATOM 2538 O O . LEU B 1 61 ? -16.797 -18.312 -18 1 98.25 61 LEU B O 1
ATOM 2542 N N . LEU B 1 62 ? -16.047 -16.516 -16.938 1 98.19 62 LEU B N 1
ATOM 2543 C CA . LEU B 1 62 ? -17.234 -15.688 -17.109 1 98.19 62 LEU B CA 1
ATOM 2544 C C . LEU B 1 62 ? -16.859 -14.266 -17.5 1 98.19 62 LEU B C 1
ATOM 2546 O O . LEU B 1 62 ? -16.078 -13.609 -16.812 1 98.19 62 LEU B O 1
ATOM 2550 N N . GLY B 1 63 ? -17.359 -13.82 -18.672 1 98.19 63 GLY B N 1
ATOM 2551 C CA . GLY B 1 63 ? -17 -12.461 -19.047 1 98.19 63 GLY B CA 1
ATOM 2552 C C . GLY B 1 63 ? -17.766 -11.945 -20.25 1 98.19 63 GLY B C 1
ATOM 2553 O O . GLY B 1 63 ? -18.625 -12.641 -20.797 1 98.19 63 GLY B O 1
ATOM 2554 N N . THR B 1 64 ? -17.516 -10.766 -20.609 1 98.06 64 THR B N 1
ATOM 2555 C CA . THR B 1 64 ? -18.141 -10.094 -21.734 1 98.06 64 THR B CA 1
ATOM 2556 C C . THR B 1 64 ? -17.406 -10.414 -23.031 1 98.06 64 THR B C 1
ATOM 2558 O O . THR B 1 64 ? -16.281 -10.922 -23 1 98.06 64 THR B O 1
ATOM 2561 N N . GLU B 1 65 ? -18.078 -10.023 -24.109 1 97.62 65 GLU B N 1
ATOM 2562 C CA . GLU B 1 65 ? -17.5 -10.227 -25.422 1 97.62 65 GLU B CA 1
ATOM 2563 C C . GLU B 1 65 ? -16.172 -9.5 -25.562 1 97.62 65 GLU B C 1
ATOM 2565 O O . GLU B 1 65 ? -15.203 -10.062 -26.094 1 97.62 65 GLU B O 1
ATOM 2570 N N . ARG B 1 66 ? -16.141 -8.352 -25.125 1 97.12 66 ARG B N 1
ATOM 2571 C CA . ARG B 1 66 ? -14.938 -7.539 -25.219 1 97.12 66 ARG B CA 1
ATOM 2572 C C . ARG B 1 66 ? -13.758 -8.227 -24.531 1 97.12 66 ARG B C 1
ATOM 2574 O O . ARG B 1 66 ? -12.656 -8.273 -25.094 1 97.12 66 ARG B O 1
ATOM 2581 N N . ARG B 1 67 ? -14.008 -8.766 -23.438 1 97.81 67 ARG B N 1
ATOM 2582 C CA . ARG B 1 67 ? -12.945 -9.406 -22.672 1 97.81 67 ARG B CA 1
ATOM 2583 C C . ARG B 1 67 ? -12.547 -10.742 -23.297 1 97.81 67 ARG B C 1
ATOM 2585 O O . ARG B 1 67 ? -11.375 -11.125 -23.25 1 97.81 67 ARG B O 1
ATOM 2592 N N . LEU B 1 68 ? -13.531 -11.406 -23.781 1 97.62 68 LEU B N 1
ATOM 2593 C CA . LEU B 1 68 ? -13.234 -12.625 -24.531 1 97.62 68 LEU B CA 1
ATOM 2594 C C . LEU B 1 68 ? -12.273 -12.336 -25.672 1 97.62 68 LEU B C 1
ATOM 2596 O O . LEU B 1 68 ? -11.305 -13.07 -25.875 1 97.62 68 LEU B O 1
ATOM 2600 N N . ASP B 1 69 ? -12.539 -11.273 -26.312 1 97.31 69 ASP B N 1
ATOM 2601 C CA . ASP B 1 69 ? -11.695 -10.898 -27.438 1 97.31 69 ASP B CA 1
ATOM 2602 C C . ASP B 1 69 ? -10.258 -10.625 -26.984 1 97.31 69 ASP B C 1
ATOM 2604 O O . ASP B 1 69 ? -9.305 -11.023 -27.656 1 97.31 69 ASP B O 1
ATOM 2608 N N . GLU B 1 70 ? -10.141 -10.008 -25.891 1 97.25 70 GLU B N 1
ATOM 2609 C CA . GLU B 1 70 ? -8.828 -9.68 -25.344 1 97.25 70 GLU B CA 1
ATOM 2610 C C . GLU B 1 70 ? -8.07 -10.938 -24.906 1 97.25 70 GLU B C 1
ATOM 2612 O O . GLU B 1 70 ? -6.844 -10.969 -24.938 1 97.25 70 GLU B O 1
ATOM 2617 N N . LEU B 1 71 ? -8.812 -11.992 -24.578 1 97.62 71 LEU B N 1
ATOM 2618 C CA . LEU B 1 71 ? -8.203 -13.18 -23.984 1 97.62 71 LEU B CA 1
ATOM 2619 C C . LEU B 1 71 ? -8.117 -14.312 -25 1 97.62 71 LEU B C 1
ATOM 2621 O O . LEU B 1 71 ? -7.637 -15.406 -24.688 1 97.62 71 LEU B O 1
ATOM 2625 N N . ARG B 1 72 ? -8.555 -14.109 -26.203 1 96.31 72 ARG B N 1
ATOM 2626 C CA . ARG B 1 72 ? -8.734 -15.164 -27.188 1 96.31 72 ARG B CA 1
ATOM 2627 C C . ARG B 1 72 ? -7.449 -15.961 -27.391 1 96.31 72 ARG B C 1
ATOM 2629 O O . ARG B 1 72 ? -7.461 -17.188 -27.359 1 96.31 72 ARG B O 1
ATOM 2636 N N . ASN B 1 73 ? -6.355 -15.258 -27.547 1 95.81 73 ASN B N 1
ATOM 2637 C CA . ASN B 1 73 ? -5.078 -15.93 -27.766 1 95.81 73 ASN B CA 1
ATOM 2638 C C . ASN B 1 73 ? -4.625 -16.688 -26.516 1 95.81 73 ASN B C 1
ATOM 2640 O O . ASN B 1 73 ? -4.059 -17.781 -26.625 1 95.81 73 ASN B O 1
ATOM 2644 N N . ASP B 1 74 ? -4.871 -16.141 -25.344 1 96.38 74 ASP B N 1
ATOM 2645 C CA . ASP B 1 74 ? -4.477 -16.766 -24.094 1 96.38 74 ASP B CA 1
ATOM 2646 C C . ASP B 1 74 ? -5.281 -18.047 -23.828 1 96.38 74 ASP B C 1
ATOM 2648 O O . ASP B 1 74 ? -4.797 -18.969 -23.172 1 96.38 74 ASP B O 1
ATOM 2652 N N . LEU B 1 75 ? -6.492 -18.062 -24.375 1 96.12 75 LEU B N 1
ATOM 2653 C CA . LEU B 1 75 ? -7.418 -19.156 -24.078 1 96.12 75 LEU B CA 1
ATOM 2654 C C . LEU B 1 75 ? -7.266 -20.281 -25.094 1 96.12 75 LEU B C 1
ATOM 2656 O O . LEU B 1 75 ? -7.844 -21.359 -24.938 1 96.12 75 LEU B O 1
ATOM 2660 N N . ALA B 1 76 ? -6.477 -19.969 -26.031 1 91.19 76 ALA B N 1
ATOM 2661 C CA . ALA B 1 76 ? -6.266 -21 -27.047 1 91.19 76 ALA B CA 1
ATOM 2662 C C . ALA B 1 76 ? -5.684 -22.266 -26.422 1 91.19 76 ALA B C 1
ATOM 2664 O O . ALA B 1 76 ? -4.691 -22.219 -25.703 1 91.19 76 ALA B O 1
ATOM 2665 N N . GLY B 1 77 ? -6.301 -23.344 -26.562 1 87.5 77 GLY B N 1
ATOM 2666 C CA . GLY B 1 77 ? -5.801 -24.609 -26.047 1 87.5 77 GLY B CA 1
ATOM 2667 C C . GLY B 1 77 ? -6.367 -24.969 -24.688 1 87.5 77 GLY B C 1
ATOM 2668 O O . GLY B 1 77 ? -6.109 -26.062 -24.172 1 87.5 77 GLY B O 1
ATOM 2669 N N . HIS B 1 78 ? -7.031 -24.016 -24.109 1 90.56 78 HIS B N 1
ATOM 2670 C CA . HIS B 1 78 ? -7.672 -24.297 -22.828 1 90.56 78 HIS B CA 1
ATOM 2671 C C . HIS B 1 78 ? -9.086 -24.844 -23.031 1 90.56 78 HIS B C 1
ATOM 2673 O O . HIS B 1 78 ? -9.805 -24.391 -23.922 1 90.56 78 HIS B O 1
ATOM 2679 N N . GLN B 1 79 ? -9.422 -25.766 -22.188 1 90.88 79 GLN B N 1
ATOM 2680 C CA . GLN B 1 79 ? -10.672 -26.484 -22.391 1 90.88 79 GLN B CA 1
ATOM 2681 C C . GLN B 1 79 ? -11.797 -25.891 -21.547 1 90.88 79 GLN B C 1
ATOM 2683 O O . GLN B 1 79 ? -12.977 -26.188 -21.781 1 90.88 79 GLN B O 1
ATOM 2688 N N . ALA B 1 80 ? -11.484 -25.094 -20.625 1 95.75 80 ALA B N 1
ATOM 2689 C CA . ALA B 1 80 ? -12.516 -24.531 -19.75 1 95.75 80 ALA B CA 1
ATOM 2690 C C . ALA B 1 80 ? -13.508 -23.688 -20.547 1 95.75 80 ALA B C 1
ATOM 2692 O O . ALA B 1 80 ? -13.117 -22.938 -21.453 1 95.75 80 ALA B O 1
ATOM 2693 N N . PRO B 1 81 ? -14.797 -23.875 -20.297 1 97.69 81 PRO B N 1
ATOM 2694 C CA . PRO B 1 81 ? -15.789 -23.047 -20.984 1 97.69 81 PRO B CA 1
ATOM 2695 C C . PRO B 1 81 ? -15.68 -21.562 -20.625 1 97.69 81 PRO B C 1
ATOM 2697 O O . PRO B 1 81 ? -15.352 -21.219 -19.484 1 97.69 81 PRO B O 1
ATOM 2700 N N . PHE B 1 82 ? -15.891 -20.797 -21.641 1 98.38 82 PHE B N 1
ATOM 2701 C CA . PHE B 1 82 ? -16.094 -19.375 -21.438 1 98.38 82 PHE B CA 1
ATOM 2702 C C . PHE B 1 82 ? -17.562 -19 -21.516 1 98.38 82 PHE B C 1
ATOM 2704 O O . PHE B 1 82 ? -18.156 -19.031 -22.594 1 98.38 82 PHE B O 1
ATOM 2711 N N . TYR B 1 83 ? -18.141 -18.703 -20.391 1 98.56 83 TYR B N 1
ATOM 2712 C CA . TYR B 1 83 ? -19.531 -18.234 -20.359 1 98.56 83 TYR B CA 1
ATOM 2713 C C . TYR B 1 83 ? -19.609 -16.75 -20.719 1 98.56 83 TYR B C 1
ATOM 2715 O O . TYR B 1 83 ? -19.281 -15.891 -19.906 1 98.56 83 TYR B O 1
ATOM 2723 N N . ARG B 1 84 ? -20.016 -16.516 -21.938 1 98.44 84 ARG B N 1
ATOM 2724 C CA . ARG B 1 84 ? -20.125 -15.141 -22.438 1 98.44 84 ARG B CA 1
ATOM 2725 C C . ARG B 1 84 ? -21.469 -14.539 -22.047 1 98.44 84 ARG B C 1
ATOM 2727 O O . ARG B 1 84 ? -22.516 -15.141 -22.281 1 98.44 84 ARG B O 1
ATOM 2734 N N . THR B 1 85 ? -21.422 -13.406 -21.406 1 98 85 THR B N 1
ATOM 2735 C CA . THR B 1 85 ? -22.656 -12.773 -20.938 1 98 85 THR B CA 1
ATOM 2736 C C . THR B 1 85 ? -22.531 -11.25 -20.984 1 98 85 THR B C 1
ATOM 2738 O O . THR B 1 85 ? -21.516 -10.719 -21.438 1 98 85 THR B O 1
ATOM 2741 N N . SER B 1 86 ? -23.656 -10.539 -20.625 1 97.06 86 SER B N 1
ATOM 2742 C CA . SER B 1 86 ? -23.641 -9.078 -20.562 1 97.06 86 SER B CA 1
ATOM 2743 C C . SER B 1 86 ? -23.125 -8.594 -19.203 1 97.06 86 SER B C 1
ATOM 2745 O O . SER B 1 86 ? -23.109 -9.352 -18.234 1 97.06 86 SER B O 1
ATOM 2747 N N . ALA B 1 87 ? -22.719 -7.352 -19.203 1 95.81 87 ALA B N 1
ATOM 2748 C CA . ALA B 1 87 ? -22.266 -6.746 -17.953 1 95.81 87 ALA B CA 1
ATOM 2749 C C . ALA B 1 87 ? -23.359 -6.781 -16.891 1 95.81 87 ALA B C 1
ATOM 2751 O O . ALA B 1 87 ? -23.078 -6.98 -15.711 1 95.81 87 ALA B O 1
ATOM 2752 N N . ASP B 1 88 ? -24.531 -6.629 -17.359 1 95.56 88 ASP B N 1
ATOM 2753 C CA . ASP B 1 88 ? -25.672 -6.617 -16.438 1 95.56 88 ASP B CA 1
ATOM 2754 C C . ASP B 1 88 ? -25.891 -7.992 -15.812 1 95.56 88 ASP B C 1
ATOM 2756 O O . ASP B 1 88 ? -26.047 -8.102 -14.594 1 95.56 88 ASP B O 1
ATOM 2760 N N . VAL B 1 89 ? -25.906 -8.977 -16.609 1 96.06 89 VAL B N 1
ATOM 2761 C CA . VAL B 1 89 ? -26.078 -10.328 -16.094 1 96.06 89 VAL B CA 1
ATOM 2762 C C . VAL B 1 89 ? -24.906 -10.672 -15.164 1 96.06 89 VAL B C 1
ATOM 2764 O O . VAL B 1 89 ? -25.109 -11.25 -14.094 1 96.06 89 VAL B O 1
ATOM 2767 N N . MET B 1 90 ? -23.797 -10.336 -15.586 1 95.81 90 MET B N 1
ATOM 2768 C CA . MET B 1 90 ? -22.609 -10.602 -14.766 1 95.81 90 MET B CA 1
ATOM 2769 C C . MET B 1 90 ? -22.75 -9.961 -13.391 1 95.81 90 MET B C 1
ATOM 2771 O O . MET B 1 90 ? -22.453 -10.594 -12.375 1 95.81 90 MET B O 1
ATOM 2775 N N . ALA B 1 91 ? -23.156 -8.711 -13.359 1 94.69 91 ALA B N 1
ATOM 2776 C CA . ALA B 1 91 ? -23.312 -7.988 -12.094 1 94.69 91 ALA B CA 1
ATOM 2777 C C . ALA B 1 91 ? -24.328 -8.672 -11.188 1 94.69 91 ALA B C 1
ATOM 2779 O O . ALA B 1 91 ? -24.125 -8.766 -9.977 1 94.69 91 ALA B O 1
ATOM 2780 N N . ARG B 1 92 ? -25.344 -9.156 -11.758 1 94.44 92 ARG B N 1
ATOM 2781 C CA . ARG B 1 92 ? -26.375 -9.852 -10.992 1 94.44 92 ARG B CA 1
ATOM 2782 C C . ARG B 1 92 ? -25.844 -11.164 -10.422 1 94.44 92 ARG B C 1
ATOM 2784 O O . ARG B 1 92 ? -26.141 -11.508 -9.273 1 94.44 92 ARG B O 1
ATOM 2791 N N . VAL B 1 93 ? -25.094 -11.844 -11.18 1 94.06 93 VAL B N 1
ATOM 2792 C CA . VAL B 1 93 ? -24.531 -13.117 -10.75 1 94.06 93 VAL B CA 1
ATOM 2793 C C . VAL B 1 93 ? -23.531 -12.883 -9.625 1 94.06 93 VAL B C 1
ATOM 2795 O O . VAL B 1 93 ? -23.594 -13.523 -8.57 1 94.06 93 VAL B O 1
ATOM 2798 N N . VAL B 1 94 ? -22.641 -12.008 -9.828 1 92.38 94 VAL B N 1
ATOM 2799 C CA . VAL B 1 94 ? -21.5 -11.766 -8.945 1 92.38 94 VAL B CA 1
ATOM 2800 C C . VAL B 1 94 ? -21.984 -11.07 -7.672 1 92.38 94 VAL B C 1
ATOM 2802 O O . VAL B 1 94 ? -21.453 -11.328 -6.59 1 92.38 94 VAL B O 1
ATOM 2805 N N . GLY B 1 95 ? -22.938 -10.18 -7.82 1 89.38 95 GLY B N 1
ATOM 2806 C CA . GLY B 1 95 ? -23.469 -9.461 -6.676 1 89.38 95 GLY B CA 1
ATOM 2807 C C . GLY B 1 95 ? -22.984 -8.023 -6.598 1 89.38 95 GLY B C 1
ATOM 2808 O O . GLY B 1 95 ? -23.297 -7.309 -5.645 1 89.38 95 GLY B O 1
ATOM 2809 N N . PHE B 1 96 ? -22.141 -7.621 -7.469 1 86.06 96 PHE B N 1
ATOM 2810 C CA . PHE B 1 96 ? -21.672 -6.242 -7.574 1 86.06 96 PHE B CA 1
ATOM 2811 C C . PHE B 1 96 ? -21.203 -5.945 -8.992 1 86.06 96 PHE B C 1
ATOM 2813 O O . PHE B 1 96 ? -20.984 -6.863 -9.781 1 86.06 96 PHE B O 1
ATOM 2820 N N . HIS B 1 97 ? -21.094 -4.703 -9.195 1 84.81 97 HIS B N 1
ATOM 2821 C CA . HIS B 1 97 ? -20.609 -4.297 -10.508 1 84.81 97 HIS B CA 1
ATOM 2822 C C . HIS B 1 97 ? -19.109 -4.574 -10.648 1 84.81 97 HIS B C 1
ATOM 2824 O O . HIS B 1 97 ? -18.312 -4.082 -9.852 1 84.81 97 HIS B O 1
ATOM 2830 N N . LEU B 1 98 ? -18.844 -5.375 -11.594 1 82.25 98 LEU B N 1
ATOM 2831 C CA . LEU B 1 98 ? -17.453 -5.723 -11.867 1 82.25 98 LEU B CA 1
ATOM 2832 C C . LEU B 1 98 ? -16.922 -4.922 -13.039 1 82.25 98 LEU B C 1
ATOM 2834 O O . LEU B 1 98 ? -17.266 -5.199 -14.195 1 82.25 98 LEU B O 1
ATOM 2838 N N . ASN B 1 99 ? -16.031 -4.059 -12.836 1 78.88 99 ASN B N 1
ATOM 2839 C CA . ASN B 1 99 ? -15.492 -3.184 -13.867 1 78.88 99 ASN B CA 1
ATOM 2840 C C . ASN B 1 99 ? -14.508 -3.924 -14.766 1 78.88 99 ASN B C 1
ATOM 2842 O O . ASN B 1 99 ? -14.328 -3.562 -15.93 1 78.88 99 ASN B O 1
ATOM 2846 N N . ARG B 1 100 ? -14.047 -4.984 -14.32 1 84.44 100 ARG B N 1
ATOM 2847 C CA . ARG B 1 100 ? -12.961 -5.652 -15.031 1 84.44 100 ARG B CA 1
ATOM 2848 C C . ARG B 1 100 ? -13.508 -6.574 -16.109 1 84.44 100 ARG B C 1
ATOM 2850 O O . ARG B 1 100 ? -12.789 -6.941 -17.047 1 84.44 100 ARG B O 1
ATOM 2857 N N . GLY B 1 101 ? -14.703 -7.117 -16 1 93.62 101 GLY B N 1
ATOM 2858 C CA . GLY B 1 101 ? -15.492 -7.664 -17.094 1 93.62 101 GLY B CA 1
ATOM 2859 C C . GLY B 1 101 ? -15.203 -9.133 -17.359 1 93.62 101 GLY B C 1
ATOM 2860 O O . GLY B 1 101 ? -15.742 -9.711 -18.297 1 93.62 101 GLY B O 1
ATOM 2861 N N . VAL B 1 102 ? -14.258 -9.719 -16.625 1 97.81 102 VAL B N 1
ATOM 2862 C CA . VAL B 1 102 ? -14 -11.141 -16.797 1 97.81 102 VAL B CA 1
ATOM 2863 C C . VAL B 1 102 ? -13.523 -11.75 -15.492 1 97.81 102 VAL B C 1
ATOM 2865 O O . VAL B 1 102 ? -12.797 -11.109 -14.727 1 97.81 102 VAL B O 1
ATOM 2868 N N . LEU B 1 103 ? -13.961 -13.016 -15.273 1 97.38 103 LEU B N 1
ATOM 2869 C CA . LEU B 1 103 ? -13.562 -13.828 -14.125 1 97.38 103 LEU B CA 1
ATOM 2870 C C . LEU B 1 103 ? -13.117 -15.219 -14.578 1 97.38 103 LEU B C 1
ATOM 2872 O O . LEU B 1 103 ? -13.586 -15.727 -15.594 1 97.38 103 LEU B O 1
ATOM 2876 N N . ALA B 1 104 ? -12.258 -15.742 -13.828 1 97.69 104 ALA B N 1
ATOM 2877 C CA . ALA B 1 104 ? -11.898 -17.156 -13.961 1 97.69 104 ALA B CA 1
ATOM 2878 C C . ALA B 1 104 ? -11.93 -17.859 -12.609 1 97.69 104 ALA B C 1
ATOM 2880 O O . ALA B 1 104 ? -11.539 -17.281 -11.594 1 97.69 104 ALA B O 1
ATOM 2881 N N . ALA B 1 105 ? -12.43 -19.062 -12.602 1 96.44 105 ALA B N 1
ATOM 2882 C CA . ALA B 1 105 ? -12.508 -19.875 -11.391 1 96.44 105 ALA B CA 1
ATOM 2883 C C . ALA B 1 105 ? -11.656 -21.125 -11.508 1 96.44 105 ALA B C 1
ATOM 2885 O O . ALA B 1 105 ? -11.734 -21.859 -12.5 1 96.44 105 ALA B O 1
ATOM 2886 N N . ALA B 1 106 ? -10.859 -21.328 -10.492 1 96.25 106 ALA B N 1
ATOM 2887 C CA . ALA B 1 106 ? -10.031 -22.531 -10.391 1 96.25 106 ALA B CA 1
ATOM 2888 C C . ALA B 1 106 ? -10.148 -23.156 -9 1 96.25 106 ALA B C 1
ATOM 2890 O O . ALA B 1 106 ? -10.594 -22.516 -8.055 1 96.25 106 ALA B O 1
ATOM 2891 N N . ARG B 1 107 ? -9.797 -24.391 -8.914 1 92.69 107 ARG B N 1
ATOM 2892 C CA . ARG B 1 107 ? -9.734 -25.062 -7.617 1 92.69 107 ARG B CA 1
ATOM 2893 C C . ARG B 1 107 ? -8.375 -24.844 -6.953 1 92.69 107 ARG B C 1
ATOM 2895 O O . ARG B 1 107 ? -7.359 -24.719 -7.633 1 92.69 107 ARG B O 1
ATOM 2902 N N . ARG B 1 108 ? -8.469 -24.797 -5.668 1 92.06 108 ARG B N 1
ATOM 2903 C CA . ARG B 1 108 ? -7.219 -24.703 -4.918 1 92.06 108 ARG B CA 1
ATOM 2904 C C . ARG B 1 108 ? -6.371 -25.953 -5.121 1 92.06 108 ARG B C 1
ATOM 2906 O O . ARG B 1 108 ? -6.906 -27.047 -5.336 1 92.06 108 ARG B O 1
ATOM 2913 N N . VAL B 1 109 ? -5.09 -25.766 -5.078 1 89.81 109 VAL B N 1
ATOM 2914 C CA . VAL B 1 109 ? -4.148 -26.875 -5.16 1 89.81 109 VAL B CA 1
ATOM 2915 C C . VAL B 1 109 ? -3.371 -27 -3.852 1 89.81 109 VAL B C 1
ATOM 2917 O O . VAL B 1 109 ? -3.162 -26 -3.156 1 89.81 109 VAL B O 1
ATOM 2920 N N . PRO B 1 110 ? -2.986 -28.188 -3.508 1 84.12 110 PRO B N 1
ATOM 2921 C CA . PRO B 1 110 ? -2.258 -28.375 -2.254 1 84.12 110 PRO B CA 1
ATOM 2922 C C . PRO B 1 110 ? -0.946 -27.609 -2.203 1 84.12 110 PRO B C 1
ATOM 2924 O O . PRO B 1 110 ? -0.311 -27.391 -3.238 1 84.12 110 PRO B O 1
ATOM 2927 N N . ASP B 1 111 ? -0.668 -27.234 -0.993 1 80.38 111 ASP B N 1
ATOM 2928 C CA . ASP B 1 111 ? 0.61 -26.578 -0.734 1 80.38 111 ASP B CA 1
ATOM 2929 C C . ASP B 1 111 ? 1.771 -27.562 -0.891 1 80.38 111 ASP B C 1
ATOM 2931 O O . ASP B 1 111 ? 1.64 -28.75 -0.577 1 80.38 111 ASP B O 1
ATOM 2935 N N . THR B 1 112 ? 2.891 -27.172 -1.531 1 81.75 112 THR B N 1
ATOM 2936 C CA . THR B 1 112 ? 4.031 -28.062 -1.738 1 81.75 112 THR B CA 1
ATOM 2937 C C . THR B 1 112 ? 4.809 -28.25 -0.438 1 81.75 112 THR B C 1
ATOM 2939 O O . THR B 1 112 ? 5.582 -29.203 -0.309 1 81.75 112 THR B O 1
ATOM 2942 N N . GLY B 1 113 ? 4.652 -27.359 0.497 1 92.62 113 GLY B N 1
ATOM 2943 C CA . GLY B 1 113 ? 5.371 -27.422 1.761 1 92.62 113 GLY B CA 1
ATOM 2944 C C . GLY B 1 113 ? 6.566 -26.5 1.818 1 92.62 113 GLY B C 1
ATOM 2945 O O . GLY B 1 113 ? 7.137 -26.141 0.784 1 92.62 113 GLY B O 1
ATOM 2946 N N . VAL B 1 114 ? 6.988 -26.203 2.998 1 96.19 114 VAL B N 1
ATOM 2947 C CA . VAL B 1 114 ? 8.062 -25.25 3.221 1 96.19 114 VAL B CA 1
ATOM 2948 C C . VAL B 1 114 ? 9.383 -25.812 2.697 1 96.19 114 VAL B C 1
ATOM 2950 O O . VAL B 1 114 ? 10.164 -25.109 2.061 1 96.19 114 VAL B O 1
ATOM 2953 N N . ALA B 1 115 ? 9.609 -27.078 2.879 1 94.38 115 ALA B N 1
ATOM 2954 C CA . ALA B 1 115 ? 10.859 -27.703 2.467 1 94.38 115 ALA B CA 1
ATOM 2955 C C . ALA B 1 115 ? 11.078 -27.562 0.962 1 94.38 115 ALA B C 1
ATOM 2957 O O . ALA B 1 115 ? 12.188 -27.266 0.511 1 94.38 115 ALA B O 1
ATOM 2958 N N . ALA B 1 116 ? 10.062 -27.766 0.214 1 94.06 116 ALA B N 1
ATOM 2959 C CA . ALA B 1 116 ? 10.148 -27.656 -1.239 1 94.06 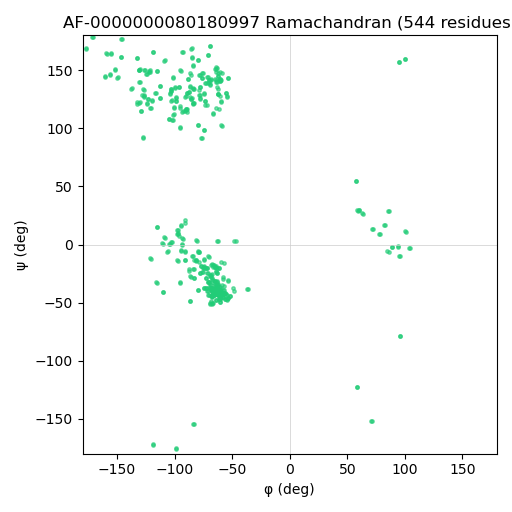116 ALA B CA 1
ATOM 2960 C C . ALA B 1 116 ? 10.461 -26.219 -1.665 1 94.06 116 ALA B C 1
ATOM 2962 O O . ALA B 1 116 ? 11.148 -26 -2.66 1 94.06 116 ALA B O 1
ATOM 2963 N N . LEU B 1 117 ? 10 -25.297 -0.912 1 94.69 117 LEU B N 1
ATOM 2964 C CA . LEU B 1 117 ? 10.195 -23.875 -1.191 1 94.69 117 LEU B CA 1
ATOM 2965 C C . LEU B 1 117 ? 11.648 -23.484 -1.006 1 94.69 117 LEU B C 1
ATOM 2967 O O . LEU B 1 117 ? 12.133 -22.547 -1.658 1 94.69 117 LEU B O 1
ATOM 2971 N N . LEU B 1 118 ? 12.305 -24.219 -0.181 1 96.38 118 LEU B N 1
ATOM 2972 C CA . LEU B 1 118 ? 13.664 -23.844 0.19 1 96.38 118 LEU B CA 1
ATOM 2973 C C . LEU B 1 118 ? 14.648 -24.219 -0.911 1 96.38 118 LEU B C 1
ATOM 2975 O O . LEU B 1 118 ? 15.703 -23.594 -1.047 1 96.38 118 LEU B O 1
ATOM 2979 N N . ASP B 1 119 ? 14.211 -25.188 -1.664 1 92.88 119 ASP B N 1
ATOM 2980 C CA . ASP B 1 119 ? 15.117 -25.672 -2.697 1 92.88 119 ASP B CA 1
ATOM 2981 C C . ASP B 1 119 ? 15.352 -24.609 -3.77 1 92.88 119 ASP B C 1
ATOM 2983 O O . ASP B 1 119 ? 14.406 -24.141 -4.406 1 92.88 119 ASP B O 1
ATOM 2987 N N . GLY B 1 120 ? 16.594 -24.109 -3.836 1 92.31 120 GLY B N 1
ATOM 2988 C CA . GLY B 1 120 ? 17 -23.156 -4.859 1 92.31 120 GLY B CA 1
ATOM 2989 C C . GLY B 1 120 ? 16.672 -21.719 -4.504 1 92.31 120 GLY B C 1
ATOM 2990 O O . GLY B 1 120 ? 17.062 -20.797 -5.219 1 92.31 120 GLY B O 1
ATOM 2991 N N . ALA B 1 121 ? 15.992 -21.531 -3.43 1 97.12 121 ALA B N 1
ATOM 2992 C CA . ALA B 1 121 ? 15.609 -20.172 -3.043 1 97.12 121 ALA B CA 1
ATOM 2993 C C . ALA B 1 121 ? 16.797 -19.406 -2.455 1 97.12 121 ALA B C 1
ATOM 2995 O O . ALA B 1 121 ? 17.625 -20 -1.769 1 97.12 121 ALA B O 1
ATOM 2996 N N . ARG B 1 122 ? 16.828 -18.172 -2.752 1 97.5 122 ARG B N 1
ATOM 2997 C CA . ARG B 1 122 ? 17.859 -17.312 -2.184 1 97.5 122 ARG B CA 1
ATOM 2998 C C . ARG B 1 122 ? 17.25 -16.234 -1.289 1 97.5 122 ARG B C 1
ATOM 3000 O O . ARG B 1 122 ? 17.875 -15.797 -0.32 1 97.5 122 ARG B O 1
ATOM 3007 N N . THR B 1 123 ? 16.078 -15.805 -1.635 1 98.19 123 THR B N 1
ATOM 3008 C CA . THR B 1 123 ? 15.375 -14.773 -0.879 1 98.19 123 THR B CA 1
ATOM 3009 C C . THR B 1 123 ? 13.938 -15.203 -0.599 1 98.19 123 THR B C 1
ATOM 3011 O O . THR B 1 123 ? 13.18 -15.484 -1.527 1 98.19 123 THR B O 1
ATOM 3014 N N . LEU B 1 124 ? 13.594 -15.258 0.651 1 98.69 124 LEU B N 1
ATOM 3015 C CA . LEU B 1 124 ? 12.242 -15.625 1.061 1 98.69 124 LEU B CA 1
ATOM 3016 C C . LEU B 1 124 ? 11.602 -14.508 1.882 1 98.69 124 LEU B C 1
ATOM 3018 O O . LEU B 1 124 ? 12.297 -13.766 2.578 1 98.69 124 LEU B O 1
ATOM 3022 N N . ALA B 1 125 ? 10.328 -14.375 1.775 1 98.88 125 ALA B N 1
ATOM 3023 C CA . ALA B 1 125 ? 9.516 -13.617 2.725 1 98.88 125 ALA B CA 1
ATOM 3024 C C . ALA B 1 125 ? 8.836 -14.547 3.725 1 98.88 125 ALA B C 1
ATOM 3026 O O . ALA B 1 125 ? 8.305 -15.594 3.346 1 98.88 125 ALA B O 1
ATOM 3027 N N . VAL B 1 126 ? 8.859 -14.195 4.965 1 98.94 126 VAL B N 1
ATOM 3028 C CA . VAL B 1 126 ? 8.195 -14.961 6.016 1 98.94 126 VAL B CA 1
ATOM 3029 C C . VAL B 1 126 ? 7.211 -14.062 6.758 1 98.94 126 VAL B C 1
ATOM 3031 O O . VAL B 1 126 ? 7.586 -13.016 7.277 1 98.94 126 VAL B O 1
ATOM 3034 N N . LEU B 1 127 ? 5.961 -14.523 6.812 1 98.81 127 LEU B N 1
ATOM 3035 C CA . LEU B 1 127 ? 4.906 -13.703 7.395 1 98.81 127 LEU B CA 1
ATOM 3036 C C . LEU B 1 127 ? 4.387 -14.32 8.688 1 98.81 127 LEU B C 1
ATOM 3038 O O . LEU B 1 127 ? 4.164 -15.531 8.758 1 98.81 127 LEU B O 1
ATOM 3042 N N . GLU B 1 128 ? 4.203 -13.508 9.664 1 98.69 128 GLU B N 1
ATOM 3043 C CA . GLU B 1 128 ? 3.561 -13.898 10.922 1 98.69 128 GLU B CA 1
ATOM 3044 C C . GLU B 1 128 ? 2.436 -12.93 11.281 1 98.69 128 GLU B C 1
ATOM 3046 O O . GLU B 1 128 ? 2.682 -11.742 11.516 1 98.69 128 GLU B O 1
ATOM 3051 N N . GLY B 1 129 ? 1.249 -13.438 11.273 1 97.94 129 GLY B N 1
ATOM 3052 C CA . GLY B 1 129 ? 0.129 -12.656 11.766 1 97.94 129 GLY B CA 1
ATOM 3053 C C . GLY B 1 129 ? -0.354 -11.617 10.773 1 97.94 129 GLY B C 1
ATOM 3054 O O . GLY B 1 129 ? -1.148 -10.742 11.125 1 97.94 129 GLY B O 1
ATOM 3055 N N . VAL B 1 130 ? 0.11 -11.602 9.516 1 97.88 130 VAL B N 1
ATOM 3056 C CA . VAL B 1 130 ? -0.389 -10.68 8.5 1 97.88 130 VAL B CA 1
ATOM 3057 C C . VAL B 1 130 ? -1.771 -11.133 8.031 1 97.88 130 VAL B C 1
ATOM 3059 O O . VAL B 1 130 ? -1.89 -11.992 7.156 1 97.88 130 VAL B O 1
ATOM 3062 N N . ASN B 1 131 ? -2.785 -10.516 8.57 1 95.81 131 ASN B N 1
ATOM 3063 C CA . ASN B 1 131 ? -4.133 -11.047 8.383 1 95.81 131 ASN B CA 1
ATOM 3064 C C . ASN B 1 131 ? -4.973 -10.141 7.484 1 95.81 131 ASN B C 1
ATOM 3066 O O . ASN B 1 131 ? -6.141 -10.438 7.223 1 95.81 131 ASN B O 1
ATOM 3070 N N . ASP B 1 132 ? -4.422 -9.086 7.008 1 95 132 ASP B N 1
ATOM 3071 C CA . ASP B 1 132 ? -5.078 -8.188 6.062 1 95 132 ASP B CA 1
ATOM 3072 C C . ASP B 1 132 ? -4.789 -8.602 4.621 1 95 132 ASP B C 1
ATOM 3074 O O . ASP B 1 132 ? -3.631 -8.664 4.207 1 95 132 ASP B O 1
ATOM 3078 N N . HIS B 1 133 ? -5.801 -8.773 3.812 1 94.75 133 HIS B N 1
ATOM 3079 C CA . HIS B 1 133 ? -5.645 -9.273 2.449 1 94.75 133 HIS B CA 1
ATOM 3080 C C . HIS B 1 133 ? -5.016 -8.219 1.546 1 94.75 133 HIS B C 1
ATOM 3082 O O . HIS B 1 133 ? -4.352 -8.547 0.563 1 94.75 133 HIS B O 1
ATOM 3088 N N . GLU B 1 134 ? -5.234 -6.961 1.865 1 95.31 134 GLU B N 1
ATOM 3089 C CA . GLU B 1 134 ? -4.613 -5.895 1.086 1 95.31 134 GLU B CA 1
ATOM 3090 C C . GLU B 1 134 ? -3.096 -5.902 1.248 1 95.31 134 GLU B C 1
ATOM 3092 O O . GLU B 1 134 ? -2.361 -5.828 0.261 1 95.31 134 GLU B O 1
ATOM 3097 N N . ASN B 1 135 ? -2.73 -6.094 2.49 1 97.25 135 ASN B N 1
ATOM 3098 C CA . ASN B 1 135 ? -1.3 -6.184 2.758 1 97.25 135 ASN B CA 1
ATOM 3099 C C . ASN B 1 135 ? -0.691 -7.438 2.139 1 97.25 135 ASN B C 1
ATOM 3101 O O . ASN B 1 135 ? 0.383 -7.379 1.538 1 97.25 135 ASN B O 1
ATOM 3105 N N . LEU B 1 136 ? -1.404 -8.477 2.316 1 97.5 136 LEU B N 1
ATOM 3106 C CA . LEU B 1 136 ? -0.911 -9.742 1.782 1 97.5 136 LEU B CA 1
ATOM 3107 C C . LEU B 1 136 ? -0.749 -9.664 0.267 1 97.5 136 LEU B C 1
ATOM 3109 O O . LEU B 1 136 ? 0.299 -10.031 -0.269 1 97.5 136 LEU B O 1
ATOM 3113 N N . GLY B 1 137 ? -1.779 -9.195 -0.439 1 97.69 137 GLY B N 1
ATOM 3114 C CA . GLY B 1 137 ? -1.681 -9.016 -1.879 1 97.69 137 GLY B CA 1
ATOM 3115 C C . GLY B 1 137 ? -0.525 -8.125 -2.295 1 97.69 137 GLY B C 1
ATOM 3116 O O . GLY B 1 137 ? 0.213 -8.453 -3.227 1 97.69 137 GLY B O 1
ATOM 3117 N N . SER B 1 138 ? -0.341 -7.07 -1.577 1 98.12 138 SER B N 1
ATOM 3118 C CA . SER B 1 138 ? 0.736 -6.133 -1.872 1 98.12 138 SER B CA 1
ATOM 3119 C C . SER B 1 138 ? 2.104 -6.777 -1.67 1 98.12 138 SER B C 1
ATOM 3121 O O . SER B 1 138 ? 3.023 -6.555 -2.459 1 98.12 138 SER B O 1
ATOM 3123 N N . ILE B 1 139 ? 2.213 -7.566 -0.649 1 98.69 139 ILE B N 1
ATOM 3124 C CA . ILE B 1 139 ? 3.479 -8.242 -0.379 1 98.69 139 ILE B CA 1
ATOM 3125 C C . ILE B 1 139 ? 3.816 -9.188 -1.529 1 98.69 139 ILE B C 1
ATOM 3127 O O . ILE B 1 139 ? 4.965 -9.242 -1.98 1 98.69 139 ILE B O 1
ATOM 3131 N N . PHE B 1 140 ? 2.838 -9.883 -2.039 1 98.2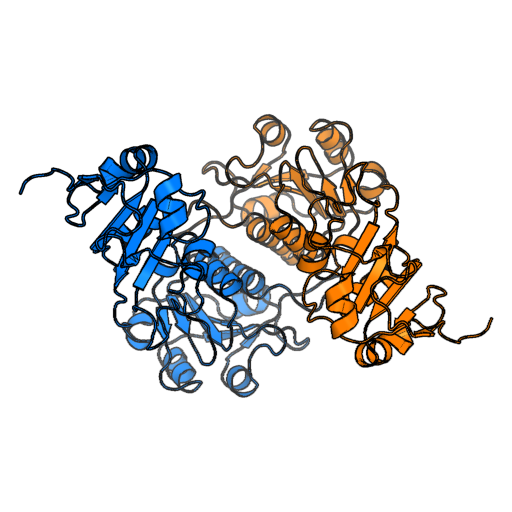5 140 PHE B N 1
ATOM 3132 C CA . PHE B 1 140 ? 3.064 -10.781 -3.16 1 98.25 140 PHE B CA 1
ATOM 3133 C C . PHE B 1 140 ? 3.461 -10.008 -4.41 1 98.25 140 PHE B C 1
ATOM 3135 O O . PHE B 1 140 ? 4.348 -10.43 -5.156 1 98.25 140 PHE B O 1
ATOM 3142 N N . ARG B 1 141 ? 2.762 -8.922 -4.633 1 97.75 141 ARG B N 1
ATOM 3143 C CA . ARG B 1 141 ? 3.102 -8.086 -5.785 1 97.75 141 ARG B CA 1
ATOM 3144 C C . ARG B 1 141 ? 4.527 -7.562 -5.676 1 97.75 141 ARG B C 1
ATOM 3146 O O . ARG B 1 141 ? 5.293 -7.621 -6.645 1 97.75 141 ARG B O 1
ATOM 3153 N N . ASN B 1 142 ? 4.898 -7.098 -4.512 1 98.44 142 ASN B N 1
ATOM 3154 C CA . ASN B 1 142 ? 6.258 -6.625 -4.262 1 98.44 142 ASN B CA 1
ATOM 3155 C C . ASN B 1 142 ? 7.277 -7.75 -4.402 1 98.44 142 ASN B C 1
ATOM 3157 O O . ASN B 1 142 ? 8.344 -7.555 -4.988 1 98.44 142 ASN B O 1
ATOM 3161 N N . ALA B 1 143 ? 6.902 -8.914 -3.871 1 98.31 143 ALA B N 1
ATOM 3162 C CA . ALA B 1 143 ? 7.789 -10.078 -3.936 1 98.31 143 ALA B CA 1
ATOM 3163 C C . ALA B 1 143 ? 8.094 -10.453 -5.383 1 98.31 143 ALA B C 1
ATOM 3165 O O . ALA B 1 143 ? 9.25 -10.656 -5.75 1 98.31 143 ALA B O 1
ATOM 3166 N N . ALA B 1 144 ? 7.078 -10.492 -6.172 1 97.38 144 ALA B N 1
ATOM 3167 C CA . ALA B 1 144 ? 7.242 -10.828 -7.582 1 97.38 144 ALA B CA 1
ATOM 3168 C C . ALA B 1 144 ? 8.141 -9.812 -8.289 1 97.38 144 ALA B C 1
ATOM 3170 O O . ALA B 1 144 ? 9.094 -10.188 -8.969 1 97.38 144 ALA B O 1
ATOM 3171 N N . GLY B 1 145 ? 7.867 -8.555 -8.047 1 97.12 145 GLY B N 1
ATOM 3172 C CA . GLY B 1 145 ? 8.578 -7.492 -8.742 1 97.12 145 GLY B CA 1
ATOM 3173 C C . GLY B 1 145 ? 10.016 -7.34 -8.281 1 97.12 145 GLY B C 1
ATOM 3174 O O . GLY B 1 145 ? 10.867 -6.855 -9.031 1 97.12 145 GLY B O 1
ATOM 3175 N N . LEU B 1 146 ? 10.297 -7.785 -7.043 1 97.81 146 LEU B N 1
ATOM 3176 C CA . LEU B 1 146 ? 11.617 -7.504 -6.477 1 97.81 146 LEU B CA 1
ATOM 3177 C C . LEU B 1 146 ? 12.391 -8.797 -6.246 1 97.81 146 LEU B C 1
ATOM 3179 O O . LEU B 1 146 ? 13.328 -8.828 -5.445 1 97.81 146 LEU B O 1
ATOM 3183 N N . GLY B 1 147 ? 11.977 -9.875 -6.82 1 96.06 147 GLY B N 1
ATOM 3184 C CA . GLY B 1 147 ? 12.805 -11.062 -6.977 1 96.06 147 GLY B CA 1
ATOM 3185 C C . GLY B 1 147 ? 12.766 -11.977 -5.77 1 96.06 147 GLY B C 1
ATOM 3186 O O . GLY B 1 147 ? 13.75 -12.656 -5.473 1 96.06 147 GLY B O 1
ATOM 3187 N N . VAL B 1 148 ? 11.703 -12 -5.027 1 98 148 VAL B N 1
ATOM 3188 C CA . VAL B 1 148 ? 11.516 -12.938 -3.924 1 98 148 VAL B CA 1
ATOM 3189 C C . VAL B 1 148 ? 11.125 -14.312 -4.473 1 98 148 VAL B C 1
ATOM 3191 O O . VAL B 1 148 ? 10.258 -14.414 -5.348 1 98 148 VAL B O 1
ATOM 3194 N N . ASP B 1 149 ? 11.727 -15.336 -3.939 1 97.44 149 ASP B N 1
ATOM 3195 C CA . ASP B 1 149 ? 11.594 -16.672 -4.527 1 97.44 149 ASP B CA 1
ATOM 3196 C C . ASP B 1 149 ? 10.367 -17.391 -3.975 1 97.44 149 ASP B C 1
ATOM 3198 O O . ASP B 1 149 ? 9.875 -18.344 -4.582 1 97.44 149 ASP B O 1
ATOM 3202 N N . GLY B 1 150 ? 9.93 -16.969 -2.826 1 97.31 150 GLY B N 1
ATOM 3203 C CA . GLY B 1 150 ? 8.781 -17.609 -2.211 1 97.31 150 GLY B CA 1
ATOM 3204 C C . GLY B 1 150 ? 8.344 -16.953 -0.918 1 97.31 150 GLY B C 1
ATOM 3205 O O . GLY B 1 150 ? 9.062 -16.094 -0.377 1 97.31 150 GLY B O 1
ATOM 3206 N N . VAL B 1 151 ? 7.156 -17.359 -0.455 1 98.25 151 VAL B N 1
ATOM 3207 C CA . VAL B 1 151 ? 6.586 -16.797 0.767 1 98.25 151 VAL B CA 1
ATOM 3208 C C . VAL B 1 151 ? 6.223 -17.938 1.729 1 98.25 151 VAL B C 1
ATOM 3210 O O . VAL B 1 151 ? 5.535 -18.891 1.351 1 98.25 151 VAL B O 1
ATOM 3213 N N . VAL B 1 152 ? 6.711 -17.828 2.943 1 98.56 152 VAL B N 1
ATOM 3214 C CA . VAL B 1 152 ? 6.352 -18.766 4 1 98.56 152 VAL B CA 1
ATOM 3215 C C . VAL B 1 152 ? 5.352 -18.125 4.953 1 98.56 152 VAL B C 1
ATOM 3217 O O . VAL B 1 152 ? 5.582 -17.016 5.438 1 98.56 152 VAL B O 1
ATOM 3220 N N . PHE B 1 153 ? 4.273 -18.859 5.199 1 97.88 153 PHE B N 1
ATOM 3221 C CA . PHE B 1 153 ? 3.248 -18.375 6.113 1 97.88 153 PHE B CA 1
ATOM 3222 C C . PHE B 1 153 ? 3.393 -19.016 7.484 1 97.88 153 PHE B C 1
ATOM 3224 O O . PHE B 1 153 ? 3.256 -20.234 7.621 1 97.88 153 PHE B O 1
ATOM 3231 N N . GLY B 1 154 ? 3.646 -18.125 8.445 1 97.81 154 GLY B N 1
ATOM 3232 C CA . GLY B 1 154 ? 3.51 -18.562 9.82 1 97.81 154 GLY B CA 1
ATOM 3233 C C . GLY B 1 154 ? 2.082 -18.516 10.328 1 97.81 154 GLY B C 1
ATOM 3234 O O . GLY B 1 154 ? 1.135 -18.594 9.547 1 97.81 154 GLY B O 1
ATOM 3235 N N . SER B 1 155 ? 1.895 -18.391 11.586 1 96.5 155 SER B N 1
ATOM 3236 C CA . SER B 1 155 ? 0.568 -18.438 12.195 1 96.5 155 SER B CA 1
ATOM 3237 C C . SER B 1 155 ? -0.163 -17.109 12.008 1 96.5 155 SER B C 1
ATOM 3239 O O . SER B 1 155 ? 0.465 -16.047 11.945 1 96.5 155 SER B O 1
ATOM 3241 N N . GLY B 1 156 ? -1.446 -17.219 11.844 1 96 156 GLY B N 1
ATOM 3242 C CA . GLY B 1 156 ? -2.303 -16.047 11.945 1 96 156 GLY B CA 1
ATOM 3243 C C . GLY B 1 156 ? -2.354 -15.234 10.672 1 96 156 GLY B C 1
ATOM 3244 O O . GLY B 1 156 ? -2.723 -14.062 10.695 1 96 156 GLY B O 1
ATOM 3245 N N . CYS B 1 157 ? -1.951 -15.789 9.555 1 96.5 157 CYS B N 1
ATOM 3246 C CA . CYS B 1 157 ? -1.956 -15.055 8.297 1 96.5 157 CYS B CA 1
ATOM 3247 C C . CYS B 1 157 ? -3.236 -15.32 7.512 1 96.5 157 CYS B C 1
ATOM 3249 O O . CYS B 1 157 ? -3.844 -16.391 7.648 1 96.5 157 CYS B O 1
ATOM 3251 N N . ALA B 1 158 ? -3.645 -14.391 6.781 1 95 158 ALA B N 1
ATOM 3252 C CA . ALA B 1 158 ? -4.797 -14.523 5.898 1 95 158 ALA B CA 1
ATOM 3253 C C . ALA B 1 158 ? -4.496 -15.477 4.742 1 95 158 ALA B C 1
ATOM 3255 O O . ALA B 1 158 ? -3.357 -15.922 4.582 1 95 158 ALA B O 1
ATOM 3256 N N . ASP B 1 159 ? -5.555 -15.789 4.016 1 93.25 159 ASP B N 1
ATOM 3257 C CA . ASP B 1 159 ? -5.43 -16.688 2.873 1 93.25 159 ASP B CA 1
ATOM 3258 C C . ASP B 1 159 ? -4.977 -15.93 1.625 1 93.25 159 ASP B C 1
ATOM 3260 O O . ASP B 1 159 ? -5.68 -15.039 1.146 1 93.25 159 ASP B O 1
ATOM 3264 N N . PRO B 1 160 ? -3.846 -16.328 1.031 1 94.25 160 PRO B N 1
ATOM 3265 C CA . PRO B 1 160 ? -3.355 -15.617 -0.152 1 94.25 160 PRO B CA 1
ATOM 3266 C C . PRO B 1 160 ? -4.219 -15.859 -1.387 1 94.25 160 PRO B C 1
ATOM 3268 O O . PRO B 1 160 ? -4.098 -15.141 -2.381 1 94.25 160 PRO B O 1
ATOM 3271 N N . LEU B 1 161 ? -5.141 -16.828 -1.268 1 94.56 161 LEU B N 1
ATOM 3272 C CA . LEU B 1 161 ? -5.93 -17.203 -2.436 1 94.56 161 LEU B CA 1
ATOM 3273 C C . LEU B 1 161 ? -7.332 -16.609 -2.354 1 94.56 161 LEU B C 1
ATOM 3275 O O . LEU B 1 161 ? -8.164 -16.859 -3.229 1 94.56 161 LEU B O 1
ATOM 3279 N N . TYR B 1 162 ? -7.535 -15.867 -1.313 1 93 162 TYR B N 1
ATOM 3280 C CA . TYR B 1 162 ? -8.781 -15.109 -1.265 1 93 162 TYR B CA 1
ATOM 3281 C C . TYR B 1 162 ? -8.852 -14.102 -2.406 1 93 162 TYR B C 1
ATOM 3283 O O . TYR B 1 162 ? -7.844 -13.484 -2.764 1 93 162 TYR B O 1
ATOM 3291 N N . ARG B 1 163 ? -10 -13.898 -2.906 1 92.12 163 ARG B N 1
ATOM 3292 C CA . ARG B 1 163 ? -10.258 -13.102 -4.102 1 92.12 163 ARG B CA 1
ATOM 3293 C C . ARG B 1 163 ? -9.602 -11.727 -3.986 1 92.12 163 ARG B C 1
ATOM 3295 O O . ARG B 1 163 ? -8.969 -11.258 -4.934 1 92.12 163 ARG B O 1
ATOM 3302 N N . ARG B 1 164 ? -9.727 -11.102 -2.865 1 92.44 164 ARG B N 1
ATOM 3303 C CA . ARG B 1 164 ? -9.188 -9.766 -2.672 1 92.44 164 ARG B CA 1
ATOM 3304 C C . ARG B 1 164 ? -7.66 -9.773 -2.742 1 92.44 164 ARG B C 1
ATOM 3306 O O . ARG B 1 164 ? -7.055 -8.875 -3.33 1 92.44 164 ARG B O 1
ATOM 3313 N N . ALA B 1 165 ? -7.051 -10.781 -2.129 1 95.31 165 ALA B N 1
ATOM 3314 C CA . ALA B 1 165 ? -5.598 -10.891 -2.172 1 95.31 165 ALA B CA 1
ATOM 3315 C C . ALA B 1 165 ? -5.105 -11.133 -3.598 1 95.31 165 ALA B C 1
ATOM 3317 O O . ALA B 1 165 ? -4.113 -10.539 -4.027 1 95.31 165 ALA B O 1
ATOM 3318 N N . VAL B 1 166 ? -5.805 -11.938 -4.316 1 96.25 166 VAL B N 1
ATOM 3319 C CA . VAL B 1 166 ? -5.453 -12.227 -5.703 1 96.25 166 VAL B CA 1
ATOM 3320 C C . VAL B 1 166 ? -5.566 -10.953 -6.539 1 96.25 166 VAL B C 1
ATOM 3322 O O . VAL B 1 166 ? -4.684 -10.641 -7.344 1 96.25 166 VAL B O 1
ATOM 3325 N N . ARG B 1 167 ? -6.543 -10.211 -6.27 1 94.31 167 ARG B N 1
ATOM 3326 C CA . ARG B 1 167 ? -6.77 -8.969 -7.004 1 94.31 167 ARG B CA 1
ATOM 3327 C C . ARG B 1 167 ? -5.695 -7.938 -6.68 1 94.31 167 ARG B C 1
ATOM 3329 O O . ARG B 1 167 ? -5.078 -7.367 -7.582 1 94.31 167 ARG B O 1
ATOM 3336 N N . VAL B 1 168 ? -5.48 -7.723 -5.402 1 94.75 168 VAL B N 1
ATOM 3337 C CA . VAL B 1 168 ? -4.547 -6.695 -4.949 1 94.75 168 VAL B CA 1
ATOM 3338 C C . VAL B 1 168 ? -3.133 -7.043 -5.414 1 94.75 168 VAL B C 1
ATOM 3340 O O . VAL B 1 168 ? -2.35 -6.156 -5.758 1 94.75 168 VAL B O 1
ATOM 3343 N N . SER B 1 169 ? -2.846 -8.297 -5.508 1 96.81 169 SER B N 1
ATOM 3344 C CA . SER B 1 169 ? -1.529 -8.719 -5.973 1 96.81 169 SER B CA 1
ATOM 3345 C C . SER B 1 169 ? -1.421 -8.633 -7.488 1 96.81 169 SER B C 1
ATOM 3347 O O . SER B 1 169 ? -0.358 -8.898 -8.055 1 96.81 169 SER B O 1
ATOM 3349 N N . MET B 1 170 ? -2.533 -8.336 -8.125 1 95.06 170 MET B N 1
ATOM 3350 C CA . MET B 1 170 ? -2.623 -8.367 -9.586 1 95.06 170 MET B CA 1
ATOM 3351 C C . MET B 1 170 ? -2.312 -9.758 -10.125 1 95.06 170 MET B C 1
ATOM 3353 O O . MET B 1 170 ? -1.683 -9.898 -11.172 1 95.06 170 MET B O 1
ATOM 3357 N N . GLY B 1 171 ? -2.604 -10.766 -9.367 1 96.69 171 GLY B N 1
ATOM 3358 C CA . GLY B 1 171 ? -2.451 -12.148 -9.789 1 96.69 171 GLY B CA 1
ATOM 3359 C C . GLY B 1 171 ? -1.124 -12.75 -9.375 1 96.69 171 GLY B C 1
ATOM 3360 O O . GLY B 1 171 ? -0.91 -13.953 -9.531 1 96.69 171 GLY B O 1
ATOM 3361 N N . HIS B 1 172 ? -0.288 -12 -8.758 1 97.19 172 HIS B N 1
ATOM 3362 C CA . HIS B 1 172 ? 1.033 -12.508 -8.414 1 97.19 172 HIS B CA 1
ATOM 3363 C C . HIS B 1 172 ? 0.956 -13.508 -7.262 1 97.19 172 HIS B C 1
ATOM 3365 O O . HIS B 1 172 ? 1.87 -14.312 -7.07 1 97.19 172 HIS B O 1
ATOM 3371 N N . ALA B 1 173 ? -0.12 -13.477 -6.5 1 96.31 173 ALA B N 1
ATOM 3372 C CA . ALA B 1 173 ? -0.355 -14.484 -5.473 1 96.31 173 ALA B CA 1
ATOM 3373 C C . ALA B 1 173 ? -0.477 -15.875 -6.086 1 96.31 173 ALA B C 1
ATOM 3375 O O . ALA B 1 173 ? -0.281 -16.891 -5.402 1 96.31 173 ALA B O 1
ATOM 3376 N N . LEU B 1 174 ? -0.774 -15.945 -7.406 1 96.19 174 LEU B N 1
ATOM 3377 C CA . LEU B 1 174 ? -0.943 -17.219 -8.102 1 96.19 174 LEU B CA 1
ATOM 3378 C C . LEU B 1 174 ? 0.379 -17.688 -8.695 1 96.19 174 LEU B C 1
ATOM 3380 O O . LEU B 1 174 ? 0.502 -18.844 -9.094 1 96.19 174 LEU B O 1
ATOM 3384 N N . LEU B 1 175 ? 1.359 -16.797 -8.734 1 95.56 175 LEU B N 1
ATOM 3385 C CA . LEU B 1 175 ? 2.594 -17.109 -9.453 1 95.56 175 LEU B CA 1
ATOM 3386 C C . LEU B 1 175 ? 3.75 -17.312 -8.477 1 95.56 175 LEU B C 1
ATOM 3388 O O . LEU B 1 175 ? 4.578 -18.203 -8.664 1 95.56 175 LEU B O 1
ATOM 3392 N N . VAL B 1 176 ? 3.85 -16.5 -7.43 1 95.94 176 VAL B N 1
ATOM 3393 C CA . VAL B 1 176 ? 4.914 -16.625 -6.438 1 95.94 176 VAL B CA 1
ATOM 3394 C C . VAL B 1 176 ? 4.656 -17.844 -5.555 1 95.94 176 VAL B C 1
ATOM 3396 O O . VAL B 1 176 ? 3.598 -17.953 -4.93 1 95.94 176 VAL B O 1
ATOM 3399 N N . PRO B 1 177 ? 5.605 -18.781 -5.473 1 96.25 177 PRO B N 1
ATOM 3400 C CA . PRO B 1 177 ? 5.418 -19.953 -4.617 1 96.25 177 PRO B CA 1
ATOM 3401 C C . PRO B 1 177 ? 5.238 -19.578 -3.146 1 96.25 177 PRO B C 1
ATOM 3403 O O . PRO B 1 177 ? 5.859 -18.625 -2.662 1 96.25 177 PRO B O 1
ATOM 3406 N N . PHE B 1 178 ? 4.328 -20.359 -2.488 1 97.06 178 PHE B N 1
ATOM 3407 C CA . PHE B 1 178 ? 4.164 -20.141 -1.056 1 97.06 178 PHE B CA 1
ATOM 3408 C C . PHE B 1 178 ? 3.844 -21.453 -0.343 1 97.06 178 PHE B C 1
ATOM 3410 O O . PHE B 1 178 ? 3.449 -22.438 -0.979 1 97.06 178 PHE B O 1
ATOM 3417 N N . ALA B 1 179 ? 4.055 -21.438 0.941 1 96.75 179 ALA B N 1
ATOM 3418 C CA . ALA B 1 179 ? 3.746 -22.594 1.792 1 96.75 179 ALA B CA 1
ATOM 3419 C C . ALA B 1 179 ? 3.424 -22.141 3.215 1 96.75 179 ALA B C 1
ATOM 3421 O O . ALA B 1 179 ? 3.973 -21.156 3.701 1 96.75 179 ALA B O 1
ATOM 3422 N N . ARG B 1 180 ? 2.598 -22.906 3.838 1 96.31 180 ARG B N 1
ATOM 3423 C CA . ARG B 1 180 ? 2.262 -22.656 5.234 1 96.31 180 ARG B CA 1
ATOM 3424 C C . ARG B 1 180 ? 3.113 -23.516 6.168 1 96.31 180 ARG B C 1
ATOM 3426 O O . ARG B 1 180 ? 3.266 -24.719 5.945 1 96.31 180 ARG B O 1
ATOM 3433 N N . ALA B 1 181 ? 3.564 -22.828 7.172 1 96.81 181 ALA B N 1
ATOM 3434 C CA . ALA B 1 181 ? 4.309 -23.562 8.188 1 96.81 181 ALA B CA 1
ATOM 3435 C C . ALA B 1 181 ? 3.393 -24.516 8.961 1 96.81 181 ALA B C 1
ATOM 3437 O O . ALA B 1 181 ? 2.256 -24.156 9.281 1 96.81 181 ALA B O 1
ATOM 3438 N N . ARG B 1 182 ? 3.9 -25.656 9.273 1 93.75 182 ARG B N 1
ATOM 3439 C CA . ARG B 1 182 ? 3.141 -26.656 10.031 1 93.75 182 ARG B CA 1
ATOM 3440 C C . ARG B 1 182 ? 3.439 -26.562 11.523 1 93.75 182 ARG B C 1
ATOM 3442 O O . ARG B 1 182 ? 2.592 -26.891 12.352 1 93.75 182 ARG B O 1
ATOM 3449 N N . ASP B 1 183 ? 4.633 -26.188 11.836 1 95.44 183 ASP B N 1
ATOM 3450 C CA . ASP B 1 183 ? 5.09 -26.016 13.211 1 95.44 183 ASP B CA 1
ATOM 3451 C C . ASP B 1 183 ? 5.711 -24.625 13.414 1 95.44 183 ASP B C 1
ATOM 3453 O O . ASP B 1 183 ? 6.926 -24.469 13.289 1 95.44 183 ASP B O 1
ATOM 3457 N N . TRP B 1 184 ? 4.91 -23.656 13.828 1 96.19 184 TRP B N 1
ATOM 3458 C CA . TRP B 1 184 ? 5.387 -22.281 13.961 1 96.19 184 TRP B CA 1
ATOM 3459 C C . TRP B 1 184 ? 5.633 -21.922 15.43 1 96.19 184 TRP B C 1
ATOM 3461 O O . TRP B 1 184 ? 4.812 -22.25 16.297 1 96.19 184 TRP B O 1
ATOM 3471 N N . PRO B 1 185 ? 6.684 -21.344 15.766 1 95.94 185 PRO B N 1
ATOM 3472 C CA . PRO B 1 185 ? 7.73 -20.828 14.891 1 95.94 185 PRO B CA 1
ATOM 3473 C C . PRO B 1 185 ? 8.875 -21.812 14.672 1 95.94 185 PRO B C 1
ATOM 3475 O O . PRO B 1 185 ? 9.945 -21.422 14.203 1 95.94 185 PRO B O 1
ATOM 3478 N N . GLY B 1 186 ? 8.695 -23.078 14.969 1 94.5 186 GLY B N 1
ATOM 3479 C CA . GLY B 1 186 ? 9.719 -24.109 14.852 1 94.5 186 GLY B CA 1
ATOM 3480 C C . GLY B 1 186 ? 10.281 -24.234 13.453 1 94.5 186 GLY B C 1
ATOM 3481 O O . GLY B 1 186 ? 11.461 -24.547 13.273 1 94.5 186 GLY B O 1
ATOM 3482 N N . ASP B 1 187 ? 9.562 -23.953 12.438 1 96.31 187 ASP B N 1
ATOM 3483 C CA . ASP B 1 187 ? 9.969 -24.078 11.039 1 96.31 187 ASP B CA 1
ATOM 3484 C C . ASP B 1 187 ? 11.062 -23.062 10.695 1 96.31 187 ASP B C 1
ATOM 3486 O O . ASP B 1 187 ? 11.727 -23.203 9.664 1 96.31 187 ASP B O 1
ATOM 3490 N N . LEU B 1 188 ? 11.203 -22.078 11.516 1 98.12 188 LEU B N 1
ATOM 3491 C CA . LEU B 1 188 ? 12.297 -21.141 11.297 1 98.12 188 LEU B CA 1
ATOM 3492 C C . LEU B 1 188 ? 13.648 -21.844 11.414 1 98.12 188 LEU B C 1
ATOM 3494 O O . LEU B 1 188 ? 14.602 -21.469 10.727 1 98.12 188 LEU B O 1
ATOM 3498 N N . GLU B 1 189 ? 13.695 -22.797 12.289 1 96.81 189 GLU B N 1
ATOM 3499 C CA . GLU B 1 189 ? 14.922 -23.562 12.422 1 96.81 189 GLU B CA 1
ATOM 3500 C C . GLU B 1 189 ? 15.242 -24.328 11.141 1 96.81 189 GLU B C 1
ATOM 3502 O O . GLU B 1 189 ? 16.406 -24.453 10.766 1 96.81 189 GLU B O 1
ATOM 3507 N N . MET B 1 190 ? 14.242 -24.781 10.539 1 96.44 190 MET B N 1
ATOM 3508 C CA . MET B 1 190 ? 14.414 -25.453 9.25 1 96.44 190 MET B CA 1
ATOM 3509 C C . MET B 1 190 ? 15.047 -24.516 8.234 1 96.44 190 MET B C 1
ATOM 3511 O O . MET B 1 190 ? 15.938 -24.922 7.477 1 96.44 190 MET B O 1
ATOM 3515 N N . LEU B 1 191 ? 14.609 -23.281 8.164 1 98.12 191 LEU B N 1
ATOM 3516 C CA . LEU B 1 191 ? 15.188 -22.297 7.254 1 98.12 191 LEU B CA 1
ATOM 3517 C C . LEU B 1 191 ? 16.672 -22.078 7.566 1 98.12 191 LEU B C 1
ATOM 3519 O O . LEU B 1 191 ? 17.5 -22.062 6.66 1 98.12 191 LEU B O 1
ATOM 3523 N N . ARG B 1 192 ? 16.953 -22 8.812 1 97.5 192 ARG B N 1
ATOM 3524 C CA . ARG B 1 192 ? 18.328 -21.781 9.242 1 97.5 192 ARG B CA 1
ATOM 3525 C C . ARG B 1 192 ? 19.203 -22.969 8.852 1 97.5 192 ARG B C 1
ATOM 3527 O O . ARG B 1 192 ? 20.328 -22.781 8.359 1 97.5 192 ARG B O 1
ATOM 3534 N N . GLU B 1 193 ? 18.672 -24.109 9.039 1 96.56 193 GLU B N 1
ATOM 3535 C CA . GLU B 1 193 ? 19.391 -25.328 8.711 1 96.56 193 GLU B CA 1
ATOM 3536 C C . GLU B 1 193 ? 19.672 -25.422 7.215 1 96.56 193 GLU B C 1
ATOM 3538 O O . GLU B 1 193 ? 20.609 -26.094 6.789 1 96.56 193 GLU B O 1
ATOM 3543 N N . HIS B 1 194 ? 18.906 -24.766 6.477 1 97 194 HIS B N 1
ATOM 3544 C CA . HIS B 1 194 ? 19.078 -24.766 5.027 1 97 194 HIS B CA 1
ATOM 3545 C C . HIS B 1 194 ? 19.875 -23.547 4.559 1 97 194 HIS B C 1
ATOM 3547 O O . HIS B 1 194 ? 19.828 -23.203 3.377 1 97 194 HIS B O 1
ATOM 3553 N N . GLY B 1 195 ? 20.406 -22.797 5.477 1 97.19 195 GLY B N 1
ATOM 3554 C CA . GLY B 1 195 ? 21.391 -21.781 5.133 1 97.19 195 GLY B CA 1
ATOM 3555 C C . GLY B 1 195 ? 20.812 -20.375 5.07 1 97.19 195 GLY B C 1
ATOM 3556 O O . GLY B 1 195 ? 21.5 -19.438 4.652 1 97.19 195 GLY B O 1
ATOM 3557 N N . PHE B 1 196 ? 19.609 -20.188 5.52 1 98.62 196 PHE B N 1
ATOM 3558 C CA . PHE B 1 196 ? 19.031 -18.844 5.477 1 98.62 196 PHE B CA 1
ATOM 3559 C C . PHE B 1 196 ? 19.406 -18.047 6.715 1 98.62 196 PHE B C 1
ATOM 3561 O O . PHE B 1 196 ? 19.375 -18.562 7.832 1 98.62 196 PHE B O 1
ATOM 3568 N N . ARG B 1 197 ? 19.766 -16.844 6.508 1 98.69 197 ARG B N 1
ATOM 3569 C CA . ARG B 1 197 ? 19.812 -15.859 7.586 1 98.69 197 ARG B CA 1
ATOM 3570 C C . ARG B 1 197 ? 18.453 -15.211 7.789 1 98.69 197 ARG B C 1
ATOM 3572 O O . ARG B 1 197 ? 17.844 -14.719 6.832 1 98.69 197 ARG B O 1
ATOM 3579 N N . LEU B 1 198 ? 17.984 -15.281 9.023 1 98.81 198 LEU B N 1
ATOM 3580 C CA . LEU B 1 198 ? 16.672 -14.758 9.352 1 98.81 198 LEU B CA 1
ATOM 3581 C C . LEU B 1 198 ? 16.75 -13.289 9.758 1 98.81 198 LEU B C 1
ATOM 3583 O O . LEU B 1 198 ? 17.344 -12.961 10.789 1 98.81 198 LEU B O 1
ATOM 3587 N N . LEU B 1 199 ? 16.156 -12.391 8.945 1 98.88 199 LEU B N 1
ATOM 3588 C CA . LEU B 1 199 ? 16.109 -10.961 9.195 1 98.88 199 LEU B CA 1
ATOM 3589 C C . LEU B 1 199 ? 14.719 -10.539 9.672 1 98.88 199 LEU B C 1
ATOM 3591 O O . LEU B 1 199 ? 13.766 -10.508 8.883 1 98.88 199 LEU B O 1
ATOM 3595 N N . ALA B 1 200 ? 14.633 -10.203 10.945 1 98.88 200 ALA B N 1
ATOM 3596 C CA . ALA B 1 200 ? 13.344 -9.828 11.531 1 98.88 200 ALA B CA 1
ATOM 3597 C C . ALA B 1 200 ? 13.141 -8.32 11.477 1 98.88 200 ALA B C 1
ATOM 3599 O O . ALA B 1 200 ? 13.828 -7.566 12.172 1 98.88 200 ALA B O 1
ATOM 3600 N N . MET B 1 201 ? 12.18 -7.91 10.719 1 98.56 201 MET B N 1
ATOM 3601 C CA . MET B 1 201 ? 11.852 -6.488 10.648 1 98.56 201 MET B CA 1
ATOM 3602 C C . MET B 1 201 ? 11.133 -6.031 11.906 1 98.56 201 MET B C 1
ATOM 3604 O O . MET B 1 201 ? 10.164 -6.656 12.344 1 98.56 201 MET B O 1
ATOM 3608 N N . THR B 1 202 ? 11.578 -4.957 12.508 1 97.56 202 THR B N 1
ATOM 3609 C CA . THR B 1 202 ? 11.008 -4.418 13.734 1 97.56 202 THR B CA 1
ATOM 3610 C C . THR B 1 202 ? 11.312 -2.928 13.867 1 97.56 202 THR B C 1
ATOM 3612 O O . THR B 1 202 ? 12.383 -2.471 13.453 1 97.56 202 THR B O 1
ATOM 3615 N N . PRO B 1 203 ? 10.391 -2.174 14.445 1 94.12 203 PRO B N 1
ATOM 3616 C CA . PRO B 1 203 ? 10.656 -0.746 14.625 1 94.12 203 PRO B CA 1
ATOM 3617 C C . PRO B 1 203 ? 11.531 -0.463 15.844 1 94.12 203 PRO B C 1
ATOM 3619 O O . PRO B 1 203 ? 11.859 0.694 16.125 1 94.12 203 PRO B O 1
ATOM 3622 N N . ARG B 1 204 ? 11.953 -1.447 16.484 1 91.56 204 ARG B N 1
ATOM 3623 C CA . ARG B 1 204 ? 12.734 -1.259 17.703 1 91.56 204 ARG B CA 1
ATOM 3624 C C . ARG B 1 204 ? 14.008 -0.474 17.422 1 91.56 204 ARG B C 1
ATOM 3626 O O . ARG B 1 204 ? 14.695 -0.734 16.422 1 91.56 204 ARG B O 1
ATOM 3633 N N . GLY B 1 205 ? 14.344 0.385 18.344 1 90.31 205 GLY B N 1
ATOM 3634 C CA . GLY B 1 205 ? 15.469 1.296 18.156 1 90.31 205 GLY B CA 1
ATOM 3635 C C . GLY B 1 205 ? 16.812 0.605 18.234 1 90.31 205 GLY B C 1
ATOM 3636 O O . GLY B 1 205 ? 17.797 1.099 17.672 1 90.31 205 GLY B O 1
ATOM 3637 N N . ASP B 1 206 ? 16.812 -0.539 18.844 1 93.12 206 ASP B N 1
ATOM 3638 C CA . ASP B 1 206 ? 18.094 -1.216 19.031 1 93.12 206 ASP B CA 1
ATOM 3639 C C . ASP B 1 206 ? 18.375 -2.195 17.891 1 93.12 206 ASP B C 1
ATOM 3641 O O . ASP B 1 206 ? 19.391 -2.887 17.906 1 93.12 206 ASP B O 1
ATOM 3645 N N . ALA B 1 207 ? 17.547 -2.227 16.922 1 96.81 207 ALA B N 1
ATOM 3646 C CA . ALA B 1 207 ? 17.734 -3.092 15.766 1 96.81 207 ALA B CA 1
ATOM 3647 C C . ALA B 1 207 ? 18.734 -2.482 14.789 1 96.81 207 ALA B C 1
ATOM 3649 O O . ALA B 1 207 ? 19 -1.276 14.82 1 96.81 207 ALA B O 1
ATOM 3650 N N . HIS B 1 208 ? 19.344 -3.326 13.914 1 97.56 208 HIS B N 1
ATOM 3651 C CA . HIS B 1 208 ? 20.266 -2.863 12.875 1 97.56 208 HIS B CA 1
ATOM 3652 C C . HIS B 1 208 ? 19.516 -2.107 11.781 1 97.56 208 HIS B C 1
ATOM 3654 O O . HIS B 1 208 ? 18.422 -2.5 11.383 1 97.56 208 HIS B O 1
ATOM 3660 N N . ALA B 1 209 ? 20.172 -1.027 11.367 1 97.12 209 ALA B N 1
ATOM 3661 C CA . ALA B 1 209 ? 19.625 -0.371 10.188 1 97.12 209 ALA B CA 1
ATOM 3662 C C . ALA B 1 209 ? 19.625 -1.309 8.984 1 97.12 209 ALA B C 1
ATOM 3664 O O . ALA B 1 209 ? 20.578 -2.059 8.781 1 97.12 209 ALA B O 1
ATOM 3665 N N . LEU B 1 210 ? 18.641 -1.29 8.195 1 97.81 210 LEU B N 1
ATOM 3666 C CA . LEU B 1 210 ? 18.406 -2.199 7.078 1 97.81 210 LEU B CA 1
ATOM 3667 C C . LEU B 1 210 ? 19.609 -2.24 6.145 1 97.81 210 LEU B C 1
ATOM 3669 O O . LEU B 1 210 ? 20.094 -3.32 5.805 1 97.81 210 LEU B O 1
ATOM 3673 N N . PRO B 1 211 ? 20.219 -1.091 5.742 1 95.94 211 PRO B N 1
ATOM 3674 C CA . PRO B 1 211 ? 21.375 -1.182 4.859 1 95.94 211 PRO B CA 1
ATOM 3675 C C . PRO B 1 211 ? 22.562 -1.907 5.504 1 95.94 211 PRO B C 1
ATOM 3677 O O . PRO B 1 211 ? 23.25 -2.682 4.84 1 95.94 211 PRO B O 1
ATOM 3680 N N . GLU B 1 212 ? 22.688 -1.711 6.758 1 96.12 212 GLU B N 1
ATOM 3681 C CA . GLU B 1 212 ? 23.781 -2.35 7.488 1 96.12 212 GLU B CA 1
ATOM 3682 C C . GLU B 1 212 ? 23.547 -3.854 7.617 1 96.12 212 GLU B C 1
ATOM 3684 O O . GLU B 1 212 ? 24.469 -4.645 7.43 1 96.12 212 GLU B O 1
ATOM 3689 N N . ALA B 1 213 ? 22.344 -4.164 7.922 1 97.44 213 ALA B N 1
ATOM 3690 C CA . ALA B 1 213 ? 22 -5.574 8.078 1 97.44 213 ALA B CA 1
ATOM 3691 C C . ALA B 1 213 ? 22.188 -6.332 6.766 1 97.44 213 ALA B C 1
ATOM 3693 O O . ALA B 1 213 ? 22.734 -7.438 6.754 1 97.44 213 ALA B O 1
ATOM 3694 N N . MET B 1 214 ? 21.828 -5.73 5.703 1 96.75 214 MET B N 1
ATOM 3695 C CA . MET B 1 214 ? 21.906 -6.383 4.402 1 96.75 214 MET B CA 1
ATOM 3696 C C . MET B 1 214 ? 23.359 -6.523 3.961 1 96.75 214 MET B C 1
ATOM 3698 O O . MET B 1 214 ? 23.75 -7.543 3.393 1 96.75 214 MET B O 1
ATOM 3702 N N . ALA B 1 215 ? 24.078 -5.484 4.23 1 94.38 215 ALA B N 1
ATOM 3703 C CA . ALA B 1 215 ? 25.516 -5.578 3.943 1 94.38 215 ALA B CA 1
ATOM 3704 C C . ALA B 1 215 ? 26.156 -6.703 4.746 1 94.38 215 ALA B C 1
ATOM 3706 O O . ALA B 1 215 ? 27.016 -7.43 4.23 1 94.38 215 ALA B O 1
ATOM 3707 N N . ALA B 1 216 ? 25.719 -6.891 5.934 1 95.56 216 ALA B N 1
ATOM 3708 C CA . ALA B 1 216 ? 26.297 -7.871 6.844 1 95.56 216 ALA B CA 1
ATOM 3709 C C . ALA B 1 216 ? 26.016 -9.297 6.375 1 95.56 216 ALA B C 1
ATOM 3711 O O . ALA B 1 216 ? 26.844 -10.188 6.523 1 95.56 216 ALA B O 1
ATOM 3712 N N . VAL B 1 217 ? 24.859 -9.516 5.781 1 95.44 217 VAL B N 1
ATOM 3713 C CA . VAL B 1 217 ? 24.5 -10.875 5.387 1 95.44 217 VAL B CA 1
ATOM 3714 C C . VAL B 1 217 ? 25.141 -11.195 4.031 1 95.44 217 VAL B C 1
ATOM 3716 O O . VAL B 1 217 ? 25.266 -12.367 3.664 1 95.44 217 VAL B O 1
ATOM 3719 N N . GLY B 1 218 ? 25.484 -10.219 3.287 1 92.5 218 GLY B N 1
ATOM 3720 C CA . GLY B 1 218 ? 26.188 -10.438 2.029 1 92.5 218 GLY B CA 1
ATOM 3721 C C . GLY B 1 218 ? 25.422 -11.312 1.062 1 92.5 218 GLY B C 1
ATOM 3722 O O . GLY B 1 218 ? 24.234 -11.078 0.794 1 92.5 218 GLY B O 1
ATOM 3723 N N . ASP B 1 219 ? 26.047 -12.422 0.651 1 93 219 ASP B N 1
ATOM 3724 C CA . ASP B 1 219 ? 25.469 -13.258 -0.394 1 93 219 ASP B CA 1
ATOM 3725 C C . ASP B 1 219 ? 24.719 -14.438 0.205 1 93 219 ASP B C 1
ATOM 3727 O O . ASP B 1 219 ? 24.281 -15.336 -0.52 1 93 219 ASP B O 1
ATOM 3731 N N . HIS B 1 220 ? 24.547 -14.438 1.488 1 96.38 220 HIS B N 1
ATOM 3732 C CA . HIS B 1 220 ? 23.797 -15.516 2.127 1 96.38 220 HIS B CA 1
ATOM 3733 C C . HIS B 1 220 ? 22.344 -15.531 1.66 1 96.38 220 HIS B C 1
ATOM 3735 O O . HIS B 1 220 ? 21.812 -14.508 1.227 1 96.38 220 HIS B O 1
ATOM 3741 N N . ARG B 1 221 ? 21.797 -16.719 1.706 1 98.06 221 ARG B N 1
ATOM 3742 C CA . ARG B 1 221 ? 20.344 -16.797 1.58 1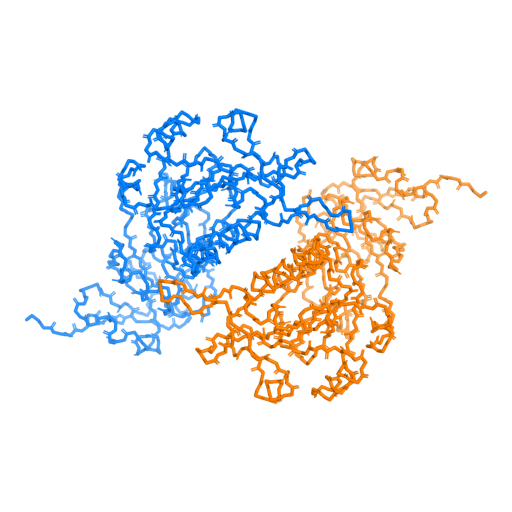 98.06 221 ARG B CA 1
ATOM 3743 C C . ARG B 1 221 ? 19.656 -16.078 2.738 1 98.06 221 ARG B C 1
ATOM 3745 O O . ARG B 1 221 ? 20.109 -16.156 3.883 1 98.06 221 ARG B O 1
ATOM 3752 N N . ILE B 1 222 ? 18.578 -15.375 2.4 1 98.62 222 ILE B N 1
ATOM 3753 C CA . ILE B 1 222 ? 17.953 -14.625 3.486 1 98.62 222 ILE B CA 1
ATOM 3754 C C . ILE B 1 222 ? 16.453 -14.891 3.5 1 98.62 222 ILE B C 1
ATOM 3756 O O . ILE B 1 222 ? 15.867 -15.242 2.471 1 98.62 222 ILE B O 1
ATOM 3760 N N . ALA B 1 223 ? 15.914 -14.812 4.656 1 98.88 223 ALA B N 1
ATOM 3761 C CA . ALA B 1 223 ? 14.477 -14.742 4.891 1 98.88 223 ALA B CA 1
ATOM 3762 C C . ALA B 1 223 ? 14.094 -13.461 5.625 1 98.88 223 ALA B C 1
ATOM 3764 O O . ALA B 1 223 ? 14.578 -13.203 6.73 1 98.88 223 ALA B O 1
ATOM 3765 N N . VAL B 1 224 ? 13.312 -12.672 4.973 1 98.88 224 VAL B N 1
ATOM 3766 C CA . VAL B 1 224 ? 12.828 -11.438 5.582 1 98.88 224 VAL B CA 1
ATOM 3767 C C . VAL B 1 224 ? 11.516 -11.703 6.324 1 98.88 224 VAL B C 1
ATOM 3769 O O . VAL B 1 224 ? 10.516 -12.062 5.707 1 98.88 224 VAL B O 1
ATOM 3772 N N . LEU B 1 225 ? 11.547 -11.523 7.617 1 98.94 225 LEU B N 1
ATOM 3773 C CA . LEU B 1 225 ? 10.375 -11.781 8.445 1 98.94 225 LEU B CA 1
ATOM 3774 C C . LEU B 1 225 ? 9.633 -10.484 8.75 1 98.94 225 LEU B C 1
ATOM 3776 O O . LEU B 1 225 ? 10.234 -9.516 9.211 1 98.94 225 LEU B O 1
ATOM 3780 N N . VAL B 1 226 ? 8.344 -10.469 8.453 1 98.69 226 VAL B N 1
ATOM 3781 C CA . VAL B 1 226 ? 7.504 -9.328 8.797 1 98.69 226 VAL B CA 1
ATOM 3782 C C . VAL B 1 226 ? 6.297 -9.797 9.602 1 98.69 226 VAL B C 1
ATOM 3784 O O . VAL B 1 226 ? 5.855 -10.945 9.461 1 98.69 226 VAL B O 1
ATOM 3787 N N . GLY B 1 227 ? 5.793 -8.953 10.477 1 97.94 227 GLY B N 1
ATOM 3788 C CA . GLY B 1 227 ? 4.758 -9.352 11.414 1 97.94 227 GLY B CA 1
ATOM 3789 C C . GLY B 1 227 ? 3.467 -8.57 11.242 1 97.94 227 GLY B C 1
ATOM 3790 O O . GLY B 1 227 ? 3.305 -7.836 10.266 1 97.94 227 GLY B O 1
ATOM 3791 N N . ALA B 1 228 ? 2.564 -8.781 12.18 1 96.31 228 ALA B N 1
ATOM 3792 C CA . ALA B 1 228 ? 1.223 -8.211 12.188 1 96.31 228 ALA B CA 1
ATOM 3793 C C . ALA B 1 228 ? 1.279 -6.688 12.32 1 96.31 228 ALA B C 1
ATOM 3795 O O . ALA B 1 228 ? 2.203 -6.145 12.93 1 96.31 228 ALA B O 1
ATOM 3796 N N . GLU B 1 229 ? 0.239 -6.062 11.75 1 90.81 229 GLU B N 1
ATOM 3797 C CA . GLU B 1 229 ? 0.076 -4.633 11.984 1 90.81 229 GLU B CA 1
ATOM 3798 C C . GLU B 1 229 ? -0.154 -4.336 13.461 1 90.81 229 GLU B C 1
ATOM 3800 O O . GLU B 1 229 ? -1 -4.965 14.102 1 90.81 229 GLU B O 1
ATOM 3805 N N . GLY B 1 230 ? 0.549 -3.461 14 1 89.38 230 GLY B N 1
ATOM 3806 C CA . GLY B 1 230 ? 0.458 -3.154 15.422 1 89.38 230 GLY B CA 1
ATOM 3807 C C . GLY B 1 230 ? 1.489 -3.887 16.25 1 89.38 230 GLY B C 1
ATOM 3808 O O . GLY B 1 230 ? 2.6 -3.389 16.453 1 89.38 230 GLY B O 1
ATOM 3809 N N . PRO B 1 231 ? 1.213 -5.152 16.516 1 91.25 231 PRO B 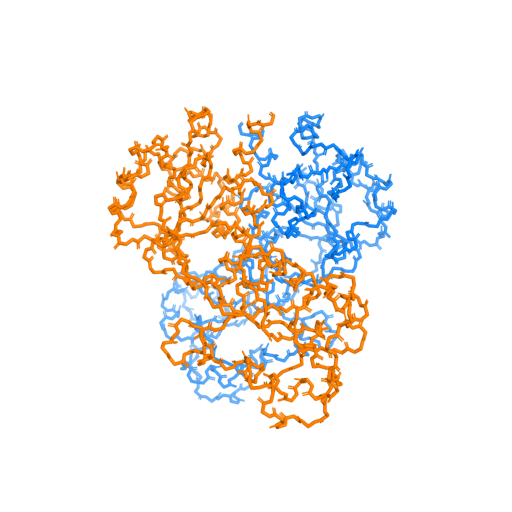N 1
ATOM 3810 C CA . PRO B 1 231 ? 2.098 -5.879 17.438 1 91.25 231 PRO B CA 1
ATOM 3811 C C . PRO B 1 231 ? 3.42 -6.277 16.781 1 91.25 231 PRO B C 1
ATOM 3813 O O . PRO B 1 231 ? 4.414 -6.5 17.469 1 91.25 231 PRO B O 1
ATOM 3816 N N . GLY B 1 232 ? 3.438 -6.379 15.508 1 96.31 232 GLY B N 1
ATOM 3817 C CA . GLY B 1 232 ? 4.641 -6.848 14.836 1 96.31 232 GLY B CA 1
ATOM 3818 C C . GLY B 1 232 ? 4.906 -8.328 15.055 1 96.31 232 GLY B C 1
ATOM 3819 O O . GLY B 1 232 ? 3.973 -9.125 15.141 1 96.31 232 GLY B O 1
ATOM 3820 N N . LEU B 1 233 ? 6.148 -8.68 15 1 98.12 233 LEU B N 1
ATOM 3821 C CA . LEU B 1 233 ? 6.578 -10.062 15.227 1 98.12 233 LEU B CA 1
ATOM 3822 C C . LEU B 1 233 ? 6.531 -10.414 16.703 1 98.12 233 LEU B C 1
ATOM 3824 O O . LEU B 1 233 ? 6.781 -9.555 17.562 1 98.12 233 LEU B O 1
ATOM 3828 N N . THR B 1 234 ? 6.254 -11.633 16.984 1 97.75 234 THR B N 1
ATOM 3829 C CA . THR B 1 234 ? 6.219 -12.086 18.375 1 97.75 234 THR B CA 1
ATOM 3830 C C . THR B 1 234 ? 7.629 -12.141 18.953 1 97.75 234 THR B C 1
ATOM 3832 O O . THR B 1 234 ? 8.609 -12.211 18.219 1 97.75 234 THR B O 1
ATOM 3835 N N . ALA B 1 235 ? 7.66 -12.195 20.266 1 97.06 235 ALA B N 1
ATOM 3836 C CA . ALA B 1 235 ? 8.938 -12.297 20.969 1 97.06 235 ALA B CA 1
ATOM 3837 C C . ALA B 1 235 ? 9.664 -13.586 20.594 1 97.06 235 ALA B C 1
ATOM 3839 O O . ALA B 1 235 ? 10.891 -13.602 20.469 1 97.06 235 ALA B O 1
ATOM 3840 N N . ALA B 1 236 ? 8.961 -14.656 20.438 1 97.56 236 ALA B N 1
ATOM 3841 C CA . ALA B 1 236 ? 9.539 -15.953 20.078 1 97.56 236 ALA B CA 1
ATOM 3842 C C . ALA B 1 236 ? 10.211 -15.891 18.719 1 97.56 236 ALA B C 1
ATOM 3844 O O . ALA B 1 236 ? 11.344 -16.359 18.547 1 97.56 236 ALA B O 1
ATOM 3845 N N . THR B 1 237 ? 9.57 -15.258 17.766 1 98.19 237 THR B N 1
ATOM 3846 C CA . THR B 1 237 ? 10.109 -15.125 16.422 1 98.19 237 THR B CA 1
ATOM 3847 C C . THR B 1 237 ? 11.344 -14.227 16.406 1 98.19 237 THR B C 1
ATOM 3849 O O . THR B 1 237 ? 12.336 -14.539 15.75 1 98.19 237 THR B O 1
ATOM 3852 N N . LEU B 1 238 ? 11.242 -13.172 17.203 1 97.81 238 LEU B N 1
ATOM 3853 C CA . LEU B 1 238 ? 12.375 -12.258 17.312 1 97.81 238 LEU B CA 1
ATOM 3854 C C . LEU B 1 238 ? 13.586 -12.969 17.906 1 97.81 238 LEU B C 1
ATOM 3856 O O . LEU B 1 238 ? 14.719 -12.773 17.453 1 97.81 238 LEU B O 1
ATOM 3860 N N . ARG B 1 239 ? 13.352 -13.82 18.828 1 96.94 239 ARG B N 1
ATOM 3861 C CA . ARG B 1 239 ? 14.43 -14.539 19.5 1 96.94 239 ARG B CA 1
ATOM 3862 C C . ARG B 1 239 ? 15.086 -15.547 18.562 1 96.94 239 ARG B C 1
ATOM 3864 O O . ARG B 1 239 ? 16.297 -15.781 18.656 1 96.94 239 ARG B O 1
ATOM 3871 N N . LEU B 1 240 ? 14.359 -16.094 17.688 1 97.75 240 LEU B N 1
ATOM 3872 C CA . LEU B 1 240 ? 14.859 -17.141 16.797 1 97.75 240 LEU B CA 1
ATOM 3873 C C . LEU B 1 240 ? 15.562 -16.531 15.586 1 97.75 240 LEU B C 1
ATOM 3875 O O . LEU B 1 240 ? 16.234 -17.234 14.836 1 97.75 240 LEU B O 1
ATOM 3879 N N . SER B 1 241 ? 15.445 -15.227 15.398 1 98.06 241 SER B N 1
ATOM 3880 C CA . SER B 1 241 ? 16 -14.578 14.219 1 98.06 241 SER B CA 1
ATOM 3881 C C . SER B 1 241 ? 17.484 -14.258 14.422 1 98.06 241 SER B C 1
ATOM 3883 O O . SER B 1 241 ? 17.938 -14.07 15.555 1 98.06 241 SER B O 1
ATOM 3885 N N . ASP B 1 242 ? 18.172 -14.18 13.32 1 98.19 242 ASP B N 1
ATOM 3886 C CA . ASP B 1 242 ? 19.609 -13.898 13.375 1 98.19 242 ASP B CA 1
ATOM 3887 C C . ASP B 1 242 ? 19.859 -12.406 13.578 1 98.19 242 ASP B C 1
ATOM 3889 O O . ASP B 1 242 ? 20.797 -12.023 14.297 1 98.19 242 ASP B O 1
ATOM 3893 N N . LEU B 1 243 ? 19.062 -11.547 12.922 1 98.25 243 LEU B N 1
ATOM 3894 C CA . LEU B 1 243 ? 19.203 -10.102 13.023 1 98.25 243 LEU B CA 1
ATOM 3895 C C . LEU B 1 243 ? 17.828 -9.438 13.164 1 98.25 243 LEU B C 1
ATOM 3897 O O . LEU B 1 243 ? 16.875 -9.836 12.492 1 98.25 243 LEU B O 1
ATOM 3901 N N . ARG B 1 244 ? 17.797 -8.531 14.094 1 98.38 244 ARG B N 1
ATOM 3902 C CA . ARG B 1 244 ? 16.703 -7.566 14.078 1 98.38 244 ARG B CA 1
ATOM 3903 C C . ARG B 1 244 ? 17.047 -6.363 13.203 1 98.38 244 ARG B C 1
ATOM 3905 O O . ARG B 1 244 ? 18.141 -5.828 13.281 1 98.38 244 ARG B O 1
ATOM 3912 N N . VAL B 1 245 ? 16.109 -6.023 12.336 1 98.56 245 VAL B N 1
ATOM 3913 C CA . VAL B 1 245 ? 16.391 -5.035 11.305 1 98.56 245 VAL B CA 1
ATOM 3914 C C . VAL B 1 245 ? 15.352 -3.926 11.336 1 98.56 245 VAL B C 1
ATOM 3916 O O . VAL B 1 245 ? 14.148 -4.199 11.406 1 98.56 245 VAL B O 1
ATOM 3919 N N . ARG B 1 246 ? 15.758 -2.678 11.297 1 97.44 246 ARG B N 1
ATOM 3920 C CA . ARG B 1 246 ? 14.836 -1.55 11.266 1 97.44 246 ARG B CA 1
ATOM 3921 C C . ARG B 1 246 ? 15.062 -0.69 10.023 1 97.44 246 ARG B C 1
ATOM 3923 O O . ARG B 1 246 ? 16.156 -0.677 9.469 1 97.44 246 ARG B O 1
ATOM 3930 N N . ILE B 1 247 ? 14.023 -0.088 9.578 1 97.12 247 ILE B N 1
ATOM 3931 C CA . ILE B 1 247 ? 14.125 0.988 8.594 1 97.12 247 ILE B CA 1
ATOM 3932 C C . ILE B 1 247 ? 14.25 2.33 9.312 1 97.12 247 ILE B C 1
ATOM 3934 O O . ILE B 1 247 ? 13.359 2.717 10.078 1 97.12 247 ILE B O 1
ATOM 3938 N N . PRO B 1 248 ? 15.281 2.973 9.172 1 93.12 248 PRO B N 1
ATOM 3939 C CA . PRO B 1 248 ? 15.359 4.285 9.812 1 93.12 248 PRO B CA 1
ATOM 3940 C C . PRO B 1 248 ? 14.211 5.207 9.414 1 93.12 248 PRO B C 1
ATOM 3942 O O . PRO B 1 248 ? 13.922 5.359 8.227 1 93.12 248 PRO B O 1
ATOM 3945 N N . MET B 1 249 ? 13.586 5.789 10.375 1 93.5 249 MET B N 1
ATOM 3946 C CA . MET B 1 249 ? 12.414 6.625 10.156 1 93.5 249 MET B CA 1
ATOM 3947 C C . MET B 1 249 ? 12.734 8.094 10.398 1 93.5 249 MET B C 1
ATOM 3949 O O . MET B 1 249 ? 13.719 8.414 11.062 1 93.5 249 MET B O 1
ATOM 3953 N N . SER B 1 250 ? 11.922 8.867 9.82 1 89.44 250 SER B N 1
ATOM 3954 C CA . SER B 1 250 ? 12 10.305 10.023 1 89.44 250 SER B CA 1
ATOM 3955 C C . SER B 1 250 ? 10.727 10.844 10.648 1 89.44 250 SER B C 1
ATOM 3957 O O . SER B 1 250 ? 9.75 10.109 10.812 1 89.44 250 SER B O 1
ATOM 3959 N N . ARG B 1 251 ? 10.75 12.07 11.148 1 78.44 251 ARG B N 1
ATOM 3960 C CA . ARG B 1 251 ? 9.617 12.883 11.594 1 78.44 251 ARG B CA 1
ATOM 3961 C C . ARG B 1 251 ? 8.836 12.172 12.695 1 78.44 251 ARG B C 1
ATOM 3963 O O . ARG B 1 251 ? 7.605 12.234 12.734 1 78.44 251 ARG B O 1
ATOM 3970 N N . GLY B 1 252 ? 9.539 11.383 13.438 1 79.62 252 GLY B N 1
ATOM 3971 C CA . GLY B 1 252 ? 8.875 10.773 14.57 1 79.62 252 GLY B CA 1
ATOM 3972 C C . GLY B 1 252 ? 7.871 9.703 14.172 1 79.62 252 GLY B C 1
ATOM 3973 O O . GLY B 1 252 ? 6.988 9.352 14.961 1 79.62 252 GLY B O 1
ATOM 3974 N N . THR B 1 253 ? 7.973 9.32 12.922 1 85.62 253 THR B N 1
ATOM 3975 C CA . THR B 1 253 ? 7.113 8.227 12.484 1 85.62 253 THR B CA 1
ATOM 3976 C C . THR B 1 253 ? 7.566 6.902 13.086 1 85.62 253 THR B C 1
ATOM 3978 O O . THR B 1 253 ? 8.766 6.656 13.234 1 85.62 253 THR B O 1
ATOM 3981 N N . ASP B 1 254 ? 6.562 6.109 13.383 1 83.44 254 ASP B N 1
ATOM 3982 C CA . ASP B 1 254 ? 6.883 4.859 14.062 1 83.44 254 ASP B CA 1
ATOM 3983 C C . ASP B 1 254 ? 7.227 3.762 13.062 1 83.44 254 ASP B C 1
ATOM 3985 O O . ASP B 1 254 ? 8.164 2.992 13.273 1 83.44 254 ASP B O 1
ATOM 3989 N N . SER B 1 255 ? 6.375 3.662 12.109 1 92.06 255 SER B N 1
ATOM 3990 C CA . SER B 1 255 ? 6.621 2.578 11.164 1 92.06 255 SER B CA 1
ATOM 3991 C C . SER B 1 255 ? 5.91 2.83 9.836 1 92.06 255 SER B C 1
ATOM 3993 O O . SER B 1 255 ? 5.09 3.744 9.734 1 92.06 255 SER B O 1
ATOM 3995 N N . LEU B 1 256 ? 6.32 2.092 8.852 1 95.94 256 LEU B N 1
ATOM 3996 C CA . LEU B 1 256 ? 5.645 2.057 7.559 1 95.94 256 LEU B CA 1
ATOM 3997 C C . LEU B 1 256 ? 4.629 0.923 7.508 1 95.94 256 LEU B C 1
ATOM 3999 O O . LEU B 1 256 ? 4.566 0.097 8.422 1 95.94 256 LEU B O 1
ATOM 4003 N N . ASN B 1 257 ? 3.771 0.975 6.512 1 96.38 257 ASN B N 1
ATOM 4004 C CA . ASN B 1 257 ? 2.93 -0.179 6.215 1 96.38 257 ASN B CA 1
ATOM 4005 C C . ASN B 1 257 ? 3.762 -1.443 6.02 1 96.38 257 ASN B C 1
ATOM 4007 O O . ASN B 1 257 ? 4.836 -1.398 5.414 1 96.38 257 ASN B O 1
ATOM 4011 N N . VAL B 1 258 ? 3.256 -2.537 6.469 1 97.94 258 VAL B N 1
ATOM 4012 C CA . VAL B 1 258 ? 4.027 -3.775 6.508 1 97.94 258 VAL B CA 1
ATOM 4013 C C . VAL B 1 258 ? 4.445 -4.168 5.09 1 97.94 258 VAL B C 1
ATOM 4015 O O . VAL B 1 258 ? 5.559 -4.652 4.879 1 97.94 258 VAL B O 1
ATOM 4018 N N . ALA B 1 259 ? 3.57 -3.998 4.094 1 98.5 259 ALA B N 1
ATOM 4019 C CA . ALA B 1 259 ? 3.912 -4.348 2.719 1 98.5 259 ALA B CA 1
ATOM 4020 C C . ALA B 1 259 ? 5.004 -3.432 2.176 1 98.5 259 ALA B C 1
ATOM 4022 O O . ALA B 1 259 ? 5.887 -3.877 1.439 1 98.5 259 ALA B O 1
ATOM 4023 N N . THR B 1 260 ? 4.93 -2.158 2.562 1 98.38 260 THR B N 1
ATOM 4024 C CA . THR B 1 260 ? 5.961 -1.211 2.15 1 98.38 260 THR B CA 1
ATOM 4025 C C . THR B 1 260 ? 7.297 -1.546 2.805 1 98.38 260 THR B C 1
ATOM 4027 O O . THR B 1 260 ? 8.336 -1.538 2.143 1 98.38 260 THR B O 1
ATOM 4030 N N . ALA B 1 261 ? 7.258 -1.843 4.105 1 98.38 261 ALA B N 1
ATOM 4031 C CA . ALA B 1 261 ? 8.477 -2.223 4.816 1 98.38 261 ALA B CA 1
ATOM 4032 C C . ALA B 1 261 ? 9.125 -3.447 4.18 1 98.38 261 ALA B C 1
ATOM 4034 O O . ALA B 1 261 ? 10.336 -3.477 3.969 1 98.38 261 ALA B O 1
ATOM 4035 N N . ALA B 1 262 ? 8.312 -4.438 3.873 1 98.69 262 ALA B N 1
ATOM 4036 C CA . ALA B 1 262 ? 8.82 -5.633 3.203 1 98.69 262 ALA B CA 1
ATOM 4037 C C . ALA B 1 262 ? 9.453 -5.281 1.862 1 98.69 262 ALA B C 1
ATOM 4039 O O . ALA B 1 262 ? 10.539 -5.777 1.534 1 98.69 262 ALA B O 1
ATOM 4040 N N . ALA B 1 263 ? 8.828 -4.414 1.101 1 98.75 263 ALA B N 1
ATOM 4041 C CA . ALA B 1 263 ? 9.328 -4.016 -0.214 1 98.75 263 ALA B CA 1
ATOM 4042 C C . ALA B 1 263 ? 10.703 -3.373 -0.109 1 98.75 263 ALA B C 1
ATOM 4044 O O . ALA B 1 263 ? 11.578 -3.615 -0.948 1 98.75 263 ALA B O 1
ATOM 4045 N N . LEU B 1 264 ? 10.883 -2.541 0.943 1 98.56 264 LEU B N 1
ATOM 4046 C CA . LEU B 1 264 ? 12.18 -1.895 1.127 1 98.56 264 LEU B CA 1
ATOM 4047 C C . LEU B 1 264 ? 13.273 -2.928 1.383 1 98.56 264 LEU B C 1
ATOM 4049 O O . LEU B 1 264 ? 14.383 -2.803 0.863 1 98.56 264 LEU B O 1
ATOM 4053 N N . ALA B 1 265 ? 12.945 -3.928 2.143 1 98.56 265 ALA B N 1
ATOM 4054 C CA . ALA B 1 265 ? 13.922 -4.984 2.412 1 98.56 265 ALA B CA 1
ATOM 4055 C C . ALA B 1 265 ? 14.219 -5.785 1.149 1 98.56 265 ALA B C 1
ATOM 4057 O O . ALA B 1 265 ? 15.383 -6.082 0.858 1 98.56 265 ALA B O 1
ATOM 4058 N N . PHE B 1 266 ? 13.18 -6.141 0.366 1 98.44 266 PHE B N 1
ATOM 4059 C CA . PHE B 1 266 ? 13.375 -6.848 -0.893 1 98.44 266 PHE B CA 1
ATOM 4060 C C . PHE B 1 266 ? 14.258 -6.039 -1.839 1 98.44 266 PHE B C 1
ATOM 4062 O O . PHE B 1 266 ? 15.172 -6.582 -2.465 1 98.44 266 PHE B O 1
ATOM 4069 N N . TYR B 1 267 ? 14.016 -4.754 -1.892 1 98.19 267 TYR B N 1
ATOM 4070 C CA . TYR B 1 267 ? 14.742 -3.848 -2.773 1 98.19 267 TYR B CA 1
ATOM 4071 C C . TYR B 1 267 ? 16.219 -3.795 -2.398 1 98.19 267 TYR B C 1
ATOM 4073 O O . TYR B 1 267 ? 17.094 -3.869 -3.27 1 98.19 267 TYR B O 1
ATOM 4081 N N . GLU B 1 268 ? 16.406 -3.627 -1.093 1 97.19 268 GLU B N 1
ATOM 4082 C CA . GLU B 1 268 ? 17.781 -3.57 -0.619 1 97.19 268 GLU B CA 1
ATOM 4083 C C . GLU B 1 268 ? 18.562 -4.832 -1.003 1 97.19 268 GLU B C 1
ATOM 4085 O O . GLU B 1 268 ? 19.719 -4.758 -1.425 1 97.19 268 GLU B O 1
ATOM 4090 N N . ARG B 1 269 ? 17.891 -5.961 -0.917 1 97 269 ARG B N 1
ATOM 4091 C CA . ARG B 1 269 ? 18.516 -7.227 -1.3 1 97 269 ARG B CA 1
ATOM 4092 C C . ARG B 1 269 ? 18.766 -7.277 -2.805 1 97 269 ARG B C 1
ATOM 4094 O O . ARG B 1 269 ? 19.844 -7.66 -3.246 1 97 269 ARG B O 1
ATOM 4101 N N . ALA B 1 270 ? 17.797 -6.867 -3.59 1 94.31 270 ALA B N 1
ATOM 4102 C CA . ALA B 1 270 ? 17.891 -6.918 -5.047 1 94.31 270 ALA B CA 1
ATOM 4103 C C . ALA B 1 270 ? 19 -5.992 -5.555 1 94.31 270 ALA B C 1
ATOM 4105 O O . ALA B 1 270 ? 19.703 -6.324 -6.512 1 94.31 270 ALA B O 1
ATOM 4106 N N . ARG B 1 271 ? 19.125 -4.887 -4.941 1 91.31 271 ARG B N 1
ATOM 4107 C CA . ARG B 1 271 ? 20.109 -3.887 -5.367 1 91.31 271 ARG B CA 1
ATOM 4108 C C . ARG B 1 271 ? 21.531 -4.383 -5.152 1 91.31 271 ARG B C 1
ATOM 4110 O O . ARG B 1 271 ? 22.422 -4.062 -5.934 1 91.31 271 ARG B O 1
ATOM 4117 N N . LEU B 1 272 ? 21.719 -5.211 -4.137 1 87.94 272 LEU B N 1
ATOM 4118 C CA . LEU B 1 272 ? 23.047 -5.723 -3.822 1 87.94 272 LEU B CA 1
ATOM 4119 C C . LEU B 1 272 ? 23.391 -6.926 -4.691 1 87.94 272 LEU B C 1
ATOM 4121 O O . LEU B 1 272 ? 24.562 -7.246 -4.883 1 87.94 272 LEU B O 1
ATOM 4125 N N . GLY B 1 273 ? 22.375 -7.66 -5.109 1 74.62 273 GLY B N 1
ATOM 4126 C CA . GLY B 1 273 ? 22.625 -8.805 -5.969 1 74.62 273 GLY B CA 1
ATOM 4127 C C . GLY B 1 273 ? 22.812 -8.43 -7.43 1 74.62 273 GLY B C 1
ATOM 4128 O O . GLY B 1 273 ? 23.203 -9.266 -8.242 1 74.62 273 GLY B O 1
ATOM 4129 N N . SER B 1 274 ? 22.469 -7.227 -7.84 1 59.75 274 SER B N 1
ATOM 4130 C CA . SER B 1 274 ? 22.641 -6.773 -9.219 1 59.75 274 SER B CA 1
ATOM 4131 C C . SER B 1 274 ? 24.016 -6.129 -9.406 1 59.75 274 SER B C 1
ATOM 4133 O O . SER B 1 274 ? 24.594 -5.586 -8.461 1 59.75 274 SER B O 1
#

Radius of gyration: 24.73 Å; Cα contacts (8 Å, |Δi|>4): 1201; chains: 2; bounding box: 56×62×65 Å

Sequence (548 aa):
MSDALDIQDVTDPDDPRLDDFRDLNSIDRRPDLPTGKGLVIAEGVLVVQRMLASRFSPHALLGTERRLDELRNDLAGHQAPFYRTSADVMARVVGFHLNRGVLAAARRVPDTGVAALLDGARTLAVLEGVNDHENLGSIFRNAAGLGVDGVVFGSGCADPLYRRAVRVSMGHALLVPFARARDWPGDLEMLREHGFRLLAMTPRGDAHALPEAMAAVGDHRIAVLVGAEGPGLTAATLRLSDLRVRIPMSRGTDSLNVATAAALAFYERARLGSMSDALDIQDVTDPDDPRLDDFRDLNSIDRRPDLPTGKGLVIAEGVLVVQRMLASRFSPHALLGTERRLDELRNDLAGHQAPFYRTSADVMARVVGFHLNRGVLAAARRVPDTGVAALLDGARTLAVLEGVNDHENLGSIFRNAAGLGVDGVVFGSGCADPLYRRAVRVSMGHALLVPFARARDWPGDLEMLREHGFRLLAMTPRGDAHALPEAMAAVGDHRIAVLVGAEGPGLTAATLRLSDLRVRIPMSRGTDSLNVATAAALAFYERARLGS

InterPro domains:
  IPR001537 tRNA/rRNA methyltransferase, SpoU type [PF00588] (125-267)
  IPR029026 tRNA (guanine-N1-)-methyltransferase, N-terminal [G3DSA:3.40.1280.10] (119-273)
  IPR029028 Alpha/beta knot methyltransferases [SSF75217] (103-271)
  IPR029064 Ribosomal protein eL30-like superfamily [G3DSA:3.30.1330.30] (9-109)
  IPR029064 Ribosomal protein eL30-like superfamily [SSF55315] (10-108)
  IPR051259 Ribosomal RNA Methyltransferase [PTHR43191] (6-271)

Secondary structure (DSSP, 8-state):
------EEE---TT-GGGGGGTTTT-GGG-TTSTTS--EEEEESHHHHHHHHTSS--EEEEEE-HHHHHHHHHHHTT--S-EEE--HHHHHHHHSS--TT-EEEEEE------HHHHHTT-SEEEEESS---HHHHHHHHHHHHHTT--EEEE-TTPPPTTSHHHHHHTTTGGGTS-EEE-SSTTTHHHHHHHTTEEEEEE---TTSEEHHHHHHHHTTSEEEEEE-BTTTBS-HHHHHH-SEEEE----TT-----HHHHHHHHHHHHHHHH-/------EEE---TT-GGGGGGTTTT-GGG-TTSTTS--EEEEESHHHHHHHHTSS--EEEEEE-HHHHHHHHHHHTT--S-EEE--HHHHHHHHSS--TT-EEEEEE------HHHHHTT-SEEEEESS---HHHHHHHHHHHHHTT--EEEE-TTPPPTTSHHHHHHTTTGGGTS-EEE-SSTTTHHHHHHHTTEEEEEE---TTSEEHHHHHHHHTTSEEEEEE-BTTTBS-HHHHHH-SEEEE----TT-----HHHHHHHHHHHHHHHH-

Foldseek 3Di:
DPQDAQEAEDEDLVPVVLLLQAALVDPLCFLPDPSHPQKFKAFALQLVLLCLVFPFQFQEKEFEPVSCVVCVVSCGPPHHYYHYYDQVSSCNRNVHRRPRGMMTITHDDDAPAPVVLLVPFQEEEEEAQAADLLLLLLLLLLCVVLPGQAYEYEPNYHDCRRHSSCVNVSNSSRVRHYHYDPDPPVCVVVNVVSWEAEEFEDLDPVFAELLVVLVVCQRTRYYYYWYYPPPIDDPVSVVSGPGYYYHDDPPPDRDDRRSVVSSVNSNSNSVRVD/DPQDAQEAEDEALVPVVLLLQAALVDPQCFLPDPSHPQKFKAFALQLVLLCLVFPFQFQEKEFEPVSCVVCVVSCGPPHHYYHYYDQVSSCNRNVHRRPRGMMTITHDDDAPAPVVLLVPFQEEEEEAQAADLLLLLLLLLLCVVLPGQAYEYEPNYHDCRRHSSCVNVSNSSRVRHYHYDPDPPVCLVVNVVSWEAEEFEDLDPVFAELLVVLVVCQRTRYYYYWYYPPPIDDPVSVVSGPGYYYHDDPPPDRDDRRSVVSSVNSNSNSVRVD

Organism: NCBI:txid722731

Solvent-accessible surface area (backbone atoms only — not comparable to full-atom values): 28548 Å² total; per-residue (Å²): 128,86,72,65,69,45,74,40,81,48,84,58,60,79,43,71,90,49,55,90,50,43,42,65,78,41,72,66,54,36,28,85,39,89,78,13,81,33,44,33,47,27,60,20,67,66,17,35,54,37,31,69,72,28,90,40,61,50,63,36,32,43,29,26,66,71,47,46,63,74,38,46,77,78,41,50,79,45,78,38,40,33,36,34,33,51,71,66,40,48,20,64,28,25,62,49,85,59,89,59,43,31,37,30,37,18,58,69,73,82,71,76,36,53,71,60,56,53,65,89,46,49,36,33,40,33,39,31,34,43,54,49,42,63,46,49,8,37,35,31,32,41,29,41,29,38,58,38,55,27,37,40,32,39,58,66,47,51,65,60,55,31,49,63,9,20,48,57,12,58,21,28,46,54,61,49,47,56,19,59,58,88,46,71,71,60,51,55,56,55,44,42,74,71,53,31,45,35,37,29,48,41,74,53,85,86,34,37,46,45,71,59,47,52,60,71,51,59,88,52,27,34,29,43,32,45,28,16,88,87,77,37,54,52,71,69,56,56,67,73,32,74,37,50,26,15,76,80,59,22,88,85,42,72,74,70,58,63,36,52,50,49,39,50,54,37,44,58,52,44,61,69,74,97,128,85,71,64,69,45,73,41,82,48,82,57,59,78,43,72,89,49,56,92,52,43,42,66,78,42,73,68,54,36,27,83,39,89,80,12,80,33,44,32,47,28,61,19,69,67,16,35,53,38,30,70,73,28,88,39,60,50,65,36,32,41,27,26,66,71,48,47,62,74,38,48,78,78,40,50,80,45,79,38,40,33,36,34,32,50,71,66,39,47,19,64,28,25,62,48,86,60,89,58,43,30,38,28,36,17,56,70,71,83,70,77,35,54,72,62,57,53,64,88,45,48,34,33,39,34,39,31,34,43,55,48,42,62,45,51,7,38,35,30,32,40,29,41,28,36,58,40,55,29,37,40,33,41,58,65,46,50,63,59,56,32,50,63,8,20,47,58,12,59,21,29,47,54,62,49,47,55,18,60,55,89,47,72,71,63,52,54,54,54,43,44,74,70,54,30,45,33,36,29,48,41,74,53,82,87,34,37,46,43,71,58,48,52,61,71,51,58,88,54,28,34,31,44,31,45,28,17,86,88,77,36,54,52,71,69,55,56,68,73,31,76,38,50,25,15,76,79,59,22,89,85,43,73,74,71,56,63,35,53,51,50,39,50,53,38,43,57,53,44,62,70,74,99

pLDDT: mean 92.53, std 11.32, range [40.41, 98.94]

Nearest PDB structures (foldseek):
  5l0z-assembly1_B  TM=8.494E-01  e=1.161E-19  Sinorhizobium meliloti 1021
  5kzk-assembly1_B  TM=8.484E-01  e=8.410E-19  Sinorhizobium meliloti 1021
  1ipa-assembly1_A  TM=7.997E-01  e=2.100E-17  Thermus thermophilus
  3gyq-assembly1_B  TM=7.380E-01  e=2.376E-17  Streptomyces cyaneus
  4cne-assembly1_B  TM=7.574E-01  e=5.830E-10  Escherichia coli K-12